Protein AF-A0AAV6ZQM7-F1 (afdb_monomer_lite)

Organism: Engystomops pustulosus (NCBI:txid76066)

Foldseek 3Di:
DVVVVVVVVVVVVVVVVVVVVVVVVVVVVVVVVVVVVVVVVVVVVVVVVVVVVVVVVVVVVVVVVVVVVVVVVVVVVVVVVVVVVVVVVVVVVVVVVVVVVVVVVVVVVVVVVVVVVVVVVVVVVVVVVVVVVVVVVVVVVVVVVVVVVVVVVVVVVVVVVVVVVVVVVVVVVVVVVVVVVVVVVVVVVVVPDPDDDDPDPPPPPDVPPVVVVVVVVVVVVVVVVVVVVVVVVVVVVVVVVVVVVVVVVVVVVVVVVVVVVVVVVVVVVVVVVVVVVVVVVVVVVVVVVVVVVVVVVVVVVVVVVVVVVVVVVVVVVVVVVVVVVVVVVVVVVVVVVVVVVVVVVVVVVVVVVVVVVVVVVVVVVVVVVVVVVVVVVVVVVVVVVVVVVVVVVVVVVVVVVVVVVVVVVVVVVVVVVVVVVVVVVVVVVVVVVVVVVVVVVVVVVVVVVVPDDDDDDDDDDDDDDDDDDDDDYDDDDDDDDDDDDDDDDDDDDDDDDPDDDDDPPVVVVVVVVVVVVVVVVVVVVVVVVVVVVVVVVVVVVVVVVVD

Structure (mmCIF, N/CA/C/O backbone):
data_AF-A0AAV6ZQM7-F1
#
_entry.id   AF-A0AAV6ZQM7-F1
#
loop_
_atom_site.group_PDB
_atom_site.id
_atom_site.type_symbol
_atom_site.label_atom_id
_atom_site.label_alt_id
_atom_site.label_comp_id
_atom_site.label_asym_id
_atom_site.label_entity_id
_atom_site.label_seq_id
_atom_site.pdbx_PDB_ins_code
_atom_site.Cartn_x
_atom_site.Cartn_y
_atom_site.Cartn_z
_atom_site.occupancy
_atom_site.B_iso_or_equiv
_atom_site.auth_seq_id
_atom_site.auth_comp_id
_atom_site.auth_asym_id
_atom_site.auth_atom_id
_atom_site.pdbx_PDB_model_num
ATOM 1 N N . GLN A 1 1 ? -99.395 -28.273 99.525 1.00 60.06 1 GLN A N 1
ATOM 2 C CA . GLN A 1 1 ? -99.614 -28.574 98.084 1.00 60.06 1 GLN A CA 1
ATOM 3 C C . GLN A 1 1 ? -99.191 -27.423 97.172 1.00 60.06 1 GLN A C 1
ATOM 5 O O . GLN A 1 1 ? -98.480 -27.698 96.217 1.00 60.06 1 GLN A O 1
ATOM 10 N N . LEU A 1 2 ? -99.594 -26.168 97.425 1.00 69.50 2 LEU A N 1
ATOM 11 C CA . LEU A 1 2 ? -99.206 -25.034 96.566 1.00 69.50 2 LEU A CA 1
ATOM 12 C C . LEU A 1 2 ? -97.693 -24.745 96.580 1.00 69.50 2 LEU A C 1
ATOM 14 O O . LEU A 1 2 ? -97.111 -24.583 95.514 1.00 69.50 2 LEU A O 1
ATOM 18 N N . GLU A 1 3 ? -97.044 -24.758 97.748 1.00 71.31 3 GLU A N 1
ATOM 19 C CA . GLU A 1 3 ? -95.605 -24.450 97.875 1.00 71.31 3 GLU A CA 1
ATOM 20 C C . GLU A 1 3 ? -94.715 -25.417 97.086 1.00 71.31 3 GLU A C 1
ATOM 22 O O . GLU A 1 3 ? -93.846 -24.971 96.348 1.00 71.31 3 GLU A O 1
ATOM 27 N N . GLY A 1 4 ? -94.988 -26.726 97.139 1.00 76.50 4 GLY A N 1
ATOM 28 C CA . GLY A 1 4 ? -94.238 -27.718 96.358 1.00 76.50 4 GLY A CA 1
ATOM 29 C C . GLY A 1 4 ? -94.320 -27.484 94.844 1.00 76.50 4 GLY A C 1
ATOM 30 O O . GLY A 1 4 ? -93.319 -27.640 94.154 1.00 76.50 4 GLY A O 1
ATOM 31 N N . LYS A 1 5 ? -95.471 -27.017 94.332 1.00 78.69 5 LYS A N 1
ATOM 32 C CA . LYS A 1 5 ? -95.604 -26.598 92.924 1.00 78.69 5 LYS A CA 1
ATOM 33 C C . LYS A 1 5 ? -94.859 -25.294 92.627 1.00 78.69 5 LYS A C 1
ATOM 35 O O . LYS A 1 5 ? -94.355 -25.121 91.526 1.00 78.69 5 LYS A O 1
ATOM 40 N N . LEU A 1 6 ? -94.770 -24.382 93.595 1.00 79.25 6 LEU A N 1
ATOM 41 C CA . LEU A 1 6 ? -93.974 -23.156 93.486 1.00 79.25 6 LEU A CA 1
ATOM 42 C C . LEU A 1 6 ? -92.467 -23.454 93.448 1.00 79.25 6 LEU A C 1
ATOM 44 O O . LEU A 1 6 ? -91.758 -22.876 92.627 1.00 79.25 6 LEU A O 1
ATOM 48 N N . GLU A 1 7 ? -91.980 -24.388 94.268 1.00 81.31 7 GLU A N 1
ATOM 49 C CA . GLU A 1 7 ? -90.600 -24.884 94.184 1.00 81.31 7 GLU A CA 1
ATOM 50 C C . GLU A 1 7 ? -90.329 -25.614 92.866 1.00 81.31 7 GLU A C 1
ATOM 52 O O . GLU A 1 7 ? -89.273 -25.425 92.266 1.00 81.31 7 GLU A O 1
ATOM 57 N N . GLU A 1 8 ? -91.273 -26.433 92.402 1.00 81.75 8 GLU A N 1
ATOM 58 C CA . GLU A 1 8 ? -91.186 -27.164 91.138 1.00 81.75 8 GLU A CA 1
ATOM 59 C C . GLU A 1 8 ? -91.108 -26.203 89.943 1.00 81.75 8 GLU A C 1
ATOM 61 O O . GLU A 1 8 ? -90.122 -26.242 89.209 1.00 81.75 8 GLU A O 1
ATOM 66 N N . PHE A 1 9 ? -92.027 -25.237 89.830 1.00 84.19 9 PHE A N 1
ATOM 67 C CA . PHE A 1 9 ? -91.956 -24.184 88.811 1.00 84.19 9 PHE A CA 1
ATOM 68 C C . PHE A 1 9 ? -90.706 -23.299 88.945 1.00 84.19 9 PHE A C 1
ATOM 70 O O . PHE A 1 9 ? -90.148 -22.877 87.935 1.00 84.19 9 PHE A O 1
ATOM 77 N N . SER A 1 10 ? -90.215 -23.030 90.160 1.00 84.38 10 SER A N 1
ATOM 78 C CA . SER A 1 10 ? -88.951 -22.304 90.370 1.00 84.38 10 SER A CA 1
ATOM 79 C C . SER A 1 10 ? -87.747 -23.095 89.832 1.00 84.38 10 SER A C 1
ATOM 81 O O . SER A 1 10 ? -86.871 -22.542 89.160 1.00 84.38 10 SER A O 1
ATOM 83 N N . ARG A 1 11 ? -87.736 -24.417 90.047 1.00 87.06 11 ARG A N 1
ATOM 84 C CA . ARG A 1 11 ? -86.722 -25.360 89.548 1.00 87.06 11 ARG A CA 1
ATOM 85 C C . ARG A 1 11 ? -86.783 -25.503 88.021 1.00 87.06 11 ARG A C 1
ATOM 87 O O . ARG A 1 11 ? -85.743 -25.490 87.360 1.00 87.06 11 ARG A O 1
ATOM 94 N N . GLU A 1 12 ? -87.980 -25.559 87.443 1.00 87.44 12 GLU A N 1
ATOM 95 C CA . GLU A 1 12 ? -88.187 -25.527 85.990 1.00 87.44 12 GLU A CA 1
ATOM 96 C C . GLU A 1 12 ? -87.734 -24.197 85.375 1.00 87.44 12 GLU A C 1
ATOM 98 O O . GLU A 1 12 ? -86.970 -24.202 84.411 1.00 87.44 12 GLU A O 1
ATOM 103 N N . LEU A 1 13 ? -88.113 -23.055 85.959 1.00 87.25 13 LEU A N 1
ATOM 104 C CA . LEU A 1 13 ? -87.703 -21.727 85.490 1.00 87.25 13 LEU A CA 1
ATOM 105 C C . LEU A 1 13 ? -86.178 -21.552 85.554 1.00 87.25 13 LEU A C 1
ATOM 107 O O . LEU A 1 13 ? -85.581 -20.985 84.635 1.00 87.25 13 LEU A O 1
ATOM 111 N N . LYS A 1 14 ? -85.535 -22.059 86.613 1.00 90.62 14 LYS A N 1
ATOM 112 C CA . LYS A 1 14 ? -84.075 -22.051 86.758 1.00 90.62 14 LYS A CA 1
ATOM 113 C C . LYS A 1 14 ? -83.404 -22.904 85.677 1.00 90.62 14 LYS A C 1
ATOM 115 O O . LYS A 1 14 ? -82.598 -22.371 84.918 1.00 90.62 14 LYS A O 1
ATOM 120 N N . THR A 1 15 ? -83.804 -24.167 85.515 1.00 90.44 15 THR A N 1
ATOM 121 C CA . THR A 1 15 ? -83.229 -25.049 84.476 1.00 90.44 15 THR A CA 1
ATOM 122 C C . THR A 1 15 ? -83.568 -24.605 83.048 1.00 90.44 15 THR A C 1
ATOM 124 O O . THR A 1 15 ? -82.841 -24.935 82.111 1.00 90.44 15 THR A O 1
ATOM 127 N N . ALA A 1 16 ? -84.659 -23.861 82.839 1.00 87.62 16 ALA A N 1
ATOM 128 C CA . ALA A 1 16 ? -84.977 -23.220 81.564 1.00 87.62 16 ALA A CA 1
ATOM 129 C C . ALA A 1 16 ? -84.050 -22.025 81.282 1.00 87.62 16 ALA A C 1
ATOM 131 O O . ALA A 1 16 ? -83.510 -21.932 80.181 1.00 87.62 16 ALA A O 1
ATOM 132 N N . LYS A 1 17 ? -83.792 -21.159 82.275 1.00 91.38 17 LYS A N 1
ATOM 133 C CA . LYS A 1 17 ? -82.797 -20.075 82.167 1.00 91.38 17 LYS A CA 1
ATOM 134 C C . LYS A 1 17 ? -81.389 -20.616 81.922 1.00 91.38 17 LYS A C 1
ATOM 136 O O . LYS A 1 17 ? -80.705 -20.120 81.034 1.00 91.38 17 LYS A O 1
ATOM 141 N N . GLU A 1 18 ? -80.977 -21.649 82.652 1.00 90.75 18 GLU A N 1
ATOM 142 C CA . GLU A 1 18 ? -79.666 -22.295 82.491 1.00 90.75 18 GLU A CA 1
ATOM 143 C C . GLU A 1 18 ? -79.505 -22.903 81.088 1.00 90.75 18 GLU A C 1
ATOM 145 O O . GLU A 1 18 ? -78.486 -22.670 80.438 1.00 90.75 18 GLU A O 1
ATOM 150 N N . ARG A 1 19 ? -80.541 -23.573 80.554 1.00 92.38 19 ARG A N 1
ATOM 151 C CA . ARG A 1 19 ? -80.575 -24.014 79.146 1.00 92.38 19 ARG A CA 1
ATOM 152 C C . ARG A 1 19 ? -80.480 -22.849 78.161 1.00 92.38 19 ARG A C 1
ATOM 154 O O . ARG A 1 19 ? -79.721 -22.949 77.202 1.00 92.38 19 ARG A O 1
ATOM 161 N N . HIS A 1 20 ? -81.199 -21.751 78.392 1.00 90.44 20 HIS A N 1
ATOM 162 C CA . HIS A 1 20 ? -81.154 -20.583 77.506 1.00 90.44 20 HIS A CA 1
ATOM 163 C C . HIS A 1 20 ? -79.772 -19.915 77.487 1.00 90.44 20 HIS A C 1
ATOM 165 O O . HIS A 1 20 ? -79.294 -19.547 76.417 1.00 90.44 20 HIS A O 1
ATOM 171 N N . ILE A 1 21 ? -79.114 -19.807 78.646 1.00 92.00 21 ILE A N 1
ATOM 172 C CA . ILE A 1 21 ? -77.746 -19.282 78.778 1.00 92.00 21 ILE A CA 1
ATOM 173 C C . ILE A 1 21 ? -76.746 -20.217 78.083 1.00 92.00 21 ILE A C 1
ATOM 175 O O . ILE A 1 21 ? -75.891 -19.747 77.336 1.00 92.00 21 ILE A O 1
ATOM 179 N N . ALA A 1 22 ? -76.877 -21.536 78.258 1.00 90.94 22 ALA A N 1
ATOM 180 C CA . ALA A 1 22 ? -76.035 -22.512 77.566 1.00 90.94 22 ALA A CA 1
ATOM 181 C C . ALA A 1 22 ? -76.228 -22.472 76.037 1.00 90.94 22 ALA A C 1
ATOM 183 O O . ALA A 1 22 ? -75.251 -22.537 75.292 1.00 90.94 22 ALA A O 1
ATOM 184 N N . GLN A 1 23 ? -77.467 -22.310 75.559 1.00 92.38 23 GLN A N 1
ATOM 185 C CA . GLN A 1 23 ? -77.784 -22.184 74.134 1.00 92.38 23 GLN A CA 1
ATOM 186 C C . GLN A 1 23 ? -77.260 -20.869 73.536 1.00 92.38 23 GLN A C 1
ATOM 188 O O . GLN A 1 23 ? -76.722 -20.879 72.430 1.00 92.38 23 GLN A O 1
ATOM 193 N N . ASP A 1 24 ? -77.378 -19.750 74.251 1.00 93.12 24 ASP A N 1
ATOM 194 C CA . ASP A 1 24 ? -76.817 -18.454 73.850 1.00 93.12 24 ASP A CA 1
ATOM 195 C C . ASP A 1 24 ? -75.279 -18.499 73.804 1.00 93.12 24 ASP A C 1
ATOM 197 O O . ASP A 1 24 ? -74.681 -18.107 72.803 1.00 93.12 24 ASP A O 1
ATOM 201 N N . ALA A 1 25 ? -74.630 -19.085 74.816 1.00 93.31 25 ALA A N 1
ATOM 202 C CA . ALA A 1 25 ? -73.183 -19.306 74.822 1.00 93.31 25 ALA A CA 1
ATOM 203 C C . ALA A 1 25 ? -72.724 -20.213 73.663 1.00 93.31 25 ALA A C 1
ATOM 205 O O . ALA A 1 25 ? -71.770 -19.880 72.959 1.00 93.31 25 ALA A O 1
ATOM 206 N N . ALA A 1 26 ? -73.428 -21.319 73.398 1.00 93.50 26 ALA A N 1
ATOM 207 C CA . ALA A 1 26 ? -73.147 -22.193 72.257 1.00 93.50 26 ALA A CA 1
ATOM 208 C C . ALA A 1 26 ? -73.346 -21.476 70.908 1.00 93.50 26 ALA A C 1
ATOM 210 O O . ALA A 1 26 ? -72.525 -21.621 69.998 1.00 93.50 26 ALA A O 1
ATOM 211 N N . SER A 1 27 ? -74.389 -20.650 70.787 1.00 92.69 27 SER A N 1
ATOM 212 C CA . SER A 1 27 ? -74.664 -19.849 69.586 1.00 92.69 27 SER A CA 1
ATOM 213 C C . SER A 1 27 ? -73.571 -18.803 69.355 1.00 92.69 27 SER A C 1
ATOM 215 O O . SER A 1 27 ? -73.050 -18.697 68.247 1.00 92.69 27 SER A O 1
ATOM 217 N N . LYS A 1 28 ? -73.144 -18.093 70.406 1.00 94.62 28 LYS A N 1
ATOM 218 C CA . LYS A 1 28 ? -72.028 -17.133 70.370 1.00 94.62 28 LYS A CA 1
ATOM 219 C C . LYS A 1 28 ? -70.705 -17.799 69.998 1.00 94.62 28 LYS A C 1
ATOM 221 O O . LYS A 1 28 ? -69.996 -17.278 69.141 1.00 94.62 28 LYS A O 1
ATOM 226 N N . ASN A 1 29 ? -70.408 -18.973 70.556 1.00 94.31 29 ASN A N 1
ATOM 227 C CA . ASN A 1 29 ? -69.226 -19.758 70.188 1.00 94.31 29 ASN A CA 1
ATOM 228 C C . ASN A 1 29 ? -69.271 -20.199 68.715 1.00 94.31 29 ASN A C 1
ATOM 230 O O . ASN A 1 29 ? -68.261 -20.111 68.019 1.00 94.31 29 ASN A O 1
ATOM 234 N N . THR A 1 30 ? -70.444 -20.603 68.215 1.00 94.69 30 THR A N 1
ATOM 235 C CA . THR A 1 30 ? -70.639 -20.985 66.805 1.00 94.69 30 THR A CA 1
ATOM 236 C C . THR A 1 30 ? -70.457 -19.785 65.870 1.00 94.69 30 THR A C 1
ATOM 238 O O . THR A 1 30 ? -69.725 -19.880 64.889 1.00 94.69 30 THR A O 1
ATOM 241 N N . ILE A 1 31 ? -71.042 -18.627 66.199 1.00 94.50 31 ILE A N 1
ATOM 242 C CA . ILE A 1 31 ? -70.870 -17.374 65.443 1.00 94.50 31 ILE A CA 1
ATOM 243 C C . ILE A 1 31 ? -69.401 -16.930 65.448 1.00 94.50 31 ILE A C 1
ATOM 245 O O . ILE A 1 31 ? -68.868 -16.574 64.402 1.00 94.50 31 ILE A O 1
ATOM 249 N N . HIS A 1 32 ? -68.715 -16.997 66.593 1.00 95.19 32 HIS A N 1
ATOM 250 C CA . HIS A 1 32 ? -67.294 -16.658 66.685 1.00 95.19 32 HIS A CA 1
ATOM 251 C C . HIS A 1 32 ? -66.418 -17.612 65.853 1.00 95.19 32 HIS A C 1
ATOM 253 O O . HIS A 1 32 ? -65.499 -17.161 65.169 1.00 95.19 32 HIS A O 1
ATOM 259 N N . HIS A 1 33 ? -66.726 -18.914 65.850 1.00 95.25 33 HIS A N 1
ATOM 260 C CA . HIS A 1 33 ? -66.044 -19.894 65.004 1.00 95.25 33 HIS A CA 1
ATOM 261 C C . HIS A 1 33 ? -66.254 -19.601 63.509 1.00 95.25 33 HIS A C 1
ATOM 263 O O . HIS A 1 33 ? -65.277 -19.522 62.766 1.00 95.25 33 HIS A O 1
ATOM 269 N N . LEU A 1 34 ? -67.496 -19.343 63.086 1.00 95.31 34 LEU A N 1
ATOM 270 C CA . LEU A 1 34 ? -67.830 -18.986 61.702 1.00 95.31 34 LEU A CA 1
ATOM 271 C C . LEU A 1 34 ? -67.175 -17.668 61.265 1.00 95.31 34 LEU A C 1
ATOM 273 O O . LEU A 1 34 ? -66.636 -17.596 60.165 1.00 95.31 34 LEU A O 1
ATOM 277 N N . HIS A 1 35 ? -67.150 -16.640 62.120 1.00 95.06 35 HIS A N 1
ATOM 278 C CA . HIS A 1 35 ? -66.415 -15.400 61.846 1.00 95.06 35 HIS A CA 1
ATOM 279 C C . HIS A 1 35 ? -64.909 -15.650 61.685 1.00 95.06 35 HIS A C 1
ATOM 281 O O . HIS A 1 35 ? -64.297 -15.093 60.775 1.00 95.06 35 HIS A O 1
ATOM 287 N N . LYS A 1 36 ? -64.310 -16.516 62.514 1.00 96.50 36 LYS A N 1
ATOM 288 C CA . LYS A 1 36 ? -62.891 -16.881 62.404 1.00 96.50 36 LYS A CA 1
ATOM 289 C C . LYS A 1 36 ? -62.594 -17.670 61.122 1.00 96.50 36 LYS A C 1
ATOM 291 O O . LYS A 1 36 ? -61.597 -17.391 60.463 1.00 96.50 36 LYS A O 1
ATOM 296 N N . GLU A 1 37 ? -63.464 -18.602 60.733 1.00 96.00 37 GLU A N 1
ATOM 297 C CA . GLU A 1 37 ? -63.346 -19.355 59.476 1.00 96.00 37 GLU A CA 1
ATOM 298 C C . GLU A 1 37 ? -63.523 -18.446 58.244 1.00 96.00 37 GLU A C 1
ATOM 300 O O . GLU A 1 37 ? -62.763 -18.549 57.281 1.00 96.00 37 GLU A O 1
ATOM 305 N N . LEU A 1 38 ? -64.484 -17.514 58.280 1.00 95.38 38 LEU A N 1
ATOM 306 C CA . LEU A 1 38 ? -64.716 -16.531 57.217 1.00 95.38 38 LEU A CA 1
ATOM 307 C C . LEU A 1 38 ? -63.555 -15.543 57.073 1.00 95.38 38 LEU A C 1
ATOM 309 O O . LEU A 1 38 ? -63.132 -15.278 55.946 1.00 95.38 38 LEU A O 1
ATOM 313 N N . ALA A 1 39 ? -63.004 -15.038 58.180 1.00 95.56 39 ALA A N 1
ATOM 314 C CA . ALA A 1 39 ? -61.827 -14.172 58.147 1.00 95.56 39 ALA A CA 1
ATOM 315 C C . ALA A 1 39 ? -60.628 -14.909 57.528 1.00 95.56 39 ALA A C 1
ATOM 317 O O . ALA A 1 39 ? -60.012 -14.402 56.594 1.00 95.56 39 ALA A O 1
ATOM 318 N N . LEU A 1 40 ? -60.376 -16.149 57.959 1.00 96.50 40 LEU A N 1
ATOM 319 C CA . LEU A 1 40 ? -59.265 -16.970 57.475 1.00 96.50 40 LEU A CA 1
ATOM 320 C C . LEU A 1 40 ? -59.437 -17.388 55.999 1.00 96.50 40 LEU A C 1
ATOM 322 O O . LEU A 1 40 ? -58.462 -17.382 55.247 1.00 96.50 40 LEU A O 1
ATOM 326 N N . ARG A 1 41 ? -60.667 -17.657 55.524 1.00 96.56 41 ARG A N 1
ATOM 327 C CA . ARG A 1 41 ? -60.949 -17.800 54.077 1.00 96.56 41 ARG A CA 1
ATOM 328 C C . ARG A 1 41 ? -60.691 -16.507 53.305 1.00 96.56 41 ARG A C 1
ATOM 330 O O . ARG A 1 41 ? -60.147 -16.568 52.205 1.00 96.56 41 ARG A O 1
ATOM 337 N N . THR A 1 42 ? -61.088 -15.361 53.854 1.00 95.75 42 THR A N 1
ATOM 338 C CA . THR A 1 42 ? -60.931 -14.049 53.202 1.00 95.75 42 THR A CA 1
ATOM 339 C C . THR A 1 42 ? -59.454 -13.680 53.077 1.00 95.75 42 THR A C 1
ATOM 341 O O . THR A 1 42 ? -59.010 -13.268 52.011 1.00 95.75 42 THR A O 1
ATOM 344 N N . GLU A 1 43 ? -58.665 -13.921 54.122 1.00 95.88 43 GLU A N 1
ATOM 345 C CA . GLU A 1 43 ? -57.212 -13.742 54.122 1.00 95.88 43 GLU A CA 1
ATOM 346 C C . GLU A 1 43 ? -56.520 -14.666 53.104 1.00 95.88 43 GLU A C 1
ATOM 348 O O . GLU A 1 43 ? -55.711 -14.203 52.299 1.00 95.88 43 GLU A O 1
ATOM 353 N N . GLN A 1 44 ? -56.902 -15.949 53.046 1.00 96.31 44 GLN A N 1
ATOM 354 C CA . GLN A 1 44 ? -56.403 -16.883 52.026 1.00 96.31 44 GLN A CA 1
ATOM 355 C C . GLN A 1 44 ? -56.787 -16.481 50.593 1.00 96.31 44 GLN A C 1
ATOM 357 O O . GLN A 1 44 ? -55.999 -16.694 49.670 1.00 96.31 44 GLN A O 1
ATOM 362 N N . ALA A 1 45 ? -57.982 -15.922 50.385 1.00 95.69 45 ALA A N 1
ATOM 363 C CA . ALA A 1 45 ? -58.416 -15.424 49.081 1.00 95.69 45 ALA A CA 1
ATOM 364 C C . ALA A 1 45 ? -57.624 -14.173 48.672 1.00 95.69 45 ALA A C 1
ATOM 366 O O . ALA A 1 45 ? -57.079 -14.131 47.571 1.00 95.69 45 ALA A O 1
ATOM 367 N N . ASN A 1 46 ? -57.479 -13.204 49.581 1.00 95.19 46 ASN A N 1
ATOM 368 C CA . ASN A 1 46 ? -56.690 -11.992 49.362 1.00 95.19 46 ASN A CA 1
ATOM 369 C C . ASN A 1 46 ? -55.226 -12.323 49.043 1.00 95.19 46 ASN A C 1
ATOM 371 O O . ASN A 1 46 ? -54.678 -11.781 48.085 1.00 95.19 46 ASN A O 1
ATOM 375 N N . LYS A 1 47 ? -54.618 -13.266 49.778 1.00 97.56 47 LYS A N 1
ATOM 376 C CA . LYS A 1 47 ? -53.253 -13.734 49.508 1.00 97.56 47 LYS A CA 1
ATOM 377 C C . LYS A 1 47 ? -53.107 -14.288 48.086 1.00 97.56 47 LYS A C 1
ATOM 379 O O . LYS A 1 47 ? -52.205 -13.861 47.376 1.00 97.56 47 LYS A O 1
ATOM 384 N N . LYS A 1 48 ? -54.024 -15.152 47.637 1.00 96.50 48 LYS A N 1
ATOM 385 C CA . LYS A 1 48 ? -54.010 -15.702 46.266 1.00 96.50 48 LYS A CA 1
ATOM 386 C C . LYS A 1 48 ? -54.217 -14.636 45.188 1.00 96.50 48 LYS A C 1
ATOM 388 O O . LYS A 1 48 ? -53.612 -14.723 44.123 1.00 96.50 48 LYS A O 1
ATOM 393 N N . CYS A 1 49 ? -55.054 -13.631 45.450 1.00 95.44 49 CYS A N 1
ATOM 394 C CA . CYS A 1 49 ? -55.232 -12.495 44.545 1.00 95.44 49 CYS A CA 1
ATOM 395 C C . CYS A 1 49 ? -53.947 -11.663 44.415 1.00 95.44 49 CYS A C 1
ATOM 397 O O . CYS A 1 49 ? -53.591 -11.274 43.303 1.00 95.44 49 CYS A O 1
ATOM 399 N N . GLU A 1 50 ? -53.237 -11.423 45.519 1.00 95.75 50 GLU A N 1
ATOM 400 C CA . GLU A 1 50 ? -51.981 -10.666 45.512 1.00 95.75 50 GLU A CA 1
ATOM 401 C C . GLU A 1 50 ? -50.823 -11.481 44.901 1.00 95.75 50 GLU A C 1
ATOM 403 O O . GLU A 1 50 ? -50.049 -10.940 44.117 1.00 95.75 50 GLU A O 1
ATOM 408 N N . GLU A 1 51 ? -50.757 -12.795 45.143 1.00 95.75 51 GLU A N 1
ATOM 409 C CA . GLU A 1 51 ? -49.830 -13.717 44.464 1.00 95.75 51 GLU A CA 1
ATOM 410 C C . GLU A 1 51 ? -50.041 -13.690 42.938 1.00 95.75 51 GLU A C 1
ATOM 412 O O . GLU A 1 51 ? -49.109 -13.399 42.186 1.00 95.75 51 GLU A O 1
ATOM 417 N N . ALA A 1 52 ? -51.279 -13.878 42.465 1.00 96.00 52 ALA A N 1
ATOM 418 C CA . ALA A 1 52 ? -51.606 -13.832 41.035 1.00 96.00 52 ALA A CA 1
ATOM 419 C C . ALA A 1 52 ? -51.359 -12.444 40.406 1.00 96.00 52 ALA A C 1
ATOM 421 O O . ALA A 1 52 ? -51.007 -12.330 39.225 1.00 96.00 52 ALA A O 1
ATOM 422 N N . ARG A 1 53 ? -51.512 -11.367 41.189 1.00 96.50 53 ARG A N 1
ATOM 423 C CA . ARG A 1 53 ? -51.155 -10.007 40.774 1.00 96.50 53 ARG A CA 1
ATOM 424 C C . ARG A 1 53 ? -49.641 -9.859 40.598 1.00 96.50 53 ARG A C 1
ATOM 426 O O . ARG A 1 53 ? -49.210 -9.360 39.558 1.00 96.50 53 ARG A O 1
ATOM 433 N N . GLN A 1 54 ? -48.845 -10.311 41.564 1.00 96.94 54 GLN A N 1
ATOM 434 C CA . GLN A 1 54 ? -47.382 -10.262 41.495 1.00 96.94 54 GLN A CA 1
ATOM 435 C C . GLN A 1 54 ? -46.843 -11.120 40.341 1.00 96.94 54 GLN A C 1
ATOM 437 O O . GLN A 1 54 ? -45.948 -10.678 39.620 1.00 96.94 54 GLN A O 1
ATOM 442 N N . GLU A 1 55 ? -47.430 -12.293 40.080 1.00 96.00 55 GLU A N 1
ATOM 443 C CA . GLU A 1 55 ? -47.103 -13.108 38.902 1.00 96.00 55 GLU A CA 1
ATOM 444 C C . GLU A 1 55 ? -47.391 -12.373 37.585 1.00 96.00 55 GLU A C 1
ATOM 446 O O . GLU A 1 55 ? -46.548 -12.373 36.682 1.00 96.00 55 GLU A O 1
ATOM 451 N N . LYS A 1 56 ? -48.541 -11.693 37.478 1.00 97.69 56 LYS A N 1
ATOM 452 C CA . LYS A 1 56 ? -48.895 -10.870 36.311 1.00 97.69 56 LYS A CA 1
ATOM 453 C C . LYS A 1 56 ? -47.908 -9.716 36.109 1.00 97.69 56 LYS A C 1
ATOM 455 O O . LYS A 1 56 ? -47.428 -9.518 34.993 1.00 97.69 56 LYS A O 1
ATOM 460 N N . GLU A 1 57 ? -47.583 -8.967 37.161 1.00 95.81 57 GLU A N 1
ATOM 461 C CA . GLU A 1 57 ? -46.616 -7.861 37.098 1.00 95.81 57 GLU A CA 1
ATOM 462 C C . GLU A 1 57 ? -45.210 -8.374 36.719 1.00 95.81 57 GLU A C 1
ATOM 464 O O . GLU A 1 57 ? -44.554 -7.818 35.832 1.00 95.81 57 GLU A O 1
ATOM 469 N N . ALA A 1 58 ? -44.781 -9.510 37.278 1.00 96.88 58 ALA A N 1
ATOM 470 C CA . ALA A 1 58 ? -43.529 -10.172 36.914 1.00 96.88 58 ALA A CA 1
ATOM 471 C C . ALA A 1 58 ? -43.518 -10.699 35.465 1.00 96.88 58 ALA A C 1
ATOM 473 O O . ALA A 1 58 ? -42.472 -10.651 34.807 1.00 96.88 58 ALA A O 1
ATOM 474 N N . MET A 1 59 ? -44.652 -11.181 34.941 1.00 97.19 59 MET A N 1
ATOM 475 C CA . MET A 1 59 ? -44.796 -11.594 33.540 1.00 97.19 59 MET A CA 1
ATOM 476 C C . MET A 1 59 ? -44.705 -10.395 32.589 1.00 97.19 59 MET A C 1
ATOM 478 O O . MET A 1 59 ? -43.959 -10.467 31.613 1.00 97.19 59 MET A O 1
ATOM 482 N N . VAL A 1 60 ? -45.370 -9.274 32.895 1.00 98.19 60 VAL A N 1
ATOM 483 C CA . VAL A 1 60 ? -45.248 -8.027 32.115 1.00 98.19 60 VAL A CA 1
ATOM 484 C C . VAL A 1 60 ? -43.794 -7.545 32.099 1.00 98.19 60 VAL A C 1
ATOM 486 O O . VAL A 1 60 ? -43.247 -7.278 31.032 1.00 98.19 60 VAL A O 1
ATOM 489 N N . MET A 1 61 ? -43.112 -7.536 33.249 1.00 97.00 61 MET A N 1
ATOM 490 C CA . MET A 1 61 ? -41.696 -7.151 33.325 1.00 97.00 61 MET A CA 1
ATOM 491 C C . MET A 1 61 ? -40.754 -8.116 32.583 1.00 97.00 61 MET A C 1
ATOM 493 O O . MET A 1 61 ? -39.707 -7.693 32.095 1.00 97.00 61 MET A O 1
ATOM 497 N N . LYS A 1 62 ? -41.096 -9.408 32.467 1.00 97.62 62 LYS A N 1
ATOM 498 C CA . LYS A 1 62 ? -40.380 -10.360 31.594 1.00 97.62 62 LYS A CA 1
ATOM 499 C C . LYS A 1 62 ? -40.624 -10.052 30.113 1.00 97.62 62 LYS A C 1
ATOM 501 O O . LYS A 1 62 ? -39.656 -10.008 29.360 1.00 97.62 62 LYS A O 1
ATOM 506 N N . TYR A 1 63 ? -41.872 -9.794 29.718 1.00 98.00 63 TYR A N 1
ATOM 507 C CA . TYR A 1 63 ? -42.232 -9.461 28.337 1.00 98.00 63 TYR A CA 1
ATOM 508 C C . TYR A 1 63 ? -41.536 -8.175 27.862 1.00 98.00 63 TYR A C 1
ATOM 510 O O . TYR A 1 63 ? -40.858 -8.196 26.841 1.00 98.00 63 TYR A O 1
ATOM 518 N N . VAL A 1 64 ? -41.603 -7.091 28.645 1.00 97.75 64 VAL A N 1
ATOM 519 C CA . VAL A 1 64 ? -40.975 -5.797 28.310 1.00 97.75 64 VAL A CA 1
ATOM 520 C C . VAL A 1 64 ? -39.452 -5.913 28.152 1.00 97.75 64 VAL A C 1
ATOM 522 O O . VAL A 1 64 ? -38.881 -5.295 27.254 1.00 97.75 64 VAL A O 1
ATOM 525 N N . ARG A 1 65 ? -38.777 -6.735 28.973 1.00 97.00 65 ARG A N 1
ATOM 526 C CA . ARG A 1 65 ? -37.341 -7.022 28.790 1.00 97.00 65 ARG A CA 1
ATOM 527 C C . ARG A 1 65 ? -37.072 -7.781 27.490 1.00 97.00 65 ARG A C 1
ATOM 529 O O . ARG A 1 65 ? -36.253 -7.323 26.700 1.00 97.00 65 ARG A O 1
ATOM 536 N N . GLY A 1 66 ? -37.808 -8.863 27.226 1.00 96.88 66 GLY A N 1
ATOM 537 C CA . GLY A 1 66 ? -37.656 -9.647 25.995 1.00 96.88 66 GLY A CA 1
ATOM 538 C C . GLY A 1 66 ? -37.977 -8.859 24.717 1.00 96.88 66 GLY A C 1
ATOM 539 O O . GLY A 1 66 ? -37.309 -9.030 23.700 1.00 96.88 66 GLY A O 1
ATOM 540 N N . GLU A 1 67 ? -38.951 -7.946 24.760 1.00 97.19 67 GLU A N 1
ATOM 541 C CA . GLU A 1 67 ? -39.263 -7.051 23.641 1.00 97.19 67 GLU A CA 1
ATOM 542 C C . GLU A 1 67 ? -38.160 -6.007 23.417 1.00 97.19 67 GLU A C 1
ATOM 544 O O . GLU A 1 67 ? -37.757 -5.789 22.271 1.00 97.19 67 GLU A O 1
ATOM 549 N N . LYS A 1 68 ? -37.602 -5.426 24.490 1.00 97.56 68 LYS A N 1
ATOM 550 C CA . LYS A 1 68 ? -36.429 -4.543 24.397 1.00 97.56 68 LYS A CA 1
ATOM 551 C C . LYS A 1 68 ? -35.228 -5.282 23.798 1.00 97.56 68 LYS A C 1
ATOM 553 O O . LYS A 1 68 ? -34.641 -4.798 22.835 1.00 97.56 68 LYS A O 1
ATOM 558 N N . GLU A 1 69 ? -34.898 -6.462 24.317 1.00 97.38 69 GLU A N 1
ATOM 559 C CA . GLU A 1 69 ? -33.807 -7.310 23.816 1.00 97.38 69 GLU A CA 1
ATOM 560 C C . GLU A 1 69 ? -34.025 -7.677 22.335 1.00 97.38 69 GLU A C 1
ATOM 562 O O . GLU A 1 69 ? -33.111 -7.559 21.522 1.00 97.38 69 GLU A O 1
ATOM 567 N N . SER A 1 70 ? -35.260 -8.007 21.941 1.00 97.19 70 SER A N 1
ATOM 568 C CA . SER A 1 70 ? -35.642 -8.250 20.542 1.00 97.19 70 SER A CA 1
ATOM 569 C C . SER A 1 70 ? -35.503 -7.017 19.635 1.00 97.19 70 SER A C 1
ATOM 571 O O . SER A 1 70 ? -35.221 -7.158 18.441 1.00 97.19 70 SER A O 1
ATOM 573 N N . LEU A 1 71 ? -35.727 -5.810 20.162 1.00 97.06 71 LEU A N 1
ATOM 574 C CA . LEU A 1 71 ? -35.538 -4.545 19.446 1.00 97.06 71 LEU A CA 1
ATOM 575 C C . LEU A 1 71 ? -34.059 -4.184 19.302 1.00 97.06 71 LEU A C 1
ATOM 577 O O . LEU A 1 71 ? -33.642 -3.764 18.224 1.00 97.06 71 LEU A O 1
ATOM 581 N N . ASP A 1 72 ? -33.264 -4.360 20.354 1.00 96.56 72 ASP A N 1
ATOM 582 C CA . ASP A 1 72 ? -31.836 -4.047 20.334 1.00 96.56 72 ASP A CA 1
ATOM 583 C C . ASP A 1 72 ? -31.071 -5.037 19.432 1.00 96.56 72 ASP A C 1
ATOM 585 O O . ASP A 1 72 ? -30.339 -4.598 18.543 1.00 96.56 72 ASP A O 1
ATOM 589 N N . LEU A 1 73 ? -31.375 -6.342 19.498 1.00 96.75 73 LEU A N 1
ATOM 590 C CA . LEU A 1 73 ? -30.860 -7.348 18.553 1.00 96.75 73 LEU A CA 1
ATOM 591 C C . LEU A 1 73 ? -31.253 -7.064 17.090 1.00 96.75 73 LEU A C 1
ATOM 593 O O . LEU A 1 73 ? -30.482 -7.354 16.173 1.00 96.75 73 LEU A O 1
ATOM 597 N N . ARG A 1 74 ? -32.432 -6.474 16.838 1.00 97.56 74 ARG A N 1
ATOM 598 C CA . ARG A 1 74 ? -32.833 -6.036 15.486 1.00 97.56 74 ARG A CA 1
ATOM 599 C C . ARG A 1 74 ? -31.966 -4.881 14.978 1.00 97.56 74 ARG A C 1
ATOM 601 O O . ARG A 1 74 ? -31.496 -4.949 13.844 1.00 97.56 74 ARG A O 1
ATOM 608 N N . LYS A 1 75 ? -31.684 -3.874 15.813 1.00 97.62 75 LYS A N 1
ATOM 609 C CA . LYS A 1 75 ? -30.779 -2.760 15.463 1.00 97.62 75 LYS A CA 1
ATOM 610 C C . LYS A 1 75 ? -29.361 -3.261 15.180 1.00 97.62 75 LYS A C 1
ATOM 612 O O . LYS A 1 75 ? -28.756 -2.861 14.187 1.00 97.62 75 LYS A O 1
ATOM 617 N N . GLU A 1 76 ? -28.841 -4.158 16.018 1.00 96.69 76 GLU A N 1
ATOM 618 C CA . GLU A 1 76 ? -27.523 -4.772 15.816 1.00 96.69 76 GLU A CA 1
ATOM 619 C C . GLU A 1 76 ? -27.466 -5.558 14.503 1.00 96.69 76 GLU A C 1
ATOM 621 O O . GLU A 1 76 ? -26.540 -5.365 13.711 1.00 96.69 76 GLU A O 1
ATOM 626 N N . LYS A 1 77 ? -28.497 -6.364 14.213 1.00 97.00 77 LYS A N 1
ATOM 627 C CA . LYS A 1 77 ? -28.636 -7.063 12.932 1.00 97.00 77 LYS A CA 1
ATOM 628 C C . LYS A 1 77 ? -28.605 -6.089 11.747 1.00 97.00 77 LYS A C 1
ATOM 630 O O . LYS A 1 77 ? -27.839 -6.314 10.815 1.00 97.00 77 LYS A O 1
ATOM 635 N N . GLU A 1 78 ? -29.377 -5.003 11.771 1.00 97.50 78 GLU A N 1
ATOM 636 C CA . GLU A 1 78 ? -29.387 -4.008 10.684 1.00 97.50 78 GLU A CA 1
ATOM 637 C C . GLU A 1 78 ? -28.023 -3.321 10.488 1.00 97.50 78 GLU A C 1
ATOM 639 O O . GLU A 1 78 ? -27.625 -3.029 9.356 1.00 97.50 78 GLU A O 1
ATOM 644 N N . VAL A 1 79 ? -27.279 -3.071 11.572 1.00 96.94 79 VAL A N 1
ATOM 645 C CA . VAL A 1 79 ? -25.902 -2.551 11.509 1.00 96.94 79 VAL A CA 1
ATOM 646 C C . VAL A 1 79 ? -24.951 -3.576 10.889 1.00 96.94 79 VAL A C 1
ATOM 648 O O . VAL A 1 79 ? -24.144 -3.206 10.034 1.00 96.94 79 VAL A O 1
ATOM 651 N N . LEU A 1 80 ? -25.062 -4.854 11.255 1.00 95.75 80 LEU A N 1
ATOM 652 C CA . LEU A 1 80 ? -24.263 -5.934 10.671 1.00 95.75 80 LEU A CA 1
ATOM 653 C C . LEU A 1 80 ? -24.597 -6.158 9.187 1.00 95.75 80 LEU A C 1
ATOM 655 O O . LEU A 1 80 ? -23.686 -6.262 8.371 1.00 95.75 80 LEU A O 1
ATOM 659 N N . GLU A 1 81 ? -25.873 -6.132 8.796 1.00 97.25 81 GLU A N 1
ATOM 660 C CA . GLU A 1 81 ? -26.305 -6.224 7.393 1.00 97.25 81 GLU A CA 1
ATOM 661 C C . GLU A 1 81 ? -25.877 -5.010 6.553 1.00 97.25 81 GLU A C 1
ATOM 663 O O . GLU A 1 81 ? -25.709 -5.122 5.337 1.00 97.25 81 GLU A O 1
ATOM 668 N N . ARG A 1 82 ? -25.709 -3.829 7.163 1.00 97.44 82 ARG A N 1
ATOM 669 C CA . ARG A 1 82 ? -25.133 -2.651 6.494 1.00 97.44 82 ARG A CA 1
ATOM 670 C C . ARG A 1 82 ? -23.631 -2.847 6.251 1.00 97.44 82 ARG A C 1
ATOM 672 O O . ARG A 1 82 ? -23.210 -2.809 5.097 1.00 97.44 82 ARG A O 1
ATOM 679 N N . LYS A 1 83 ? -22.877 -3.210 7.297 1.00 97.31 83 LYS A N 1
ATOM 680 C CA . LYS A 1 83 ? -21.437 -3.526 7.216 1.00 97.31 83 LYS A CA 1
ATOM 681 C C . LYS A 1 83 ? -21.132 -4.662 6.233 1.00 97.31 83 LYS A C 1
ATOM 683 O O . LYS A 1 83 ? -20.159 -4.586 5.492 1.00 97.31 83 LYS A O 1
ATOM 688 N N . LEU A 1 84 ? -21.982 -5.690 6.170 1.00 94.31 84 LEU A N 1
ATOM 689 C CA . LEU A 1 84 ? -21.849 -6.800 5.219 1.00 94.31 84 LEU A CA 1
ATOM 690 C C . LEU A 1 84 ? -22.015 -6.338 3.761 1.00 94.31 84 LEU A C 1
ATOM 692 O O . LEU A 1 84 ? -21.259 -6.757 2.888 1.00 94.31 84 LEU A O 1
ATOM 696 N N . ARG A 1 85 ? -22.970 -5.438 3.490 1.00 97.56 85 ARG A N 1
ATOM 697 C CA . ARG A 1 85 ? -23.162 -4.845 2.153 1.00 97.56 85 ARG A CA 1
ATOM 698 C C . ARG A 1 85 ? -22.013 -3.918 1.753 1.00 97.56 85 ARG A C 1
ATOM 700 O O . ARG A 1 85 ? -21.683 -3.852 0.574 1.00 97.56 85 ARG A O 1
ATOM 707 N N . GLU A 1 86 ? -21.404 -3.223 2.708 1.00 96.44 86 GLU A N 1
ATOM 708 C CA . GLU A 1 86 ? -20.201 -2.410 2.487 1.00 96.44 86 GLU A CA 1
ATOM 709 C C . GLU A 1 86 ? -18.982 -3.298 2.190 1.00 96.44 86 GLU A C 1
ATOM 711 O O . GLU A 1 86 ? -18.332 -3.113 1.164 1.00 96.44 86 GLU A O 1
ATOM 716 N N . ALA A 1 87 ? -18.746 -4.341 2.993 1.00 95.44 87 ALA A N 1
ATOM 717 C CA . ALA A 1 87 ? -17.679 -5.315 2.760 1.00 95.44 87 ALA A CA 1
ATOM 718 C C . ALA A 1 87 ? -17.802 -6.016 1.393 1.00 95.44 87 ALA A C 1
ATOM 720 O O . ALA A 1 87 ? -16.810 -6.142 0.677 1.00 95.44 87 ALA A O 1
ATOM 721 N N . ASN A 1 88 ? -19.015 -6.406 0.983 1.00 94.00 88 ASN A N 1
ATOM 722 C CA . ASN A 1 88 ? -19.244 -7.016 -0.331 1.00 94.00 88 ASN A CA 1
ATOM 723 C C . ASN A 1 88 ? -18.902 -6.064 -1.493 1.00 94.00 88 ASN A C 1
ATOM 725 O O . ASN A 1 88 ? -18.285 -6.501 -2.462 1.00 94.00 88 ASN A O 1
ATOM 729 N N . LYS A 1 89 ? -19.205 -4.761 -1.384 1.00 98.06 89 LYS A N 1
ATOM 730 C CA . LYS A 1 89 ? -18.800 -3.761 -2.393 1.00 98.06 89 LYS A CA 1
ATOM 731 C C . LYS A 1 89 ? -17.279 -3.623 -2.496 1.00 98.06 89 LYS A C 1
ATOM 733 O O . LYS A 1 89 ? -16.752 -3.484 -3.598 1.00 98.06 89 LYS A O 1
ATOM 738 N N . GLU A 1 90 ? -16.558 -3.687 -1.376 1.00 96.19 90 GLU A N 1
ATOM 739 C CA . GLU A 1 90 ? -15.090 -3.689 -1.406 1.00 96.19 90 GLU A CA 1
ATOM 740 C C . GLU A 1 90 ? -14.523 -4.997 -1.980 1.00 96.19 90 GLU A C 1
ATOM 742 O O . GLU A 1 90 ? -13.529 -4.963 -2.705 1.00 96.19 90 GLU A O 1
ATOM 747 N N . ILE A 1 91 ? -15.169 -6.146 -1.754 1.00 95.88 91 ILE A N 1
ATOM 748 C CA . ILE A 1 91 ? -14.809 -7.414 -2.414 1.00 95.88 91 ILE A CA 1
ATOM 749 C C . ILE A 1 91 ? -15.007 -7.310 -3.937 1.00 95.88 91 ILE A C 1
ATOM 751 O O . ILE A 1 91 ? -14.123 -7.712 -4.695 1.00 95.88 91 ILE A O 1
ATOM 755 N N . GLU A 1 92 ? -16.109 -6.718 -4.406 1.00 97.44 92 GLU A N 1
ATOM 756 C CA . GLU A 1 92 ? -16.373 -6.489 -5.835 1.00 97.44 92 GLU A CA 1
ATOM 757 C C . GLU A 1 92 ? -15.340 -5.546 -6.478 1.00 97.44 92 GLU A C 1
ATOM 759 O O . GLU A 1 92 ? -14.760 -5.886 -7.515 1.00 97.44 92 GLU A O 1
ATOM 764 N N . LYS A 1 93 ? -15.032 -4.409 -5.836 1.00 97.69 93 LYS A N 1
ATOM 765 C CA . LYS A 1 93 ? -13.968 -3.481 -6.268 1.00 97.69 93 LYS A CA 1
ATOM 766 C C . LYS A 1 93 ? -12.607 -4.172 -6.365 1.00 97.69 93 LYS A C 1
ATOM 768 O O . LYS A 1 93 ? -11.915 -4.041 -7.376 1.00 97.69 93 LYS A O 1
ATOM 773 N N . ASN A 1 94 ? -12.224 -4.935 -5.341 1.00 94.69 94 ASN A N 1
ATOM 774 C CA . ASN A 1 94 ? -10.953 -5.657 -5.335 1.00 94.69 94 ASN A CA 1
ATOM 775 C C . ASN A 1 94 ? -10.930 -6.775 -6.390 1.00 94.69 94 ASN A C 1
ATOM 777 O O . ASN A 1 94 ? -9.919 -6.943 -7.068 1.00 94.69 94 ASN A O 1
ATOM 781 N N . SER A 1 95 ? -12.049 -7.470 -6.628 1.00 97.31 95 SER A N 1
ATOM 782 C CA . SER A 1 95 ? -12.183 -8.434 -7.730 1.00 97.31 95 SER A CA 1
ATOM 783 C C . SER A 1 95 ? -11.988 -7.773 -9.102 1.00 97.31 95 SER A C 1
ATOM 785 O O . SER A 1 95 ? -11.283 -8.316 -9.955 1.00 97.31 95 SER A O 1
ATOM 787 N N . ALA A 1 96 ? -12.544 -6.575 -9.315 1.00 97.75 96 ALA A N 1
ATOM 788 C CA . ALA A 1 96 ? -12.318 -5.799 -10.534 1.00 97.75 96 ALA A CA 1
ATOM 789 C C . ALA A 1 96 ? -10.842 -5.382 -10.688 1.00 97.75 96 ALA A C 1
ATOM 791 O O . ALA A 1 96 ? -10.258 -5.589 -11.754 1.00 97.75 96 ALA A O 1
ATOM 792 N N . ARG A 1 97 ? -10.201 -4.893 -9.616 1.00 97.88 97 ARG A N 1
ATOM 793 C CA . ARG A 1 97 ? -8.768 -4.541 -9.614 1.00 97.88 97 ARG A CA 1
ATOM 794 C C . ARG A 1 97 ? -7.875 -5.751 -9.921 1.00 97.88 97 ARG A C 1
ATOM 796 O O . AR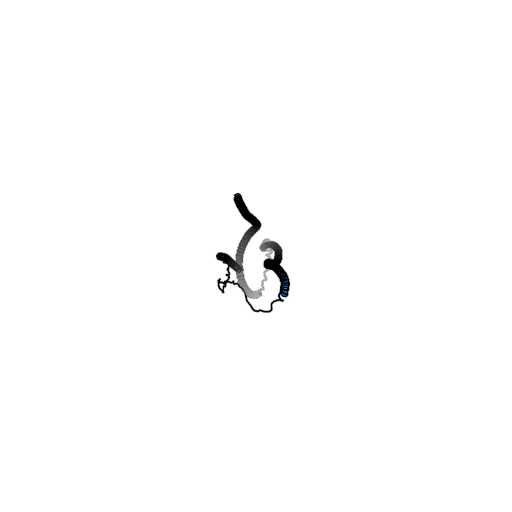G A 1 97 ? -6.953 -5.634 -10.722 1.00 97.88 97 ARG A O 1
ATOM 803 N N . ILE A 1 98 ? -8.182 -6.922 -9.358 1.00 96.81 98 ILE A N 1
ATOM 804 C CA . ILE A 1 98 ? -7.472 -8.183 -9.634 1.00 96.81 98 ILE A CA 1
ATOM 805 C C . ILE A 1 98 ? -7.602 -8.587 -11.110 1.00 96.81 98 ILE A C 1
ATOM 807 O O . ILE A 1 98 ? -6.609 -9.003 -11.709 1.00 96.81 98 ILE A O 1
ATOM 811 N N . LYS A 1 99 ? -8.780 -8.429 -11.731 1.00 98.25 99 LYS A N 1
ATOM 812 C CA . LYS A 1 99 ? -8.971 -8.711 -13.168 1.00 98.25 99 LYS A CA 1
ATOM 813 C C . LYS A 1 99 ? -8.093 -7.813 -14.046 1.00 98.25 99 LYS A C 1
ATOM 815 O O . LYS A 1 99 ? -7.406 -8.335 -14.920 1.00 98.25 99 LYS A O 1
ATOM 820 N N . ILE A 1 100 ? -8.050 -6.507 -13.766 1.00 97.38 100 ILE A N 1
ATOM 821 C CA . ILE A 1 100 ? -7.201 -5.542 -14.490 1.00 97.38 100 ILE A CA 1
ATOM 822 C C . ILE A 1 100 ? -5.715 -5.904 -14.335 1.00 97.38 100 ILE A C 1
ATOM 824 O O . ILE A 1 100 ? -5.008 -6.044 -15.329 1.00 97.38 100 ILE A O 1
ATOM 828 N N . LEU A 1 101 ? -5.249 -6.151 -13.105 1.00 96.38 101 LEU A N 1
ATOM 829 C CA . LEU A 1 101 ? -3.859 -6.554 -12.842 1.00 96.38 101 LEU A CA 1
ATOM 830 C C . LEU A 1 101 ? -3.492 -7.895 -13.504 1.00 96.38 101 LEU A C 1
ATOM 832 O O . LEU A 1 101 ? -2.355 -8.083 -13.930 1.00 96.38 101 LEU A O 1
ATOM 836 N N . THR A 1 102 ? -4.448 -8.820 -13.633 1.00 97.56 102 THR A N 1
ATOM 837 C CA . THR A 1 102 ? -4.246 -10.103 -14.327 1.00 97.56 102 THR A CA 1
ATOM 838 C C . THR A 1 102 ? -4.118 -9.913 -15.842 1.00 97.56 102 THR A C 1
ATOM 840 O O . THR A 1 102 ? -3.256 -10.536 -16.461 1.00 97.56 102 THR A O 1
ATOM 843 N N . GLN A 1 103 ? -4.928 -9.031 -16.437 1.00 97.69 103 GLN A N 1
ATOM 844 C CA . GLN A 1 103 ? -4.824 -8.666 -17.854 1.00 97.69 103 GLN A CA 1
ATOM 845 C C . GLN A 1 103 ? -3.493 -7.963 -18.154 1.00 97.69 103 GLN A C 1
ATOM 847 O O . GLN A 1 103 ? -2.797 -8.349 -19.092 1.00 97.69 103 GLN A O 1
ATOM 852 N N . GLU A 1 104 ? -3.097 -7.001 -17.319 1.00 96.88 104 GLU A N 1
ATOM 853 C CA . GLU A 1 104 ? -1.835 -6.272 -17.480 1.00 96.88 104 GLU A CA 1
ATOM 854 C C . GLU A 1 104 ? -0.613 -7.185 -17.296 1.00 96.88 104 GLU A C 1
ATOM 856 O O . GLU A 1 104 ? 0.317 -7.137 -18.100 1.00 96.88 104 GLU A O 1
ATOM 861 N N . LYS A 1 105 ? -0.644 -8.115 -16.330 1.00 96.81 105 LYS A N 1
ATOM 862 C CA . LYS A 1 105 ? 0.373 -9.174 -16.210 1.00 96.81 105 LYS A CA 1
ATOM 863 C C . LYS A 1 105 ? 0.490 -10.001 -17.498 1.00 96.81 105 LYS A C 1
ATOM 865 O O . LYS A 1 105 ? 1.603 -10.311 -17.917 1.00 96.81 105 LYS A O 1
ATOM 870 N N . GLY A 1 106 ? -0.635 -10.346 -18.130 1.00 97.25 106 GLY A N 1
ATOM 871 C CA . GLY A 1 106 ? -0.652 -11.048 -19.418 1.00 97.25 106 GLY A CA 1
ATOM 872 C C . GLY A 1 106 ? -0.018 -10.228 -20.547 1.00 97.25 106 GLY A C 1
ATOM 873 O O . GLY A 1 106 ? 0.823 -10.743 -21.281 1.00 97.25 106 GLY A O 1
ATOM 874 N N . ARG A 1 107 ? -0.354 -8.935 -20.638 1.00 98.25 107 ARG A N 1
ATOM 875 C CA . ARG A 1 107 ? 0.213 -7.999 -21.623 1.00 98.25 107 ARG A CA 1
ATOM 876 C C . ARG A 1 107 ? 1.729 -7.835 -21.461 1.00 98.25 107 ARG A C 1
ATOM 878 O O . ARG A 1 107 ? 2.464 -7.879 -22.445 1.00 98.25 107 ARG A O 1
ATOM 885 N N . LEU A 1 108 ? 2.203 -7.676 -20.224 1.00 96.00 108 LEU A N 1
ATOM 886 C CA . LEU A 1 108 ? 3.630 -7.559 -19.908 1.00 96.00 108 LEU A CA 1
ATOM 887 C C . LEU A 1 108 ? 4.398 -8.855 -20.206 1.00 96.00 108 LEU A C 1
ATOM 889 O O . LEU A 1 108 ? 5.519 -8.793 -20.705 1.00 96.00 108 LEU A O 1
ATOM 893 N N . HIS A 1 109 ? 3.792 -10.022 -19.968 1.00 97.19 109 HIS A N 1
ATOM 894 C CA . HIS A 1 109 ? 4.391 -11.314 -20.309 1.00 97.19 109 HIS A CA 1
ATOM 895 C C . HIS A 1 109 ? 4.582 -11.476 -21.825 1.00 97.19 109 HIS A C 1
ATOM 897 O O . HIS A 1 109 ? 5.685 -11.804 -22.256 1.00 97.19 109 HIS A O 1
ATOM 903 N N . GLN A 1 110 ? 3.565 -11.151 -22.631 1.00 97.38 110 GLN A N 1
ATOM 904 C CA . GLN A 1 110 ? 3.659 -11.170 -24.099 1.00 97.38 110 GLN A CA 1
ATOM 905 C C . GLN A 1 110 ? 4.714 -10.182 -24.628 1.00 97.38 110 GLN A C 1
ATOM 907 O O . GLN A 1 110 ? 5.442 -10.484 -25.574 1.00 97.38 110 GLN A O 1
ATOM 912 N N . LEU A 1 111 ? 4.838 -9.005 -24.003 1.00 97.44 111 LEU A N 1
ATOM 913 C CA . LEU A 1 111 ? 5.869 -8.023 -24.349 1.00 97.44 111 LEU A CA 1
ATOM 914 C C . LEU A 1 111 ? 7.286 -8.524 -24.012 1.00 97.44 111 LEU A C 1
ATOM 916 O O . LEU A 1 111 ? 8.213 -8.288 -24.789 1.00 97.44 111 LEU A O 1
ATOM 920 N N . HIS A 1 112 ? 7.452 -9.245 -22.897 1.00 95.31 112 HIS A N 1
ATOM 921 C CA . HIS A 1 112 ? 8.711 -9.910 -22.550 1.00 95.31 112 HIS A CA 1
ATOM 922 C C . HIS A 1 112 ? 9.075 -10.979 -23.585 1.00 95.31 112 HIS A C 1
ATOM 924 O O . HIS A 1 112 ? 10.169 -10.934 -24.140 1.00 95.31 112 HIS A O 1
ATOM 930 N N . GLU A 1 113 ? 8.152 -11.890 -23.910 1.00 98.19 113 GLU A N 1
ATOM 931 C CA . GLU A 1 113 ? 8.364 -12.929 -24.929 1.00 98.19 113 GLU A CA 1
ATOM 932 C C . GLU A 1 113 ? 8.739 -12.322 -26.291 1.00 98.19 113 GLU A C 1
ATOM 934 O O . GLU A 1 113 ? 9.655 -12.804 -26.961 1.00 98.19 113 GLU A O 1
ATOM 939 N N . ALA A 1 114 ? 8.093 -11.224 -26.697 1.00 97.44 114 ALA A N 1
ATOM 940 C CA . ALA A 1 114 ? 8.438 -10.513 -27.926 1.00 97.44 114 ALA A CA 1
ATOM 941 C C . ALA A 1 114 ? 9.879 -9.959 -27.901 1.00 97.44 114 ALA A C 1
ATOM 943 O O . ALA A 1 114 ? 10.608 -10.097 -28.887 1.00 97.44 114 ALA A O 1
ATOM 944 N N . LYS A 1 115 ? 10.322 -9.383 -26.774 1.00 97.19 115 LYS A N 1
ATOM 945 C CA . LYS A 1 115 ? 11.685 -8.841 -26.609 1.00 97.19 115 LYS A CA 1
ATOM 946 C C . LYS A 1 115 ? 12.759 -9.918 -26.446 1.00 97.19 115 LYS A C 1
ATOM 948 O O . LYS A 1 115 ? 13.881 -9.732 -26.918 1.00 97.19 115 LYS A O 1
ATOM 953 N N . GLU A 1 116 ? 12.419 -11.062 -25.868 1.00 96.88 116 GLU A N 1
ATOM 954 C CA . GLU A 1 116 ? 13.288 -12.239 -25.785 1.00 96.88 116 GLU A CA 1
ATOM 955 C C . GLU A 1 116 ? 13.507 -12.868 -27.174 1.00 96.88 116 GLU A C 1
ATOM 957 O O . GLU A 1 116 ? 14.639 -13.190 -27.554 1.00 96.88 116 GLU A O 1
ATOM 962 N N . ASN A 1 117 ? 12.451 -12.935 -27.994 1.00 97.06 117 ASN A N 1
ATOM 963 C CA . ASN A 1 117 ? 12.540 -13.333 -29.400 1.00 97.06 117 ASN A CA 1
ATOM 964 C C . ASN A 1 117 ? 13.338 -12.328 -30.251 1.00 97.06 117 ASN A C 1
ATOM 966 O O . ASN A 1 117 ? 14.143 -12.739 -31.090 1.00 97.06 117 ASN A O 1
ATOM 970 N N . GLU A 1 118 ? 13.171 -11.020 -30.029 1.00 97.12 118 GLU A N 1
ATOM 971 C CA . GLU A 1 118 ? 13.958 -9.986 -30.714 1.00 97.12 118 GLU A CA 1
ATOM 972 C C . GLU A 1 118 ? 15.450 -10.084 -30.361 1.00 97.12 118 GLU A C 1
ATOM 974 O O . GLU A 1 118 ? 16.288 -10.161 -31.261 1.00 97.12 118 GLU A O 1
ATOM 979 N N . THR A 1 119 ? 15.779 -10.189 -29.071 1.00 94.31 119 THR A N 1
ATOM 980 C CA . THR A 1 119 ? 17.149 -10.421 -28.575 1.00 94.31 119 THR A CA 1
ATOM 981 C C . THR A 1 119 ? 17.747 -11.692 -29.185 1.00 94.31 119 THR A C 1
ATOM 983 O O . THR A 1 119 ? 18.879 -11.696 -29.670 1.00 94.31 119 THR A O 1
ATOM 986 N N . SER A 1 120 ? 16.960 -12.770 -29.257 1.00 96.94 120 SER A N 1
ATOM 987 C CA . SER A 1 120 ? 17.361 -14.028 -29.899 1.00 96.94 120 SER A CA 1
ATOM 988 C C . SER A 1 120 ? 17.614 -13.885 -31.405 1.00 96.94 120 SER A C 1
ATOM 990 O O . SER A 1 120 ? 18.467 -14.588 -31.951 1.00 96.94 120 SER A O 1
ATOM 992 N N . ARG A 1 121 ? 16.911 -12.975 -32.096 1.00 97.75 121 ARG A N 1
ATOM 993 C CA . ARG A 1 121 ? 17.173 -12.648 -33.506 1.00 97.75 121 ARG A CA 1
ATOM 994 C C . ARG A 1 121 ? 18.466 -11.847 -33.655 1.00 97.75 121 ARG A C 1
ATOM 996 O O . ARG A 1 121 ? 19.298 -12.218 -34.479 1.00 97.75 121 ARG A O 1
ATOM 1003 N N . GLN A 1 122 ? 18.650 -10.810 -32.838 1.00 96.38 122 GLN A N 1
ATOM 1004 C CA . GLN A 1 122 ? 19.840 -9.953 -32.845 1.00 96.38 122 GLN A CA 1
ATOM 1005 C C . GLN A 1 122 ? 21.116 -10.756 -32.537 1.00 96.38 122 GLN A C 1
ATOM 1007 O O . GLN A 1 122 ? 22.104 -10.623 -33.251 1.00 96.38 122 GLN A O 1
ATOM 1012 N N . ASN A 1 123 ? 21.083 -11.682 -31.573 1.00 94.94 123 ASN A N 1
ATOM 1013 C CA . ASN A 1 123 ? 22.218 -12.571 -31.288 1.00 94.94 123 ASN A CA 1
ATOM 1014 C C . ASN A 1 123 ? 22.603 -13.450 -32.496 1.00 94.94 123 ASN A C 1
ATOM 1016 O O . ASN A 1 123 ? 23.783 -13.591 -32.807 1.00 94.94 123 ASN A O 1
ATOM 1020 N N . ARG A 1 124 ? 21.626 -13.992 -33.240 1.00 97.81 124 ARG A N 1
ATOM 1021 C CA . ARG A 1 124 ? 21.889 -14.765 -34.476 1.00 97.81 124 ARG A CA 1
ATOM 1022 C C . ARG A 1 124 ? 22.461 -13.904 -35.607 1.00 97.81 124 ARG A C 1
ATOM 1024 O O . ARG A 1 124 ? 23.139 -14.427 -36.485 1.00 97.81 124 ARG A O 1
ATOM 1031 N N . GLU A 1 125 ? 22.164 -12.610 -35.614 1.00 97.06 125 GLU A N 1
ATOM 1032 C CA . GLU A 1 125 ? 22.709 -11.634 -36.563 1.00 97.06 125 GLU A CA 1
ATOM 1033 C C . GLU A 1 125 ? 24.149 -11.241 -36.184 1.00 97.06 125 GLU A C 1
ATOM 1035 O O . GLU A 1 125 ? 25.027 -11.217 -37.044 1.00 97.06 125 GLU A O 1
ATOM 1040 N N . ILE A 1 126 ? 24.427 -11.078 -34.886 1.00 95.81 126 ILE A N 1
ATOM 1041 C CA . ILE A 1 126 ? 25.772 -10.856 -34.333 1.00 95.81 126 ILE A CA 1
ATOM 1042 C C . ILE A 1 126 ? 26.721 -12.022 -34.656 1.00 95.81 126 ILE A C 1
ATOM 1044 O O . ILE A 1 126 ? 27.847 -11.769 -35.085 1.00 95.81 126 ILE A O 1
ATOM 1048 N N . GLU A 1 127 ? 26.300 -13.286 -34.504 1.00 97.69 127 GLU A N 1
ATOM 1049 C CA . GLU A 1 127 ? 27.173 -14.422 -34.854 1.00 97.69 127 GLU A CA 1
ATOM 1050 C C . GLU A 1 127 ? 27.494 -14.478 -36.357 1.00 97.69 127 GLU A C 1
ATOM 1052 O O . GLU A 1 127 ? 28.657 -14.648 -36.718 1.00 97.69 127 GLU A O 1
ATOM 1057 N N . LYS A 1 128 ? 26.521 -14.213 -37.243 1.00 97.94 128 LYS A N 1
ATOM 1058 C CA . LYS A 1 128 ? 26.782 -14.101 -38.693 1.00 97.94 128 LYS A CA 1
ATOM 1059 C C . LYS A 1 128 ? 27.791 -12.999 -39.015 1.00 97.94 128 LYS A C 1
ATOM 1061 O O . LYS A 1 128 ? 28.725 -13.218 -39.781 1.00 97.94 128 LYS A O 1
ATOM 1066 N N . LEU A 1 129 ? 27.646 -11.825 -38.399 1.00 95.81 129 LEU A N 1
ATOM 1067 C CA . LEU A 1 129 ? 28.579 -10.714 -38.602 1.00 95.81 129 LEU A CA 1
ATOM 1068 C C . LEU A 1 129 ? 29.991 -11.046 -38.086 1.00 95.81 129 LEU A C 1
ATOM 1070 O O . LEU A 1 129 ? 30.972 -10.649 -38.714 1.00 95.81 129 LEU A O 1
ATOM 1074 N N . LYS A 1 130 ? 30.129 -11.828 -37.005 1.00 97.31 130 LYS A N 1
ATOM 1075 C CA . LYS A 1 130 ? 31.433 -12.359 -36.561 1.00 97.31 130 LYS A CA 1
ATOM 1076 C C . LYS A 1 130 ? 32.034 -13.333 -37.580 1.00 97.31 130 LYS A C 1
ATOM 1078 O O . LYS A 1 130 ? 33.231 -13.246 -37.856 1.00 97.31 130 LYS A O 1
ATOM 1083 N N . GLU A 1 131 ? 31.235 -14.235 -38.153 1.00 97.19 131 GLU A N 1
ATOM 1084 C CA . GLU A 1 131 ? 31.674 -15.164 -39.207 1.00 97.19 131 GLU A CA 1
ATOM 1085 C C . GLU A 1 131 ? 32.135 -14.415 -40.469 1.00 97.19 131 GLU A C 1
ATOM 1087 O O . GLU A 1 131 ? 33.208 -14.705 -41.008 1.00 97.19 131 GLU A O 1
ATOM 1092 N N . GLU A 1 132 ? 31.387 -13.395 -40.900 1.00 97.06 132 GLU A N 1
ATOM 1093 C CA . GLU A 1 132 ? 31.763 -12.522 -42.015 1.00 97.06 132 GLU A CA 1
ATOM 1094 C C . GLU A 1 132 ? 33.061 -11.754 -41.732 1.00 97.06 132 GLU A C 1
ATOM 1096 O O . GLU A 1 132 ? 33.991 -11.802 -42.541 1.00 97.06 132 GLU A O 1
ATOM 1101 N N . VAL A 1 133 ? 33.182 -11.104 -40.568 1.00 95.50 133 VAL A N 1
ATOM 1102 C CA . VAL A 1 133 ? 34.405 -10.390 -40.155 1.00 95.50 133 VAL A CA 1
ATOM 1103 C C . VAL A 1 133 ? 35.611 -11.333 -40.102 1.00 95.50 133 VAL A C 1
ATOM 1105 O O . VAL A 1 133 ? 36.691 -10.967 -40.570 1.00 95.50 133 VAL A O 1
ATOM 1108 N N . ASN A 1 134 ? 35.442 -12.567 -39.620 1.00 97.25 134 ASN A N 1
ATOM 1109 C CA . ASN A 1 134 ? 36.496 -13.582 -39.638 1.00 97.25 134 ASN A CA 1
ATOM 1110 C C . ASN A 1 134 ? 36.871 -13.986 -41.081 1.00 97.25 134 ASN A C 1
ATOM 1112 O O . ASN A 1 134 ? 38.053 -14.043 -41.425 1.00 97.25 134 ASN A O 1
ATOM 1116 N N . SER A 1 135 ? 35.883 -14.167 -41.967 1.00 97.19 135 SER A N 1
ATOM 1117 C CA . SER A 1 135 ? 36.104 -14.417 -43.401 1.00 97.19 135 SER A CA 1
ATOM 1118 C C . SER A 1 135 ? 36.903 -13.287 -44.065 1.00 97.19 135 SER A C 1
ATOM 1120 O O . SER A 1 135 ? 37.864 -13.550 -44.795 1.00 97.19 135 SER A O 1
ATOM 1122 N N . TYR A 1 136 ? 36.565 -12.024 -43.786 1.00 96.62 136 TYR A N 1
ATOM 1123 C CA . TYR A 1 136 ? 37.325 -10.868 -44.269 1.00 96.62 136 TYR A CA 1
ATOM 1124 C C . TYR A 1 136 ? 38.735 -10.812 -43.668 1.00 96.62 136 TYR A C 1
ATOM 1126 O O . TYR A 1 136 ? 39.692 -10.599 -44.410 1.00 96.62 136 TYR A O 1
ATOM 1134 N N . ALA A 1 137 ? 38.907 -11.089 -42.373 1.00 96.19 137 ALA A N 1
ATOM 1135 C CA . ALA A 1 137 ? 40.223 -11.132 -41.733 1.00 96.19 137 ALA A CA 1
ATOM 1136 C C . ALA A 1 137 ? 41.140 -12.212 -42.343 1.00 96.19 137 ALA A C 1
ATOM 1138 O O . ALA A 1 137 ? 42.334 -11.971 -42.533 1.00 96.19 137 ALA A O 1
ATOM 1139 N N . ILE A 1 138 ? 40.596 -13.378 -42.709 1.00 97.38 138 ILE A N 1
ATOM 1140 C CA . ILE A 1 138 ? 41.324 -14.437 -43.428 1.00 97.38 138 ILE A CA 1
ATOM 1141 C C . ILE A 1 138 ? 41.717 -13.965 -44.838 1.00 97.38 138 ILE A C 1
ATOM 1143 O O . ILE A 1 138 ? 42.884 -14.087 -45.217 1.00 97.38 138 ILE A O 1
ATOM 1147 N N . LYS A 1 139 ? 40.786 -13.363 -45.595 1.00 97.25 139 LYS A N 1
ATOM 1148 C CA . LYS A 1 139 ? 41.054 -12.808 -46.939 1.00 97.25 139 LYS A CA 1
ATOM 1149 C C . LYS A 1 139 ? 42.135 -11.719 -46.911 1.00 97.25 139 LYS A C 1
ATOM 1151 O O . LYS A 1 139 ? 43.039 -11.740 -47.742 1.00 97.25 139 LYS A O 1
ATOM 1156 N N . VAL A 1 140 ? 42.090 -10.812 -45.931 1.00 96.19 140 VAL A N 1
ATOM 1157 C CA . VAL A 1 140 ? 43.092 -9.748 -45.740 1.00 96.19 140 VAL A CA 1
ATOM 1158 C C . VAL A 1 140 ? 44.458 -10.330 -45.373 1.00 96.19 140 VAL A C 1
ATOM 1160 O O . VAL A 1 140 ? 45.456 -9.932 -45.969 1.00 96.19 140 VAL A O 1
ATOM 1163 N N . LYS A 1 141 ? 44.528 -11.318 -44.467 1.00 97.38 141 LYS A N 1
ATOM 1164 C CA . LYS A 1 141 ? 45.785 -12.027 -44.149 1.00 97.38 141 LYS A CA 1
ATOM 1165 C C . LYS A 1 141 ? 46.382 -12.716 -45.379 1.00 97.38 141 LYS A C 1
ATOM 1167 O O . LYS A 1 141 ? 47.586 -12.621 -45.599 1.00 97.38 141 LYS A O 1
ATOM 1172 N N . TRP A 1 142 ? 45.556 -13.362 -46.204 1.00 97.50 142 TRP A N 1
ATOM 1173 C CA . TRP A 1 142 ? 46.005 -13.988 -47.451 1.00 97.50 142 TRP A CA 1
ATOM 1174 C C . TRP A 1 142 ? 46.539 -12.956 -48.455 1.00 97.50 142 TRP A C 1
ATOM 1176 O O . TRP A 1 142 ? 47.644 -13.121 -48.971 1.00 97.50 142 TRP A O 1
ATOM 1186 N N . ALA A 1 143 ? 45.808 -11.858 -48.677 1.00 95.25 143 ALA A N 1
ATOM 1187 C CA . ALA A 1 143 ? 46.228 -10.785 -49.578 1.00 95.25 143 ALA A CA 1
ATOM 1188 C C . ALA A 1 143 ? 47.519 -10.090 -49.103 1.00 95.25 143 ALA A C 1
ATOM 1190 O O . ALA A 1 143 ? 48.406 -9.829 -49.914 1.00 95.25 143 ALA A O 1
ATOM 1191 N N . HIS A 1 144 ? 47.662 -9.853 -47.794 1.00 95.19 144 HIS A N 1
ATOM 1192 C CA . HIS A 1 144 ? 48.880 -9.309 -47.191 1.00 95.19 144 HIS A CA 1
ATOM 1193 C C . HIS A 1 144 ? 50.077 -10.251 -47.372 1.00 95.19 144 HIS A C 1
ATOM 1195 O O . HIS A 1 144 ? 51.135 -9.816 -47.825 1.00 95.19 144 HIS A O 1
ATOM 1201 N N . ASN A 1 145 ? 49.907 -11.547 -47.085 1.00 97.00 145 ASN A N 1
ATOM 1202 C CA . ASN A 1 145 ? 50.960 -12.543 -47.280 1.00 97.00 145 ASN A CA 1
ATOM 1203 C C . ASN A 1 145 ? 51.372 -12.649 -48.755 1.00 97.00 145 ASN A C 1
ATOM 1205 O O . ASN A 1 145 ? 52.567 -12.698 -49.040 1.00 97.00 145 ASN A O 1
ATOM 1209 N N . LYS A 1 146 ? 50.409 -12.613 -49.690 1.00 97.56 146 LYS A N 1
ATOM 1210 C CA . LYS A 1 146 ? 50.716 -12.596 -51.124 1.00 97.56 146 LYS A CA 1
ATOM 1211 C C . LYS A 1 146 ? 51.494 -11.335 -51.511 1.00 97.56 146 LYS A C 1
ATOM 1213 O O . LYS A 1 146 ? 52.556 -11.451 -52.112 1.00 97.56 146 LYS A O 1
ATOM 1218 N N . LEU A 1 147 ? 51.023 -10.146 -51.125 1.00 93.88 147 LEU A N 1
ATOM 1219 C CA . LEU A 1 147 ? 51.726 -8.890 -51.409 1.00 93.88 147 LEU A CA 1
ATOM 1220 C C . LEU A 1 147 ? 53.153 -8.898 -50.842 1.00 93.88 147 LEU A C 1
ATOM 1222 O O . LEU A 1 147 ? 54.072 -8.434 -51.510 1.00 93.88 147 LEU A O 1
ATOM 1226 N N . LYS A 1 148 ? 53.361 -9.479 -49.655 1.00 96.75 148 LYS A N 1
ATOM 1227 C CA . LYS A 1 148 ? 54.698 -9.667 -49.085 1.00 96.75 148 LYS A CA 1
ATOM 1228 C C . LYS A 1 148 ? 55.586 -10.545 -49.978 1.00 96.75 148 LYS A C 1
ATOM 1230 O O . LYS A 1 148 ? 56.695 -10.130 -50.291 1.00 96.75 148 LYS A O 1
ATOM 1235 N N . THR A 1 149 ? 55.100 -11.695 -50.454 1.00 96.06 149 THR A N 1
ATOM 1236 C CA . THR A 1 149 ? 55.883 -12.549 -51.372 1.00 96.06 149 THR A CA 1
ATOM 1237 C C . THR A 1 149 ? 56.191 -11.876 -52.718 1.00 96.06 149 THR A C 1
ATOM 1239 O O . THR A 1 149 ? 57.290 -12.046 -53.245 1.00 96.06 149 THR A O 1
ATOM 1242 N N . GLU A 1 150 ? 55.279 -11.060 -53.254 1.00 93.94 150 GLU A N 1
ATOM 1243 C CA . GLU A 1 150 ? 55.524 -10.270 -54.476 1.00 93.94 150 GLU A CA 1
ATOM 1244 C C . GLU A 1 150 ? 56.567 -9.154 -54.221 1.00 93.94 150 GLU A C 1
ATOM 1246 O O . GLU A 1 150 ? 57.409 -8.874 -55.069 1.00 93.94 150 GLU A O 1
ATOM 1251 N N . LEU A 1 151 ? 56.576 -8.542 -53.028 1.00 94.75 151 LEU A N 1
ATOM 1252 C CA . LEU A 1 151 ? 57.591 -7.555 -52.627 1.00 94.75 151 LEU A CA 1
ATOM 1253 C C . LEU A 1 151 ? 58.979 -8.184 -52.435 1.00 94.75 151 LEU A C 1
ATOM 1255 O O . LEU A 1 151 ? 59.972 -7.603 -52.878 1.00 94.75 151 LEU A O 1
ATOM 1259 N N . ASP A 1 152 ? 59.055 -9.360 -51.808 1.00 94.75 152 ASP A N 1
ATOM 1260 C CA . ASP A 1 152 ? 60.311 -10.090 -51.606 1.00 94.75 152 ASP A CA 1
ATOM 1261 C C . ASP A 1 152 ? 60.899 -10.568 -52.954 1.00 94.75 152 ASP A C 1
ATOM 1263 O O . ASP A 1 152 ? 62.088 -10.370 -53.218 1.00 94.75 152 ASP A O 1
ATOM 1267 N N . THR A 1 153 ? 60.069 -11.077 -53.875 1.00 94.94 153 THR A N 1
ATOM 1268 C CA . THR A 1 153 ? 60.517 -11.432 -55.241 1.00 94.94 153 THR A CA 1
ATOM 1269 C C . THR A 1 153 ? 60.882 -10.208 -56.086 1.00 94.94 153 THR A C 1
ATOM 1271 O O . THR A 1 153 ? 61.899 -10.233 -56.787 1.00 94.94 153 THR A O 1
ATOM 1274 N N . HIS A 1 154 ? 60.145 -9.097 -55.977 1.00 92.69 154 HIS A N 1
ATOM 1275 C CA . HIS A 1 154 ? 60.516 -7.843 -56.637 1.00 92.69 154 HIS A CA 1
ATOM 1276 C C . HIS A 1 154 ? 61.864 -7.308 -56.122 1.00 92.69 154 HIS A C 1
ATOM 1278 O O . HIS A 1 154 ? 62.698 -6.863 -56.917 1.00 92.69 154 HIS A O 1
ATOM 1284 N N . LYS A 1 155 ? 62.128 -7.408 -54.811 1.00 95.75 155 LYS A N 1
ATOM 1285 C CA . LYS A 1 155 ? 63.425 -7.069 -54.209 1.00 95.75 155 LYS A CA 1
ATOM 1286 C C . LYS A 1 155 ? 64.552 -7.916 -54.808 1.00 95.75 155 LYS A C 1
ATOM 1288 O O . LYS A 1 155 ? 65.513 -7.341 -55.313 1.00 95.75 155 LYS A O 1
ATOM 1293 N N . GLU A 1 156 ? 64.396 -9.241 -54.863 1.00 94.62 156 GLU A N 1
ATOM 1294 C CA . GLU A 1 156 ? 65.371 -10.121 -55.522 1.00 94.62 156 GLU A CA 1
ATOM 1295 C C . GLU A 1 156 ? 65.632 -9.736 -56.985 1.00 94.62 156 GLU A C 1
ATOM 1297 O O . GLU A 1 156 ? 66.784 -9.708 -57.419 1.00 94.62 156 GLU A O 1
ATOM 1302 N N . THR A 1 157 ? 64.587 -9.448 -57.769 1.00 93.06 157 THR A N 1
ATOM 1303 C CA . THR A 1 157 ? 64.766 -9.051 -59.177 1.00 93.06 157 THR A CA 1
ATOM 1304 C C . THR A 1 157 ? 65.443 -7.690 -59.322 1.00 93.06 157 THR A C 1
ATOM 1306 O O . THR A 1 157 ? 66.248 -7.514 -60.234 1.00 93.06 157 THR A O 1
ATOM 1309 N N . LYS A 1 158 ? 65.198 -6.752 -58.398 1.00 94.25 158 LYS A N 1
ATOM 1310 C CA . LYS A 1 158 ? 65.871 -5.448 -58.358 1.00 94.25 158 LYS A CA 1
ATOM 1311 C C . LYS A 1 158 ? 67.358 -5.585 -58.020 1.00 94.25 158 LYS A C 1
ATOM 1313 O O . LYS A 1 158 ? 68.179 -4.927 -58.657 1.00 94.25 158 LYS A O 1
ATOM 1318 N N . ASP A 1 159 ? 67.708 -6.439 -57.058 1.00 93.81 159 ASP A N 1
ATOM 1319 C CA . ASP A 1 159 ? 69.105 -6.735 -56.724 1.00 93.81 159 ASP A CA 1
ATOM 1320 C C . ASP A 1 159 ? 69.819 -7.405 -57.916 1.00 93.81 159 ASP A C 1
ATOM 1322 O O . ASP A 1 159 ? 70.857 -6.914 -58.360 1.00 93.81 159 ASP A O 1
ATOM 1326 N N . LYS A 1 160 ? 69.204 -8.422 -58.542 1.00 94.00 160 LYS A N 1
ATOM 1327 C CA . LYS A 1 160 ? 69.724 -9.065 -59.769 1.00 94.00 160 LYS A CA 1
ATOM 1328 C C . LYS A 1 160 ? 69.910 -8.061 -60.922 1.00 94.00 160 LYS A C 1
ATOM 1330 O O . LYS A 1 160 ? 70.930 -8.110 -61.608 1.00 94.00 160 LYS A O 1
ATOM 1335 N N . LEU A 1 161 ? 68.976 -7.120 -61.106 1.00 91.50 161 LEU A N 1
ATOM 1336 C CA . LEU A 1 161 ? 69.061 -6.070 -62.131 1.00 91.50 161 LEU A CA 1
ATOM 1337 C C . LEU A 1 161 ? 70.216 -5.087 -61.876 1.00 91.50 161 LEU A C 1
ATOM 1339 O O . LEU A 1 161 ? 70.917 -4.709 -62.822 1.00 91.50 161 LEU A O 1
ATOM 1343 N N . ARG A 1 162 ? 70.450 -4.685 -60.618 1.00 92.56 162 ARG A N 1
ATOM 1344 C CA . ARG A 1 162 ? 71.611 -3.856 -60.245 1.00 92.56 162 ARG A CA 1
ATOM 1345 C C . ARG A 1 162 ? 72.908 -4.569 -60.622 1.00 92.56 162 ARG A C 1
ATOM 1347 O O . ARG A 1 162 ? 73.763 -3.972 -61.273 1.00 92.56 162 ARG A O 1
ATOM 1354 N N . ASP A 1 163 ? 73.022 -5.846 -60.277 1.00 93.31 163 ASP A N 1
ATOM 1355 C CA . ASP A 1 163 ? 74.237 -6.628 -60.495 1.00 93.31 163 ASP A CA 1
ATOM 1356 C C . ASP A 1 163 ? 74.505 -6.872 -61.998 1.00 93.31 163 ASP A C 1
ATOM 1358 O O . ASP A 1 163 ? 75.655 -6.818 -62.441 1.00 93.31 163 ASP A O 1
ATOM 1362 N N . THR A 1 164 ? 73.465 -7.053 -62.826 1.00 91.00 164 THR A N 1
ATOM 1363 C CA . THR A 1 164 ? 73.621 -7.073 -64.297 1.00 91.00 164 THR A CA 1
ATOM 1364 C C . THR A 1 164 ? 73.968 -5.703 -64.879 1.00 91.00 164 THR A C 1
ATOM 1366 O O . THR A 1 164 ? 74.733 -5.628 -65.837 1.00 91.00 164 THR A O 1
ATOM 1369 N N . THR A 1 165 ? 73.457 -4.613 -64.296 1.00 91.62 165 THR A N 1
ATOM 1370 C CA . THR A 1 165 ? 73.761 -3.242 -64.746 1.00 91.62 165 THR A CA 1
ATOM 1371 C C . THR A 1 165 ? 75.219 -2.877 -64.460 1.00 91.62 165 THR A C 1
ATOM 1373 O O . THR A 1 165 ? 75.876 -2.284 -65.312 1.00 91.62 165 THR A O 1
ATOM 1376 N N . ALA A 1 166 ? 75.760 -3.296 -63.311 1.00 90.62 166 ALA A N 1
ATOM 1377 C CA . ALA A 1 166 ? 77.177 -3.134 -62.987 1.00 90.62 166 ALA A CA 1
ATOM 1378 C C . ALA A 1 166 ? 78.080 -3.844 -64.016 1.00 90.62 166 ALA A C 1
ATOM 1380 O O . ALA A 1 166 ? 78.986 -3.225 -64.570 1.00 90.62 166 ALA A O 1
ATOM 1381 N N . LYS A 1 167 ? 77.770 -5.105 -64.355 1.00 93.12 167 LYS A N 1
ATOM 1382 C CA . LYS A 1 167 ? 78.490 -5.872 -65.391 1.00 93.12 167 LYS A CA 1
ATOM 1383 C C . LYS A 1 167 ? 78.385 -5.237 -66.783 1.00 93.12 167 LYS A C 1
ATOM 1385 O O . LYS A 1 167 ? 79.360 -5.234 -67.527 1.00 93.12 167 LYS A O 1
ATOM 1390 N N . LEU A 1 168 ? 77.225 -4.676 -67.134 1.00 89.69 168 LEU A N 1
ATOM 1391 C CA . LEU A 1 168 ? 77.032 -3.972 -68.406 1.00 89.69 168 LEU A CA 1
ATOM 1392 C C . LEU A 1 168 ? 77.872 -2.688 -68.495 1.00 89.69 168 LEU A C 1
ATOM 1394 O O . LEU A 1 168 ? 78.360 -2.364 -69.575 1.00 89.69 168 LEU A O 1
ATOM 1398 N N . ASN A 1 169 ? 78.043 -1.959 -67.391 1.00 89.81 169 ASN A N 1
ATOM 1399 C CA . ASN A 1 169 ? 78.894 -0.768 -67.369 1.00 89.81 169 ASN A CA 1
ATOM 1400 C C . ASN A 1 169 ? 80.377 -1.139 -67.504 1.00 89.81 169 ASN A C 1
ATOM 1402 O O . ASN A 1 169 ? 81.043 -0.581 -68.370 1.00 89.81 169 ASN A O 1
ATOM 1406 N N . GLN A 1 170 ? 80.848 -2.163 -66.783 1.00 89.69 170 GLN A N 1
ATOM 1407 C CA . GLN A 1 170 ? 82.206 -2.696 -66.955 1.00 89.69 170 GLN A CA 1
ATOM 1408 C C . GLN A 1 170 ? 82.483 -3.084 -68.425 1.00 89.69 170 GLN A C 1
ATOM 1410 O O . GLN A 1 170 ? 83.458 -2.633 -69.020 1.00 89.69 170 GLN A O 1
ATOM 1415 N N . ALA A 1 171 ? 81.574 -3.834 -69.059 1.00 87.19 171 ALA A N 1
ATOM 1416 C CA . ALA A 1 171 ? 81.716 -4.229 -70.464 1.00 87.19 171 ALA A CA 1
ATOM 1417 C C . ALA A 1 171 ? 81.689 -3.037 -71.451 1.00 87.19 171 ALA A C 1
ATOM 1419 O O . ALA A 1 171 ? 82.274 -3.112 -72.533 1.00 87.19 171 ALA A O 1
ATOM 1420 N N . LYS A 1 172 ? 81.031 -1.920 -71.102 1.00 89.06 172 LYS A N 1
ATOM 1421 C CA . LYS A 1 172 ? 81.092 -0.672 -71.887 1.00 89.06 172 LYS A CA 1
ATOM 1422 C C . LYS A 1 172 ? 82.443 0.019 -71.746 1.00 89.06 172 LYS A C 1
ATOM 1424 O O . LYS A 1 172 ? 82.986 0.447 -72.759 1.00 89.06 172 LYS A O 1
ATOM 1429 N N . GLU A 1 173 ? 82.983 0.105 -70.532 1.00 88.81 173 GLU A N 1
ATOM 1430 C CA . GLU A 1 173 ? 84.301 0.694 -70.257 1.00 88.81 173 GLU A CA 1
ATOM 1431 C C . GLU A 1 173 ? 85.405 -0.071 -71.011 1.00 88.81 173 GLU A C 1
ATOM 1433 O O . GLU A 1 173 ? 86.227 0.537 -71.703 1.00 88.81 173 GLU A O 1
ATOM 1438 N N . GLU A 1 174 ? 85.342 -1.407 -70.999 1.00 87.62 174 GLU A N 1
ATOM 1439 C CA . GLU A 1 174 ? 86.189 -2.297 -71.807 1.00 87.62 174 GLU A CA 1
ATOM 1440 C C . GLU A 1 174 ? 86.034 -2.019 -73.321 1.00 87.62 174 GLU A C 1
ATOM 1442 O O . GLU A 1 174 ? 87.023 -1.818 -74.032 1.00 87.62 174 GLU A O 1
ATOM 1447 N N . ALA A 1 175 ? 84.800 -1.911 -73.830 1.00 82.69 175 ALA A N 1
ATOM 1448 C CA . ALA A 1 175 ? 84.528 -1.613 -75.242 1.00 82.69 175 ALA A CA 1
ATOM 1449 C C . ALA A 1 175 ? 84.888 -0.171 -75.670 1.00 82.69 175 ALA A C 1
ATOM 1451 O O . ALA A 1 175 ? 85.104 0.098 -76.855 1.00 82.69 175 ALA A O 1
ATOM 1452 N N . GLU A 1 176 ? 84.937 0.787 -74.746 1.00 86.25 176 GLU A N 1
ATOM 1453 C CA . GLU A 1 176 ? 85.435 2.148 -74.990 1.00 86.25 176 GLU A CA 1
ATOM 1454 C C . GLU A 1 176 ? 86.960 2.212 -74.974 1.00 86.25 176 GLU A C 1
ATOM 1456 O O . GLU A 1 176 ? 87.537 2.957 -75.767 1.00 86.25 176 GLU A O 1
ATOM 1461 N N . GLN A 1 177 ? 87.621 1.397 -74.148 1.00 85.38 177 GLN A N 1
ATOM 1462 C CA . GLN A 1 177 ? 89.071 1.234 -74.205 1.00 85.38 177 GLN A CA 1
ATOM 1463 C C . GLN A 1 177 ? 89.504 0.629 -75.547 1.00 85.38 177 GLN A C 1
ATOM 1465 O O . GLN A 1 177 ? 90.390 1.176 -76.199 1.00 85.38 177 GLN A O 1
ATOM 1470 N N . ILE A 1 178 ? 88.828 -0.428 -76.017 1.00 82.06 178 ILE A N 1
ATOM 1471 C CA . ILE A 1 178 ? 89.095 -1.028 -77.337 1.00 82.06 178 ILE A CA 1
ATOM 1472 C C . ILE A 1 178 ? 88.917 0.008 -78.459 1.00 82.06 178 ILE A C 1
ATOM 1474 O O . ILE A 1 178 ? 89.791 0.143 -79.313 1.00 82.06 178 ILE A O 1
ATOM 1478 N N . ARG A 1 179 ? 87.825 0.787 -78.445 1.00 85.69 179 ARG A N 1
ATOM 1479 C CA . ARG A 1 179 ? 87.570 1.805 -79.482 1.00 85.69 179 ARG A CA 1
ATOM 1480 C C . ARG A 1 179 ? 88.616 2.921 -79.504 1.00 85.69 179 ARG A C 1
ATOM 1482 O O . ARG A 1 179 ? 89.014 3.318 -80.597 1.00 85.69 179 ARG A O 1
ATOM 1489 N N . ARG A 1 180 ? 89.102 3.376 -78.342 1.00 82.31 180 ARG A N 1
ATOM 1490 C CA . ARG A 1 180 ? 90.207 4.350 -78.259 1.00 82.31 180 ARG A CA 1
ATOM 1491 C C . ARG A 1 180 ? 91.488 3.797 -78.893 1.00 82.31 180 ARG A C 1
ATOM 1493 O O . ARG A 1 180 ? 92.028 4.439 -79.790 1.00 82.31 180 ARG A O 1
ATOM 1500 N N . ASN A 1 181 ? 91.877 2.567 -78.548 1.00 77.56 181 ASN A N 1
ATOM 1501 C CA . ASN A 1 181 ? 93.040 1.895 -79.144 1.00 77.56 181 ASN A CA 1
ATOM 1502 C C . ASN A 1 181 ? 92.920 1.766 -80.685 1.00 77.56 181 ASN A C 1
ATOM 1504 O O . ASN A 1 181 ? 93.901 1.928 -81.409 1.00 77.56 181 ASN A O 1
ATOM 1508 N N . CYS A 1 182 ? 91.719 1.493 -81.214 1.00 76.69 182 CYS A N 1
ATOM 1509 C CA . CYS A 1 182 ? 91.485 1.427 -82.663 1.00 76.69 182 CYS A CA 1
ATOM 1510 C C . CYS A 1 182 ? 91.546 2.799 -83.360 1.00 76.69 182 CYS A C 1
ATOM 1512 O O . CYS A 1 182 ? 91.959 2.870 -84.515 1.00 76.69 182 CYS A O 1
ATOM 1514 N N . GLN A 1 183 ? 91.143 3.884 -82.693 1.00 80.06 183 GLN A N 1
ATOM 1515 C CA . GLN A 1 183 ? 91.165 5.230 -83.280 1.00 80.06 183 GLN A CA 1
ATOM 1516 C C . GLN A 1 183 ? 92.589 5.773 -83.457 1.00 80.06 183 GLN A C 1
ATOM 1518 O O . GLN A 1 183 ? 92.877 6.401 -84.476 1.00 80.06 183 GLN A O 1
ATOM 1523 N N . GLU A 1 184 ? 93.494 5.477 -82.523 1.00 71.62 184 GLU A N 1
ATOM 1524 C CA . GLU A 1 184 ? 94.918 5.826 -82.644 1.00 71.62 184 GLU A CA 1
ATOM 1525 C C . GLU A 1 184 ? 95.583 5.110 -83.836 1.00 71.62 184 GLU A C 1
ATOM 1527 O O . GLU A 1 184 ? 96.366 5.722 -84.561 1.00 71.62 184 GLU A O 1
ATOM 1532 N N . MET A 1 185 ? 95.195 3.856 -84.105 1.00 63.81 185 MET A N 1
ATOM 1533 C CA . MET A 1 185 ? 95.679 3.053 -85.241 1.00 63.81 185 MET A CA 1
ATOM 1534 C C . MET A 1 185 ? 95.237 3.592 -86.615 1.00 63.81 185 MET A C 1
ATOM 1536 O O . MET A 1 185 ? 95.951 3.437 -87.602 1.00 63.81 185 MET A O 1
ATOM 1540 N N . ILE A 1 186 ? 94.053 4.208 -86.705 1.00 69.06 186 ILE A N 1
ATOM 1541 C CA . ILE A 1 186 ? 93.550 4.791 -87.963 1.00 69.06 186 ILE A CA 1
ATOM 1542 C C . ILE A 1 186 ? 94.263 6.112 -88.263 1.00 69.06 186 ILE A C 1
ATOM 1544 O O . ILE A 1 186 ? 94.599 6.392 -89.416 1.00 69.06 186 ILE A O 1
ATOM 1548 N N . LYS A 1 187 ? 94.526 6.919 -87.229 1.00 66.75 187 LYS A N 1
ATOM 1549 C CA . LYS A 1 187 ? 95.103 8.255 -87.398 1.00 66.75 187 LYS A CA 1
ATOM 1550 C C . LYS A 1 187 ? 96.520 8.216 -87.984 1.00 66.75 187 LYS A C 1
ATOM 1552 O O . LYS A 1 187 ? 96.824 8.994 -88.881 1.00 66.75 187 LYS A O 1
ATOM 1557 N N . THR A 1 188 ? 97.346 7.261 -87.555 1.00 57.91 188 THR A N 1
ATOM 1558 C CA . THR A 1 188 ? 98.707 7.054 -88.087 1.00 57.91 188 THR A CA 1
ATOM 1559 C C . THR A 1 188 ? 98.745 6.544 -89.532 1.00 57.91 188 THR A C 1
ATOM 1561 O O . THR A 1 188 ? 99.779 6.669 -90.181 1.00 57.91 188 THR A O 1
ATOM 1564 N N . TYR A 1 189 ? 97.637 6.014 -90.064 1.00 55.09 189 TYR A N 1
ATOM 1565 C CA . TYR A 1 189 ? 97.507 5.680 -91.488 1.00 55.09 189 TYR A CA 1
ATOM 1566 C C . TYR A 1 189 ? 97.175 6.912 -92.342 1.00 55.09 189 TYR A C 1
ATOM 1568 O O . TYR A 1 189 ? 97.756 7.107 -93.410 1.00 55.09 189 TYR A O 1
ATOM 1576 N N . GLN A 1 190 ? 96.249 7.756 -91.878 1.00 56.22 190 GLN A N 1
ATOM 1577 C CA . GLN A 1 190 ? 95.702 8.867 -92.671 1.00 56.22 190 GLN A CA 1
ATOM 1578 C C . GLN A 1 190 ? 96.700 10.011 -92.913 1.00 56.22 190 GLN A C 1
ATOM 1580 O O . GLN A 1 190 ? 96.568 10.734 -93.894 1.00 56.22 190 GLN A O 1
ATOM 1585 N N . GLU A 1 191 ? 97.738 10.138 -92.086 1.00 46.59 191 GLU A N 1
ATOM 1586 C CA . GLU A 1 191 ? 98.791 11.158 -92.227 1.00 46.59 191 GLU A CA 1
ATOM 1587 C C . GLU A 1 191 ? 99.828 10.832 -93.340 1.00 46.59 191 GLU A C 1
ATOM 1589 O O . GLU A 1 191 ? 100.838 11.526 -93.454 1.00 46.59 191 GLU A O 1
ATOM 1594 N N . SER A 1 192 ? 99.606 9.795 -94.171 1.00 45.41 192 SER A N 1
ATOM 1595 C CA . SER A 1 192 ? 100.615 9.261 -95.112 1.00 45.41 192 SER A CA 1
ATOM 1596 C C . SER A 1 192 ? 100.317 9.355 -96.624 1.00 45.41 192 SER A C 1
ATOM 1598 O O . SER A 1 192 ? 101.238 9.129 -97.410 1.00 45.41 192 SER A O 1
ATOM 1600 N N . GLU A 1 193 ? 99.097 9.704 -97.066 1.00 40.50 193 GLU A N 1
ATOM 1601 C CA . GLU A 1 193 ? 98.667 9.474 -98.470 1.00 40.50 193 GLU A CA 1
ATOM 1602 C C . GLU A 1 193 ? 98.020 10.682 -99.205 1.00 40.50 193 GLU A C 1
ATOM 1604 O O . GLU A 1 193 ? 97.309 10.507 -100.191 1.00 40.50 193 GLU A O 1
ATOM 1609 N N . GLU A 1 194 ? 98.275 11.935 -98.796 1.00 39.31 194 GLU A N 1
ATOM 1610 C CA . GLU A 1 194 ? 97.596 13.126 -99.369 1.00 39.31 194 GLU A CA 1
ATOM 1611 C C . GLU A 1 194 ? 98.440 13.980 -100.355 1.00 39.31 194 GLU A C 1
ATOM 1613 O O . GLU A 1 194 ? 98.420 15.208 -100.312 1.00 39.31 194 GLU A O 1
ATOM 1618 N N . ILE A 1 195 ? 99.179 13.364 -101.296 1.00 35.72 195 ILE A N 1
ATOM 1619 C CA . ILE A 1 195 ? 99.781 14.094 -102.443 1.00 35.72 195 ILE A CA 1
ATOM 1620 C C . ILE A 1 195 ? 99.711 13.287 -103.759 1.00 35.72 195 ILE A C 1
ATOM 1622 O O . ILE A 1 195 ? 100.676 12.600 -104.103 1.00 35.72 195 ILE A O 1
ATOM 1626 N N . LYS A 1 196 ? 98.605 13.437 -104.519 1.00 33.22 196 LYS A N 1
ATOM 1627 C CA . LYS A 1 196 ? 98.483 13.451 -106.013 1.00 33.22 196 LYS A CA 1
ATOM 1628 C C . LYS A 1 196 ? 97.089 13.011 -106.498 1.00 33.22 196 LYS A C 1
ATOM 1630 O O . LYS A 1 196 ? 96.778 11.831 -106.436 1.00 33.22 196 LYS A O 1
ATOM 1635 N N . SER A 1 197 ? 96.339 13.917 -107.133 1.00 30.78 197 SER A N 1
ATOM 1636 C CA . SER A 1 197 ? 95.542 13.651 -108.355 1.00 30.78 197 SER A CA 1
ATOM 1637 C C . SER A 1 197 ? 94.788 14.921 -108.762 1.00 30.78 197 SER A C 1
ATOM 1639 O O . SER A 1 197 ? 93.798 15.274 -108.127 1.00 30.78 197 SER A O 1
ATOM 1641 N N . ASN A 1 198 ? 95.265 15.649 -109.780 1.00 27.11 198 ASN A N 1
ATOM 1642 C CA . ASN A 1 198 ? 94.560 16.840 -110.276 1.00 27.11 198 ASN A CA 1
ATOM 1643 C C . ASN A 1 198 ? 94.946 17.197 -111.730 1.00 27.11 198 ASN A C 1
ATOM 1645 O O . ASN A 1 198 ? 95.413 18.298 -112.006 1.00 27.11 198 ASN A O 1
ATOM 1649 N N . GLU A 1 199 ? 94.804 16.250 -112.670 1.00 33.69 199 GLU A N 1
ATOM 1650 C CA . GLU A 1 199 ? 95.182 16.473 -114.081 1.00 33.69 199 GLU A CA 1
ATOM 1651 C C . GLU A 1 199 ? 94.367 15.631 -115.094 1.00 33.69 199 GLU A C 1
ATOM 1653 O O . GLU A 1 199 ? 94.911 14.772 -115.784 1.00 33.69 199 GLU A O 1
ATOM 1658 N N . LEU A 1 200 ? 93.046 15.857 -115.219 1.00 37.59 200 LEU A N 1
ATOM 1659 C CA . LEU A 1 200 ? 92.294 15.322 -116.379 1.00 37.59 200 LEU A CA 1
ATOM 1660 C C . LEU A 1 200 ? 91.064 16.121 -116.867 1.00 37.59 200 LEU A C 1
ATOM 1662 O O . LEU A 1 200 ? 90.438 15.720 -117.847 1.00 37.59 200 LEU A O 1
ATOM 1666 N N . ASP A 1 201 ? 90.724 17.276 -116.285 1.00 35.25 201 ASP A N 1
ATOM 1667 C CA . ASP A 1 201 ? 89.456 17.976 -116.596 1.00 35.25 201 ASP A CA 1
ATOM 1668 C C . ASP A 1 201 ? 89.518 18.950 -117.802 1.00 35.25 201 ASP A C 1
ATOM 1670 O O . ASP A 1 201 ? 88.826 19.967 -117.893 1.00 35.25 201 ASP A O 1
ATOM 1674 N N . ALA A 1 202 ? 90.377 18.633 -118.777 1.00 40.97 202 ALA A N 1
ATOM 1675 C CA . ALA A 1 202 ? 90.618 19.436 -119.982 1.00 40.97 202 ALA A CA 1
ATOM 1676 C C . ALA A 1 202 ? 89.841 18.954 -121.230 1.00 40.97 202 ALA A C 1
ATOM 1678 O O . ALA A 1 202 ? 90.044 19.484 -122.322 1.00 40.97 202 ALA A O 1
ATOM 1679 N N . LYS A 1 203 ? 88.961 17.947 -121.100 1.00 41.59 203 LYS A N 1
ATOM 1680 C CA . LYS A 1 203 ? 88.214 17.343 -122.230 1.00 41.59 203 LYS A CA 1
ATOM 1681 C C . LYS A 1 203 ? 86.682 17.415 -122.117 1.00 41.59 203 LYS A C 1
ATOM 1683 O O . LYS A 1 203 ? 85.989 16.887 -122.980 1.00 41.59 203 LYS A O 1
ATOM 1688 N N . LEU A 1 204 ? 86.138 18.129 -121.125 1.00 46.50 204 LEU A N 1
ATOM 1689 C CA . LEU A 1 204 ? 84.687 18.253 -120.891 1.00 46.50 204 LEU A CA 1
ATOM 1690 C C . LEU A 1 204 ? 84.007 19.444 -121.615 1.00 46.50 204 LEU A C 1
ATOM 1692 O O . LEU A 1 204 ? 82.910 19.866 -121.250 1.00 46.50 204 LEU A O 1
ATOM 1696 N N . ARG A 1 205 ? 84.645 20.030 -122.639 1.00 44.00 205 ARG A N 1
ATOM 1697 C CA . ARG A 1 205 ? 84.117 21.180 -123.403 1.00 44.00 205 ARG A CA 1
ATOM 1698 C C . ARG A 1 205 ? 84.182 20.949 -124.915 1.00 44.00 205 ARG A C 1
ATOM 1700 O O . ARG A 1 205 ? 85.116 21.393 -125.565 1.00 44.00 205 ARG A O 1
ATOM 1707 N N . VAL A 1 206 ? 83.158 20.269 -125.443 1.00 47.78 206 VAL A N 1
ATOM 1708 C CA . VAL A 1 206 ? 82.574 20.458 -126.798 1.00 47.78 206 VAL A CA 1
ATOM 1709 C C . VAL A 1 206 ? 81.300 19.611 -126.953 1.00 47.78 206 VAL A C 1
ATOM 1711 O O . VAL A 1 206 ? 80.317 20.077 -127.515 1.00 47.78 206 VAL A O 1
ATOM 1714 N N . THR A 1 207 ? 81.243 18.423 -126.342 1.00 51.62 207 THR A N 1
ATOM 1715 C CA . THR A 1 207 ? 80.068 17.519 -126.328 1.00 51.62 207 THR A CA 1
ATOM 1716 C C . THR A 1 207 ? 78.883 18.001 -125.473 1.00 51.62 207 THR A C 1
ATOM 1718 O O . THR A 1 207 ? 77.886 17.295 -125.347 1.00 51.62 207 THR A O 1
ATOM 1721 N N . LYS A 1 208 ? 78.967 19.199 -124.881 1.00 52.50 208 LYS A N 1
ATOM 1722 C CA . LYS A 1 208 ? 77.980 19.727 -123.927 1.00 52.50 208 LYS A CA 1
ATOM 1723 C C . LYS A 1 208 ? 76.650 20.130 -124.586 1.00 52.50 208 LYS A C 1
ATOM 1725 O O . LYS A 1 208 ? 75.595 19.883 -124.016 1.00 52.50 208 LYS A O 1
ATOM 1730 N N . VAL A 1 209 ? 76.702 20.713 -125.785 1.00 58.69 209 VAL A N 1
ATOM 1731 C CA . VAL A 1 209 ? 75.570 21.470 -126.362 1.00 58.69 209 VAL A CA 1
ATOM 1732 C C . VAL A 1 209 ? 74.457 20.576 -126.925 1.00 58.69 209 VAL A C 1
ATOM 1734 O O . VAL A 1 209 ? 73.282 20.880 -126.747 1.00 58.69 209 VAL A O 1
ATOM 1737 N N . GLU A 1 210 ? 74.783 19.432 -127.535 1.00 53.28 210 GLU A N 1
ATOM 1738 C CA . GLU A 1 210 ? 73.740 18.496 -128.001 1.00 53.28 210 GLU A CA 1
ATOM 1739 C C . GLU A 1 210 ? 73.133 17.690 -126.833 1.00 53.28 210 GLU A C 1
ATOM 1741 O O . GLU A 1 210 ? 71.971 17.283 -126.877 1.00 53.28 210 GLU A O 1
ATOM 1746 N N . LEU A 1 211 ? 73.891 17.518 -125.740 1.00 55.53 211 LEU A N 1
ATOM 1747 C CA . LEU A 1 211 ? 73.390 16.909 -124.507 1.00 55.53 211 LEU A CA 1
ATOM 1748 C C . LEU A 1 211 ? 72.375 17.825 -123.804 1.00 55.53 211 LEU A C 1
ATOM 1750 O O . LEU A 1 211 ? 71.357 17.332 -123.325 1.00 55.53 211 LEU A O 1
ATOM 1754 N N . GLU A 1 212 ? 72.603 19.145 -123.800 1.00 57.16 212 GLU A N 1
ATOM 1755 C CA . GLU A 1 212 ? 71.701 20.148 -123.206 1.00 57.16 212 GLU A CA 1
ATOM 1756 C C . GLU A 1 212 ? 70.261 20.052 -123.759 1.00 57.16 212 GLU A C 1
ATOM 1758 O O . GLU A 1 212 ? 69.298 20.241 -123.014 1.00 57.16 212 GLU A O 1
ATOM 1763 N N . LYS A 1 213 ? 70.082 19.639 -125.023 1.00 57.81 213 LYS A N 1
ATOM 1764 C CA . LYS A 1 213 ? 68.754 19.471 -125.637 1.00 57.81 213 LYS A CA 1
ATOM 1765 C C . LYS A 1 213 ? 67.992 18.236 -125.135 1.00 57.81 213 LYS A C 1
ATOM 1767 O O . LYS A 1 213 ? 66.816 18.352 -124.800 1.00 57.81 213 LYS A O 1
ATOM 1772 N N . GLN A 1 214 ? 68.647 17.076 -125.012 1.00 56.72 214 GLN A N 1
ATOM 1773 C CA . GLN A 1 214 ? 68.033 15.897 -124.369 1.00 56.72 214 GLN A CA 1
ATOM 1774 C C . GLN A 1 214 ? 67.927 16.048 -122.843 1.00 56.72 214 GLN A C 1
ATOM 1776 O O . GLN A 1 214 ? 67.066 15.426 -122.215 1.00 56.72 214 GLN A O 1
ATOM 1781 N N . MET A 1 215 ? 68.781 16.876 -122.234 1.00 60.84 215 MET A N 1
ATOM 1782 C CA . MET A 1 215 ? 68.665 17.227 -120.822 1.00 60.84 215 MET A CA 1
ATOM 1783 C C . MET A 1 215 ? 67.388 18.011 -120.537 1.00 60.84 215 MET A C 1
ATOM 1785 O O . MET A 1 215 ? 66.786 17.730 -119.512 1.00 60.84 215 MET A O 1
ATOM 1789 N N . GLN A 1 216 ? 66.920 18.912 -121.410 1.00 62.66 216 GLN A N 1
ATOM 1790 C CA . GLN A 1 216 ? 65.691 19.669 -121.134 1.00 62.66 216 GLN A CA 1
ATOM 1791 C C . GLN A 1 216 ? 64.445 18.770 -121.048 1.00 62.66 216 GLN A C 1
ATOM 1793 O O . GLN A 1 216 ? 63.651 18.908 -120.121 1.00 62.66 216 GLN A O 1
ATOM 1798 N N . GLU A 1 217 ? 64.282 17.804 -121.956 1.00 60.31 217 GLU A N 1
ATOM 1799 C CA . GLU A 1 217 ? 63.141 16.873 -121.908 1.00 60.31 217 GLU A CA 1
ATOM 1800 C C . GLU A 1 217 ? 63.224 15.927 -120.700 1.00 60.31 217 GLU A C 1
ATOM 1802 O O . GLU A 1 217 ? 62.219 15.685 -120.024 1.00 60.31 217 GLU A O 1
ATOM 1807 N N . LYS A 1 218 ? 64.435 15.463 -120.352 1.00 62.97 218 LYS A N 1
ATOM 1808 C CA . LYS A 1 218 ? 64.666 14.718 -119.105 1.00 62.97 218 LYS A CA 1
ATOM 1809 C C . LYS A 1 218 ? 64.469 15.577 -117.855 1.00 62.97 218 LYS A C 1
ATOM 1811 O O . LYS A 1 218 ? 63.988 15.032 -116.870 1.00 62.97 218 LYS A O 1
ATOM 1816 N N . SER A 1 219 ? 64.783 16.873 -117.887 1.00 68.94 219 SER A N 1
ATOM 1817 C CA . SER A 1 219 ? 64.547 17.810 -116.781 1.00 68.94 219 SER A CA 1
ATOM 1818 C C . SER A 1 219 ? 63.052 17.957 -116.550 1.00 68.94 219 SER A C 1
ATOM 1820 O O . SER A 1 219 ? 62.581 17.634 -115.470 1.00 68.94 219 SER A O 1
ATOM 1822 N N . ASN A 1 220 ? 62.275 18.248 -117.597 1.00 65.94 220 ASN A N 1
ATOM 1823 C CA . ASN A 1 220 ? 60.820 18.373 -117.500 1.00 65.94 220 ASN A CA 1
ATOM 1824 C C . ASN A 1 220 ? 60.154 17.092 -116.940 1.00 65.94 220 ASN A C 1
ATOM 1826 O O . ASN A 1 220 ? 59.222 17.169 -116.140 1.00 65.94 220 ASN A O 1
ATOM 1830 N N . HIS A 1 221 ? 60.620 15.895 -117.327 1.00 69.06 221 HIS A N 1
ATOM 1831 C CA . HIS A 1 221 ? 60.136 14.632 -116.742 1.00 69.06 221 HIS A CA 1
ATOM 1832 C C . HIS A 1 221 ? 60.639 14.386 -115.309 1.00 69.06 221 HIS A C 1
ATOM 1834 O O . HIS A 1 221 ? 59.878 13.885 -114.478 1.00 69.06 221 HIS A O 1
ATOM 1840 N N . LEU A 1 222 ? 61.886 14.745 -114.997 1.00 78.50 222 LEU A N 1
ATOM 1841 C CA . LEU A 1 222 ? 62.458 14.629 -113.656 1.00 78.50 222 LEU A CA 1
ATOM 1842 C C . LEU A 1 222 ? 61.783 15.594 -112.675 1.00 78.50 222 LEU A C 1
ATOM 1844 O O . LEU A 1 222 ? 61.471 15.184 -111.567 1.00 78.50 222 LEU A O 1
ATOM 1848 N N . GLU A 1 223 ? 61.488 16.824 -113.087 1.00 77.44 223 GLU A N 1
ATOM 1849 C CA . GLU A 1 223 ? 60.766 17.846 -112.323 1.00 77.44 223 GLU A CA 1
ATOM 1850 C C . GLU A 1 223 ? 59.339 17.392 -112.003 1.00 77.44 223 GLU A C 1
ATOM 1852 O O . GLU A 1 223 ? 58.925 17.453 -110.849 1.00 77.44 223 GLU A O 1
ATOM 1857 N N . VAL A 1 224 ? 58.604 16.832 -112.975 1.00 79.06 224 VAL A N 1
ATOM 1858 C CA . VAL A 1 224 ? 57.276 16.239 -112.722 1.00 79.06 224 VAL A CA 1
ATOM 1859 C C . VAL A 1 224 ? 57.367 15.024 -111.789 1.00 79.06 224 VAL A C 1
ATOM 1861 O O . VAL A 1 224 ? 56.492 14.831 -110.943 1.00 79.06 224 VAL A O 1
ATOM 1864 N N . HIS A 1 225 ? 58.421 14.209 -111.888 1.00 79.19 225 HIS A N 1
ATOM 1865 C CA . HIS A 1 225 ? 58.626 13.082 -110.974 1.00 79.19 225 HIS A CA 1
ATOM 1866 C C . HIS A 1 225 ? 59.060 13.541 -109.567 1.00 79.19 225 HIS A C 1
ATOM 1868 O O . HIS A 1 225 ? 58.645 12.941 -108.578 1.00 79.19 225 HIS A O 1
ATOM 1874 N N . GLN A 1 226 ? 59.851 14.608 -109.448 1.00 83.50 226 GLN A N 1
ATOM 1875 C CA . GLN A 1 226 ? 60.248 15.222 -108.178 1.00 83.50 226 GLN A CA 1
ATOM 1876 C C . GLN A 1 226 ? 59.062 15.919 -107.506 1.00 83.50 226 GLN A C 1
ATOM 1878 O O . GLN A 1 226 ? 58.876 15.751 -106.304 1.00 83.50 226 GLN A O 1
ATOM 1883 N N . ALA A 1 227 ? 58.218 16.617 -108.271 1.00 82.69 227 ALA A N 1
ATOM 1884 C CA . ALA A 1 227 ? 56.965 17.188 -107.788 1.00 82.69 227 ALA A CA 1
ATOM 1885 C C . ALA A 1 227 ? 56.048 16.092 -107.229 1.00 82.69 227 ALA A C 1
ATOM 1887 O O . ALA A 1 227 ? 55.650 16.177 -106.073 1.00 82.69 227 ALA A O 1
ATOM 1888 N N . LYS A 1 228 ? 55.820 15.005 -107.979 1.00 82.88 228 LYS A N 1
ATOM 1889 C CA . LYS A 1 228 ? 55.013 13.863 -107.510 1.00 82.88 228 LYS A CA 1
ATOM 1890 C C . LYS A 1 228 ? 55.618 13.126 -106.316 1.00 82.88 228 LYS A C 1
ATOM 1892 O O . LYS A 1 228 ? 54.876 12.681 -105.448 1.00 82.88 228 LYS A O 1
ATOM 1897 N N . MET A 1 229 ? 56.946 12.998 -106.242 1.00 85.88 229 MET A N 1
ATOM 1898 C CA . MET A 1 229 ? 57.618 12.456 -105.053 1.00 85.88 229 MET A CA 1
ATOM 1899 C C . MET A 1 229 ? 57.408 13.366 -103.843 1.00 85.88 229 MET A C 1
ATOM 1901 O O . MET A 1 229 ? 57.049 12.873 -102.780 1.00 85.88 229 MET A O 1
ATOM 1905 N N . LYS A 1 230 ? 57.543 14.686 -104.013 1.00 88.81 230 LYS A N 1
ATOM 1906 C CA . LYS A 1 230 ? 57.294 15.663 -102.951 1.00 88.81 230 LYS A CA 1
ATOM 1907 C C . LYS A 1 230 ? 55.832 15.655 -102.499 1.00 88.81 230 LYS A C 1
ATOM 1909 O O . LYS A 1 230 ? 55.592 15.587 -101.304 1.00 88.81 230 LYS A O 1
ATOM 1914 N N . GLU A 1 231 ? 54.870 15.664 -103.421 1.00 87.12 231 GLU A N 1
ATOM 1915 C CA . GLU A 1 231 ? 53.436 15.523 -103.116 1.00 87.12 231 GLU A CA 1
ATOM 1916 C C . GLU A 1 231 ? 53.156 14.238 -102.327 1.00 87.12 231 GLU A C 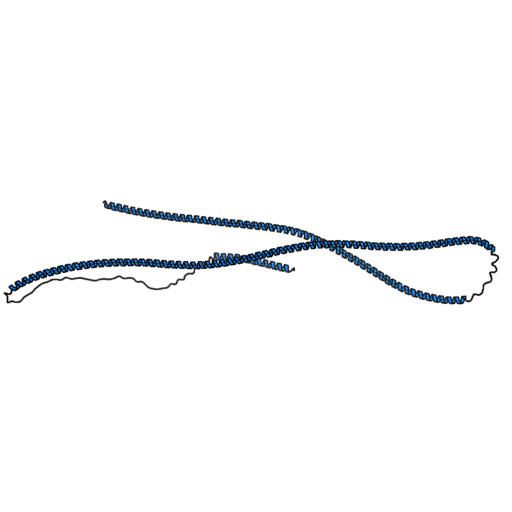1
ATOM 1918 O O . GLU A 1 231 ? 52.414 14.257 -101.349 1.00 87.12 231 GLU A O 1
ATOM 1923 N N . LEU A 1 232 ? 53.781 13.125 -102.717 1.00 86.50 232 LEU A N 1
ATOM 1924 C CA . LEU A 1 232 ? 53.639 11.829 -102.060 1.00 86.50 232 LEU A CA 1
ATOM 1925 C C . LEU A 1 232 ? 54.329 11.780 -100.684 1.00 86.50 232 LEU A C 1
ATOM 1927 O O . LEU A 1 232 ? 53.822 11.115 -99.782 1.00 86.50 232 LEU A O 1
ATOM 1931 N N . ASP A 1 233 ? 55.437 12.494 -100.484 1.00 89.94 233 ASP A N 1
ATOM 1932 C CA . ASP A 1 233 ? 56.121 12.599 -99.190 1.00 89.94 233 ASP A CA 1
ATOM 1933 C C . ASP A 1 233 ? 55.443 13.609 -98.242 1.00 89.94 233 ASP A C 1
ATOM 1935 O O . ASP A 1 233 ? 55.315 13.321 -97.053 1.00 89.94 233 ASP A O 1
ATOM 1939 N N . ASP A 1 234 ? 54.897 14.720 -98.746 1.00 90.38 234 ASP A N 1
ATOM 1940 C CA . ASP A 1 234 ? 54.014 15.619 -97.986 1.00 90.38 234 ASP A CA 1
ATOM 1941 C C . ASP A 1 234 ? 52.677 14.927 -97.632 1.00 90.38 234 ASP A C 1
ATOM 1943 O O . ASP A 1 234 ? 52.153 15.116 -96.530 1.00 90.38 234 ASP A O 1
ATOM 1947 N N . LEU A 1 235 ? 52.151 14.048 -98.498 1.00 91.81 235 LEU A N 1
ATOM 1948 C CA . LEU A 1 235 ? 50.980 13.213 -98.200 1.00 91.81 235 LEU A CA 1
ATOM 1949 C C . LEU A 1 235 ? 51.285 12.134 -97.146 1.00 91.81 235 LEU A C 1
ATOM 1951 O O . LEU A 1 235 ? 50.479 11.922 -96.242 1.00 91.81 235 LEU A O 1
ATOM 1955 N N . LYS A 1 236 ? 52.457 11.480 -97.198 1.00 91.12 236 LYS A N 1
ATOM 1956 C CA . LYS A 1 236 ? 52.918 10.597 -96.105 1.00 91.12 236 LYS A CA 1
ATOM 1957 C C . LYS A 1 236 ? 53.040 11.370 -94.797 1.00 91.12 236 LYS A C 1
ATOM 1959 O O . LYS A 1 236 ? 52.567 10.885 -93.774 1.00 91.12 236 LYS A O 1
ATOM 1964 N N . ARG A 1 237 ? 53.660 12.554 -94.834 1.00 93.88 237 ARG A N 1
ATOM 1965 C CA . ARG A 1 237 ? 53.907 13.396 -93.660 1.00 93.88 237 ARG A CA 1
ATOM 1966 C C . ARG A 1 237 ? 52.597 13.808 -92.990 1.00 93.88 237 ARG A C 1
ATOM 1968 O O . ARG A 1 237 ? 52.412 13.511 -91.813 1.00 93.88 237 ARG A O 1
ATOM 1975 N N . THR A 1 238 ? 51.657 14.364 -93.751 1.00 92.00 238 THR A N 1
ATOM 1976 C CA . THR A 1 238 ? 50.320 14.730 -93.246 1.00 92.00 238 THR A CA 1
ATOM 1977 C C . THR A 1 238 ? 49.508 13.518 -92.773 1.00 92.00 238 THR A C 1
ATOM 1979 O O . THR A 1 238 ? 48.792 13.612 -91.777 1.00 92.00 238 THR A O 1
ATOM 1982 N N . PHE A 1 239 ? 49.666 12.345 -93.398 1.00 90.94 239 PHE A N 1
ATOM 1983 C CA . PHE A 1 239 ? 49.078 11.095 -92.900 1.00 90.94 239 PHE A CA 1
ATOM 1984 C C . PHE A 1 239 ? 49.699 10.634 -91.568 1.00 90.94 239 PHE A C 1
ATOM 1986 O O . PHE A 1 239 ? 48.969 10.180 -90.687 1.00 90.94 239 PHE A O 1
ATOM 1993 N N . THR A 1 240 ? 51.019 10.761 -91.379 1.00 92.75 240 THR A N 1
ATOM 1994 C CA . THR A 1 240 ? 51.671 10.453 -90.092 1.00 92.75 240 THR A CA 1
ATOM 1995 C C . THR A 1 240 ? 51.300 11.452 -88.998 1.00 92.75 240 THR A C 1
ATOM 1997 O O . THR A 1 240 ? 50.944 11.025 -87.903 1.00 92.75 240 THR A O 1
ATOM 2000 N N . GLU A 1 241 ? 51.281 12.751 -89.311 1.00 93.50 241 GLU A N 1
ATOM 2001 C CA . GLU A 1 241 ? 50.831 13.822 -88.411 1.00 93.50 241 GLU A CA 1
ATOM 2002 C C . GLU A 1 241 ? 49.390 13.540 -87.940 1.00 93.50 241 GLU A C 1
ATOM 2004 O O . GLU A 1 241 ? 49.143 13.418 -86.739 1.00 93.50 241 GLU A O 1
ATOM 2009 N N . GLY A 1 242 ? 48.464 13.277 -88.870 1.00 93.00 242 GLY A N 1
ATOM 2010 C CA . GLY A 1 242 ? 47.079 12.913 -88.552 1.00 93.00 242 GLY A CA 1
ATOM 2011 C C . GLY A 1 242 ? 46.921 11.585 -87.793 1.00 93.00 242 GLY A C 1
ATOM 2012 O O . GLY A 1 242 ? 45.995 11.438 -86.994 1.00 93.00 242 GLY A O 1
ATOM 2013 N N . MET A 1 243 ? 47.820 10.612 -87.983 1.00 92.31 243 MET A N 1
ATOM 2014 C CA . MET A 1 243 ? 47.811 9.359 -87.213 1.00 92.31 243 MET A CA 1
ATOM 2015 C C . MET A 1 243 ? 48.273 9.552 -85.766 1.00 92.31 243 MET A C 1
ATOM 2017 O O . MET A 1 243 ? 47.692 8.935 -84.866 1.00 92.31 243 MET A O 1
ATOM 2021 N N . ASP A 1 244 ? 49.256 10.417 -85.512 1.00 93.88 244 ASP A N 1
ATOM 2022 C CA . ASP A 1 244 ? 49.703 10.736 -84.153 1.00 93.88 244 ASP A CA 1
ATOM 2023 C C . ASP A 1 244 ? 48.751 11.711 -83.432 1.00 93.88 244 ASP A C 1
ATOM 2025 O O . ASP A 1 244 ? 48.490 11.540 -82.236 1.00 93.88 244 ASP A O 1
ATOM 2029 N N . GLU A 1 245 ? 48.096 12.635 -84.143 1.00 95.12 245 GLU A N 1
ATOM 2030 C CA . GLU A 1 245 ? 46.930 13.369 -83.622 1.00 95.12 245 GLU A CA 1
ATOM 2031 C C . GLU A 1 245 ? 45.808 12.404 -83.209 1.00 95.12 245 GLU A C 1
ATOM 2033 O O . GLU A 1 245 ? 45.319 12.437 -82.079 1.00 95.12 245 GLU A O 1
ATOM 2038 N N . LEU A 1 246 ? 45.443 11.455 -84.073 1.00 93.19 246 LEU A N 1
ATOM 2039 C CA . LEU A 1 246 ? 44.416 10.458 -83.770 1.00 93.19 246 LEU A CA 1
ATOM 2040 C C . LEU A 1 246 ? 44.832 9.540 -82.599 1.00 93.19 246 LEU A C 1
ATOM 2042 O O . LEU A 1 246 ? 43.990 9.130 -81.792 1.00 93.19 246 LEU A O 1
ATOM 2046 N N . ARG A 1 247 ? 46.131 9.255 -82.440 1.00 95.88 247 ARG A N 1
ATOM 2047 C CA . ARG A 1 247 ? 46.698 8.499 -81.308 1.00 95.88 247 ARG A CA 1
ATOM 2048 C C . ARG A 1 247 ? 46.656 9.281 -79.993 1.00 95.88 247 ARG A C 1
ATOM 2050 O O . ARG A 1 247 ? 46.287 8.711 -78.960 1.00 95.88 247 ARG A O 1
ATOM 2057 N N . THR A 1 248 ? 46.998 10.566 -80.011 1.00 96.00 248 THR A N 1
ATOM 2058 C CA . THR A 1 248 ? 46.930 11.439 -78.828 1.00 96.00 248 THR A CA 1
ATOM 2059 C C . THR A 1 248 ? 45.482 11.707 -78.420 1.00 96.00 248 THR A C 1
ATOM 2061 O O . THR A 1 248 ? 45.163 11.562 -77.240 1.00 96.00 248 THR A O 1
ATOM 2064 N N . LEU A 1 249 ? 44.569 11.941 -79.369 1.00 94.81 249 LEU A N 1
ATOM 2065 C CA . LEU A 1 249 ? 43.127 12.047 -79.112 1.00 94.81 249 LEU A CA 1
ATOM 2066 C C . LEU A 1 249 ? 42.551 10.761 -78.499 1.00 94.81 249 LEU A C 1
ATOM 2068 O O . LEU A 1 249 ? 41.898 10.831 -77.458 1.00 94.81 249 LEU A O 1
ATOM 2072 N N . ARG A 1 250 ? 42.857 9.575 -79.053 1.00 95.44 250 ARG A N 1
ATOM 2073 C CA . ARG A 1 250 ? 42.479 8.278 -78.443 1.00 95.44 250 ARG A CA 1
ATOM 2074 C C . ARG A 1 250 ? 43.001 8.123 -77.012 1.00 95.44 250 ARG A C 1
ATOM 2076 O O . ARG A 1 250 ? 42.327 7.525 -76.177 1.00 95.44 250 ARG A O 1
ATOM 2083 N N . THR A 1 251 ? 44.197 8.633 -76.727 1.00 95.88 251 THR A N 1
ATOM 2084 C CA . THR A 1 251 ? 44.795 8.570 -75.384 1.00 95.88 251 THR A CA 1
ATOM 2085 C C . THR A 1 251 ? 44.092 9.535 -74.427 1.00 95.88 251 THR A C 1
ATOM 2087 O O . THR A 1 251 ? 43.722 9.137 -73.327 1.00 95.88 251 THR A O 1
ATOM 2090 N N . LYS A 1 252 ? 43.805 10.764 -74.875 1.00 97.19 252 LYS A N 1
ATOM 2091 C CA . LYS A 1 252 ? 43.050 11.770 -74.115 1.00 97.19 252 LYS A CA 1
ATOM 2092 C C . LYS A 1 252 ? 41.637 11.292 -73.767 1.00 97.19 252 LYS A C 1
ATOM 2094 O O . LYS A 1 252 ? 41.217 11.469 -72.629 1.00 97.19 252 LYS A O 1
ATOM 2099 N N . VAL A 1 253 ? 40.935 10.646 -74.705 1.00 95.38 253 VAL A N 1
ATOM 2100 C CA . VAL A 1 253 ? 39.619 10.030 -74.449 1.00 95.38 253 VAL A CA 1
ATOM 2101 C C . VAL A 1 253 ? 39.715 8.998 -73.323 1.00 95.38 253 VAL A C 1
ATOM 2103 O O . VAL A 1 253 ? 38.980 9.119 -72.351 1.00 95.38 253 VAL A O 1
ATOM 2106 N N . LYS A 1 254 ? 40.683 8.072 -73.370 1.00 95.31 254 LYS A N 1
ATOM 2107 C CA . LYS A 1 254 ? 40.875 7.068 -72.305 1.00 95.31 254 LYS A CA 1
ATOM 2108 C C . LYS A 1 254 ? 41.177 7.674 -70.931 1.00 95.31 254 LYS A C 1
ATOM 2110 O O . LYS A 1 254 ? 40.719 7.144 -69.921 1.00 95.31 254 LYS A O 1
ATOM 2115 N N . CYS A 1 255 ? 41.941 8.767 -70.871 1.00 96.38 255 CYS A N 1
ATOM 2116 C CA . CYS A 1 255 ? 42.182 9.487 -69.617 1.00 96.38 255 CYS A CA 1
ATOM 2117 C C . CYS A 1 255 ? 40.884 10.093 -69.064 1.00 96.38 255 CYS A C 1
ATOM 2119 O O . CYS A 1 255 ? 40.555 9.859 -67.903 1.00 96.38 255 CYS A O 1
ATOM 2121 N N . LEU A 1 256 ? 40.110 10.783 -69.909 1.00 94.75 256 LEU A N 1
ATOM 2122 C CA . LEU A 1 256 ? 38.828 11.385 -69.528 1.00 94.75 256 LEU A CA 1
ATOM 2123 C C . LEU A 1 256 ? 37.778 10.330 -69.133 1.00 94.75 256 LEU A C 1
ATOM 2125 O O . LEU A 1 256 ? 37.012 10.549 -68.201 1.00 94.75 256 LEU A O 1
ATOM 2129 N N . GLU A 1 257 ? 37.758 9.165 -69.785 1.00 95.06 257 GLU A N 1
ATOM 2130 C CA . GLU A 1 257 ? 36.908 8.028 -69.403 1.00 95.06 257 GLU A CA 1
ATOM 2131 C C . GLU A 1 257 ? 37.276 7.478 -68.015 1.00 95.06 257 GLU A C 1
ATOM 2133 O O . GLU A 1 257 ? 36.387 7.198 -67.209 1.00 95.06 257 GLU A O 1
ATOM 2138 N N . ALA A 1 258 ? 38.572 7.371 -67.701 1.00 95.56 258 ALA A N 1
ATOM 2139 C CA . ALA A 1 258 ? 39.043 6.938 -66.385 1.00 95.56 258 ALA A CA 1
ATOM 2140 C C . ALA A 1 258 ? 38.759 7.975 -65.279 1.00 95.56 258 ALA A C 1
ATOM 2142 O O . ALA A 1 258 ? 38.418 7.601 -64.156 1.00 95.56 258 ALA A O 1
ATOM 2143 N N . GLU A 1 259 ? 38.857 9.271 -65.582 1.00 95.19 259 GLU A N 1
ATOM 2144 C CA . GLU A 1 259 ? 38.476 10.361 -64.672 1.00 95.19 259 GLU A CA 1
ATOM 2145 C C . GLU A 1 259 ? 36.957 10.407 -64.442 1.00 95.19 259 GLU A C 1
ATOM 2147 O O . GLU A 1 259 ? 36.508 10.549 -63.299 1.00 95.19 259 GLU A O 1
ATOM 2152 N N . ARG A 1 260 ? 36.153 10.187 -65.493 1.00 95.75 260 ARG A N 1
ATOM 2153 C CA . ARG A 1 260 ? 34.695 10.043 -65.374 1.00 95.75 260 ARG A CA 1
ATOM 2154 C C . ARG A 1 260 ? 34.327 8.859 -64.483 1.00 95.75 260 ARG A C 1
ATOM 2156 O O . ARG A 1 260 ? 33.481 9.008 -63.611 1.00 95.75 260 ARG A O 1
ATOM 2163 N N . LEU A 1 261 ? 34.980 7.708 -64.652 1.00 95.75 261 LEU A N 1
ATOM 2164 C CA . LEU A 1 261 ? 34.703 6.524 -63.835 1.00 95.75 261 LEU A CA 1
ATOM 2165 C C . LEU A 1 261 ? 35.059 6.749 -62.355 1.00 95.75 261 LEU A C 1
ATOM 2167 O O . LEU A 1 261 ? 34.267 6.409 -61.481 1.00 95.75 261 LEU A O 1
ATOM 2171 N N . ARG A 1 262 ? 36.204 7.381 -62.058 1.00 96.31 262 ARG A N 1
ATOM 2172 C CA . ARG A 1 262 ? 36.599 7.728 -60.677 1.00 96.31 262 ARG A CA 1
ATOM 2173 C C . ARG A 1 262 ? 35.609 8.681 -60.008 1.00 96.31 262 ARG A C 1
ATOM 2175 O O . ARG A 1 262 ? 35.188 8.428 -58.883 1.00 96.31 262 ARG A O 1
ATOM 2182 N N . THR A 1 263 ? 35.207 9.742 -60.705 1.00 95.25 263 THR A N 1
ATOM 2183 C CA . THR A 1 263 ? 34.227 10.706 -60.174 1.00 95.25 263 THR A CA 1
ATOM 2184 C C . THR A 1 263 ? 32.833 10.085 -60.022 1.00 95.25 263 THR A C 1
ATOM 2186 O O . THR A 1 263 ? 32.126 10.384 -59.062 1.00 95.25 263 THR A O 1
ATOM 2189 N N . GLU A 1 264 ? 32.454 9.150 -60.895 1.00 95.44 264 GLU A N 1
ATOM 2190 C CA . GLU A 1 264 ? 31.223 8.356 -60.790 1.00 95.44 264 GLU A CA 1
ATOM 2191 C C . GLU A 1 264 ? 31.244 7.405 -59.571 1.00 95.44 264 GLU A C 1
ATOM 2193 O O . GLU A 1 264 ? 30.268 7.354 -58.815 1.00 95.44 264 GLU A O 1
ATOM 2198 N N . GLU A 1 265 ? 32.374 6.741 -59.292 1.00 96.06 265 GLU A N 1
ATOM 2199 C CA . GLU A 1 265 ? 32.574 5.970 -58.056 1.00 96.06 265 GLU A CA 1
ATOM 2200 C C . GLU A 1 265 ? 32.532 6.844 -56.789 1.00 96.06 265 GLU A C 1
ATOM 2202 O O . GLU A 1 265 ? 31.939 6.450 -55.784 1.00 96.06 265 GLU A O 1
ATOM 2207 N N . GLU A 1 266 ? 33.184 8.009 -56.799 1.00 96.50 266 GLU A N 1
ATOM 2208 C CA . GLU A 1 266 ? 33.186 8.954 -55.674 1.00 96.50 266 GLU A CA 1
ATOM 2209 C C . GLU A 1 266 ? 31.773 9.460 -55.378 1.00 96.50 266 GLU A C 1
ATOM 2211 O O . GLU A 1 266 ? 31.322 9.404 -54.233 1.00 96.50 266 GLU A O 1
ATOM 2216 N N . LEU A 1 267 ? 31.013 9.836 -56.411 1.00 94.81 267 LEU A N 1
ATOM 2217 C CA . LEU A 1 267 ? 29.600 10.192 -56.277 1.00 94.81 267 LEU A CA 1
ATOM 2218 C C . LEU A 1 267 ? 28.750 9.033 -55.732 1.00 94.81 267 LEU A C 1
ATOM 2220 O O . LEU A 1 267 ? 27.795 9.289 -54.998 1.00 94.81 267 LEU A O 1
ATOM 2224 N N . SER A 1 268 ? 29.081 7.771 -56.031 1.00 95.75 268 SER A N 1
ATOM 2225 C CA . SER A 1 268 ? 28.429 6.614 -55.397 1.00 95.75 268 SER A CA 1
ATOM 2226 C C . SER A 1 268 ? 28.750 6.529 -53.900 1.00 95.75 268 SER A C 1
ATOM 2228 O O . SER A 1 268 ? 27.836 6.424 -53.080 1.00 95.75 268 SER A O 1
ATOM 2230 N N . LYS A 1 269 ? 30.028 6.673 -53.523 1.00 97.00 269 LYS A N 1
ATOM 2231 C CA . LYS A 1 269 ? 30.491 6.660 -52.120 1.00 97.00 269 LYS A CA 1
ATOM 2232 C C . LYS A 1 269 ? 29.836 7.788 -51.302 1.00 97.00 269 LYS A C 1
ATOM 2234 O O . LYS A 1 269 ? 29.377 7.548 -50.185 1.00 97.00 269 LYS A O 1
ATOM 2239 N N . TYR A 1 270 ? 29.694 8.989 -51.872 1.00 96.06 270 TYR A N 1
ATOM 2240 C CA . TYR A 1 270 ? 28.972 10.099 -51.234 1.00 96.06 270 TYR A CA 1
ATOM 2241 C C . TYR A 1 270 ? 27.461 9.837 -51.101 1.00 96.06 270 TYR A C 1
ATOM 2243 O O . TYR A 1 270 ? 26.890 10.125 -50.049 1.00 96.06 270 TYR A O 1
ATOM 2251 N N . LYS A 1 271 ? 26.803 9.242 -52.110 1.00 96.50 271 LYS A N 1
ATOM 2252 C CA . LYS A 1 271 ? 25.381 8.844 -52.020 1.00 96.50 271 LYS A CA 1
ATOM 2253 C C . LYS A 1 271 ? 25.146 7.807 -50.919 1.00 96.50 271 LYS A C 1
ATOM 2255 O O . LYS A 1 271 ? 24.188 7.939 -50.159 1.00 96.50 271 LYS A O 1
ATOM 2260 N N . GLU A 1 272 ? 26.020 6.807 -50.795 1.00 96.19 272 GLU A N 1
ATOM 2261 C CA . GLU A 1 272 ? 25.958 5.841 -49.694 1.00 96.19 272 GLU A CA 1
ATOM 2262 C C . GLU A 1 272 ? 26.115 6.509 -48.325 1.00 96.19 272 GLU A C 1
ATOM 2264 O O . GLU A 1 272 ? 25.344 6.213 -47.413 1.00 96.19 272 GLU A O 1
ATOM 2269 N N . LEU A 1 273 ? 27.091 7.413 -48.171 1.00 95.88 273 LEU A N 1
ATOM 2270 C CA . LEU A 1 273 ? 27.326 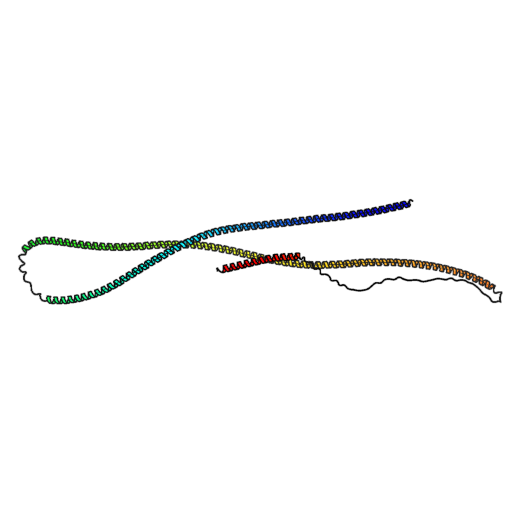8.124 -46.913 1.00 95.88 273 LEU A CA 1
ATOM 2271 C C . LEU A 1 273 ? 26.107 8.964 -46.506 1.00 95.88 273 LEU A C 1
ATOM 2273 O O . LEU A 1 273 ? 25.650 8.856 -45.371 1.00 95.88 273 LEU A O 1
ATOM 2277 N N . ILE A 1 274 ? 25.527 9.716 -47.447 1.00 96.38 274 ILE A N 1
ATOM 2278 C CA . ILE A 1 274 ? 24.301 10.500 -47.230 1.00 96.38 274 ILE A CA 1
ATOM 2279 C C . ILE A 1 274 ? 23.129 9.593 -46.828 1.00 96.38 274 ILE A C 1
ATOM 2281 O O . ILE A 1 274 ? 22.345 9.954 -45.952 1.00 96.38 274 ILE A O 1
ATOM 2285 N N . ASN A 1 275 ? 22.996 8.408 -47.430 1.00 95.81 275 ASN A N 1
ATOM 2286 C CA . ASN A 1 275 ? 21.933 7.468 -47.071 1.00 95.81 275 ASN A CA 1
ATOM 2287 C C . ASN A 1 275 ? 22.139 6.863 -45.671 1.00 95.81 275 ASN A C 1
ATOM 2289 O O . ASN A 1 275 ? 21.179 6.811 -44.904 1.00 95.81 275 ASN A O 1
ATOM 2293 N N . ARG A 1 276 ? 23.377 6.496 -45.298 1.00 96.69 276 ARG A N 1
ATOM 2294 C CA . ARG A 1 276 ? 23.720 6.054 -43.929 1.00 96.69 276 ARG A CA 1
ATOM 2295 C C . ARG A 1 276 ? 23.410 7.149 -42.901 1.00 96.69 276 ARG A C 1
ATOM 2297 O O . ARG A 1 276 ? 22.707 6.887 -41.926 1.00 96.69 276 ARG A O 1
ATOM 2304 N N . GLN A 1 277 ? 23.831 8.387 -43.168 1.00 96.00 277 GLN A N 1
ATOM 2305 C CA . GLN A 1 277 ? 23.549 9.547 -42.314 1.00 96.00 277 GLN A CA 1
ATOM 2306 C C . GLN A 1 277 ? 22.044 9.819 -42.176 1.00 96.00 277 GLN A C 1
ATOM 2308 O O . GLN A 1 277 ? 21.575 10.074 -41.073 1.00 96.00 277 GLN A O 1
ATOM 2313 N N . LYS A 1 278 ? 21.253 9.700 -43.252 1.00 96.81 278 LYS A N 1
ATOM 2314 C CA . LYS A 1 278 ? 19.784 9.813 -43.176 1.00 96.81 278 LYS A CA 1
ATOM 2315 C C . LYS A 1 278 ? 19.162 8.748 -42.272 1.00 96.81 278 LYS A C 1
ATOM 2317 O O . LYS A 1 278 ? 18.305 9.086 -41.460 1.00 96.81 278 LYS A O 1
ATOM 2322 N N . THR A 1 279 ? 19.592 7.487 -42.378 1.00 95.62 279 THR A N 1
ATOM 2323 C CA . THR A 1 279 ? 19.100 6.427 -41.480 1.00 95.62 279 THR A CA 1
ATOM 2324 C C . THR A 1 279 ? 19.529 6.646 -40.030 1.00 95.62 279 THR A C 1
ATOM 2326 O O . THR A 1 279 ? 18.745 6.405 -39.120 1.00 95.62 279 THR A O 1
ATOM 2329 N N . GLU A 1 280 ? 20.734 7.167 -39.794 1.00 96.88 280 GLU A N 1
ATOM 2330 C CA . GLU A 1 280 ? 21.217 7.491 -38.450 1.00 96.88 280 GLU A CA 1
ATOM 2331 C C . GLU A 1 280 ? 20.446 8.663 -37.824 1.00 96.88 280 GLU A C 1
ATOM 2333 O O . GLU A 1 280 ? 19.996 8.553 -36.686 1.00 96.88 280 GLU A O 1
ATOM 2338 N N . ILE A 1 281 ? 20.188 9.733 -38.586 1.00 96.06 281 ILE A N 1
ATOM 2339 C CA . ILE A 1 281 ? 19.340 10.859 -38.164 1.00 96.06 281 ILE A CA 1
ATOM 2340 C C . ILE A 1 281 ? 17.924 10.375 -37.823 1.00 96.06 281 ILE A C 1
ATOM 2342 O O . ILE A 1 281 ? 17.397 10.748 -36.778 1.00 96.06 281 ILE A O 1
ATOM 2346 N N . GLN A 1 282 ? 17.323 9.507 -38.643 1.00 97.06 282 GLN A N 1
ATOM 2347 C CA . GLN A 1 282 ? 15.998 8.945 -38.357 1.00 97.06 282 GLN A CA 1
ATOM 2348 C C . GLN A 1 282 ? 15.990 8.126 -37.053 1.00 97.06 282 GLN A C 1
ATOM 2350 O O . GLN A 1 282 ? 15.113 8.320 -36.213 1.00 97.06 282 GLN A O 1
ATOM 2355 N N . ASN A 1 283 ? 17.002 7.277 -36.845 1.00 96.31 283 ASN A N 1
ATOM 2356 C CA . ASN A 1 283 ? 17.160 6.492 -35.618 1.00 96.31 283 ASN A CA 1
ATOM 2357 C C . ASN A 1 283 ? 17.403 7.374 -34.377 1.00 96.31 283 ASN A C 1
ATOM 2359 O O . ASN A 1 283 ? 17.026 6.998 -33.267 1.00 96.31 283 ASN A O 1
ATOM 2363 N N . LEU A 1 284 ? 18.055 8.532 -34.534 1.00 95.38 284 LEU A N 1
ATOM 2364 C CA . LEU A 1 284 ? 18.256 9.503 -33.455 1.00 95.38 284 LEU A CA 1
ATOM 2365 C C . LEU A 1 284 ? 16.963 10.261 -33.127 1.00 95.38 284 LEU A C 1
ATOM 2367 O O . LEU A 1 284 ? 16.645 10.400 -31.950 1.00 95.38 284 LEU A O 1
ATOM 2371 N N . LEU A 1 285 ? 16.186 10.678 -34.132 1.00 96.06 285 LEU A N 1
ATOM 2372 C CA . LEU A 1 285 ? 14.875 11.311 -33.932 1.00 96.06 285 LEU A CA 1
ATOM 2373 C C . LEU A 1 285 ? 13.891 10.375 -33.214 1.00 96.06 285 LEU A C 1
ATOM 2375 O O . LEU A 1 285 ? 13.192 10.801 -32.297 1.00 96.06 285 LEU A O 1
ATOM 2379 N N . GLU A 1 286 ? 13.871 9.089 -33.572 1.00 96.56 286 GLU A N 1
ATOM 2380 C CA . GLU A 1 286 ? 13.026 8.098 -32.895 1.00 96.56 286 GLU A CA 1
ATOM 2381 C C . GLU A 1 286 ? 13.461 7.863 -31.436 1.00 96.56 286 GLU A C 1
ATOM 2383 O O . GLU A 1 286 ? 12.614 7.800 -30.545 1.00 96.56 286 GLU A O 1
ATOM 2388 N N . LYS A 1 287 ? 14.773 7.845 -31.152 1.00 96.50 287 LYS A N 1
ATOM 2389 C CA . LYS A 1 287 ? 15.291 7.811 -29.771 1.00 96.50 287 LYS A CA 1
ATOM 2390 C C . LYS A 1 287 ? 14.914 9.055 -28.964 1.00 96.50 287 LYS A C 1
ATOM 2392 O O . LYS A 1 287 ? 14.543 8.908 -27.804 1.00 96.50 287 LYS A O 1
ATOM 2397 N N . VAL A 1 288 ? 14.988 10.251 -29.555 1.00 96.44 288 VAL A N 1
ATOM 2398 C CA . VAL A 1 288 ? 14.568 11.501 -28.894 1.00 96.44 288 VAL A CA 1
ATOM 2399 C C . VAL A 1 288 ? 13.084 11.437 -28.535 1.00 96.44 288 VAL A C 1
ATOM 2401 O O . VAL A 1 288 ? 12.744 11.659 -27.379 1.00 96.44 288 VAL A O 1
ATOM 2404 N N . LYS A 1 289 ? 12.218 11.004 -29.461 1.00 96.94 289 LYS A N 1
ATOM 2405 C CA . LYS A 1 289 ? 10.781 10.835 -29.194 1.00 96.94 289 LYS A CA 1
ATOM 2406 C C . LYS A 1 289 ? 10.494 9.854 -28.047 1.00 96.94 289 LYS A C 1
ATOM 2408 O O . LYS A 1 289 ? 9.632 10.121 -27.217 1.00 96.94 289 LYS A O 1
ATOM 2413 N N . VAL A 1 290 ? 11.230 8.742 -27.958 1.00 96.75 290 VAL A N 1
ATOM 2414 C CA . VAL A 1 290 ? 11.104 7.796 -26.830 1.00 96.75 290 VAL A CA 1
ATOM 2415 C C . VAL A 1 290 ? 11.548 8.426 -25.501 1.00 96.75 290 VAL A C 1
ATOM 2417 O O . VAL A 1 290 ? 10.940 8.146 -24.470 1.00 96.75 290 VAL A O 1
ATOM 2420 N N . ILE A 1 291 ? 12.565 9.293 -25.506 1.00 95.56 291 ILE A N 1
ATOM 2421 C CA . ILE A 1 291 ? 12.995 10.037 -24.310 1.00 95.56 291 ILE A CA 1
ATOM 2422 C C . ILE A 1 291 ? 11.932 11.069 -23.900 1.00 95.56 291 ILE A C 1
ATOM 2424 O O . ILE A 1 291 ? 11.590 11.136 -22.724 1.00 95.56 291 ILE A O 1
ATOM 2428 N N . GLU A 1 292 ? 11.347 11.808 -24.848 1.00 96.06 292 GLU A N 1
ATOM 2429 C CA . GLU A 1 292 ? 10.249 12.757 -24.590 1.00 96.06 292 GLU A CA 1
ATOM 2430 C C . GLU A 1 292 ? 9.009 12.058 -23.999 1.00 96.06 292 GLU A C 1
ATOM 2432 O O . GLU A 1 292 ? 8.411 12.547 -23.040 1.00 96.06 292 GLU A O 1
ATOM 2437 N N . GLU A 1 293 ? 8.639 10.883 -24.519 1.00 96.50 293 GLU A N 1
ATOM 2438 C CA . GLU A 1 293 ? 7.545 10.061 -23.981 1.00 96.50 293 GLU A CA 1
ATOM 2439 C C . GLU A 1 293 ? 7.839 9.555 -22.557 1.00 96.50 293 GLU A C 1
ATOM 2441 O O . GLU A 1 293 ? 6.947 9.557 -21.701 1.00 96.50 293 GLU A O 1
ATOM 2446 N N . GLN A 1 294 ? 9.088 9.164 -22.279 1.00 95.25 294 GLN A N 1
ATOM 2447 C CA . GLN A 1 294 ? 9.535 8.760 -20.941 1.00 95.25 294 GLN A CA 1
ATOM 2448 C C . GLN A 1 294 ? 9.562 9.936 -19.958 1.00 95.25 294 GLN A C 1
ATOM 2450 O O . GLN A 1 294 ? 9.134 9.773 -18.817 1.00 95.25 294 GLN A O 1
ATOM 2455 N N . GLU A 1 295 ? 9.995 11.125 -20.382 1.00 95.50 295 GLU A N 1
ATOM 2456 C CA . GLU A 1 295 ? 9.987 12.322 -19.539 1.00 95.50 295 GLU A CA 1
ATOM 2457 C C . GLU A 1 295 ? 8.551 12.745 -19.196 1.00 95.50 295 GLU A C 1
ATOM 2459 O O . GLU A 1 295 ? 8.232 12.974 -18.029 1.00 95.50 295 GLU A O 1
ATOM 2464 N N . GLN A 1 296 ? 7.643 12.744 -20.178 1.00 96.69 296 GLN A N 1
ATOM 2465 C CA . GLN A 1 296 ? 6.219 13.008 -19.946 1.00 96.69 296 GLN A CA 1
ATOM 2466 C C . GLN A 1 296 ? 5.558 11.967 -19.036 1.00 96.69 296 GLN A C 1
ATOM 2468 O O . GLN A 1 296 ? 4.583 12.293 -18.356 1.00 96.69 296 GLN A O 1
ATOM 2473 N N . GLN A 1 297 ? 6.021 10.712 -19.035 1.00 96.06 297 GLN A N 1
ATOM 2474 C CA . GLN A 1 297 ? 5.565 9.711 -18.067 1.00 96.06 297 GLN A CA 1
ATOM 2475 C C . GLN A 1 297 ? 6.131 10.012 -16.677 1.00 96.06 297 GLN A C 1
ATOM 2477 O O . GLN A 1 297 ? 5.361 10.113 -15.730 1.00 96.06 297 GLN A O 1
ATOM 2482 N N . HIS A 1 298 ? 7.433 10.281 -16.567 1.00 94.25 298 HIS A N 1
ATOM 2483 C CA . HIS A 1 298 ? 8.077 10.601 -15.295 1.00 94.25 298 HIS A CA 1
ATOM 2484 C C . HIS A 1 298 ? 7.470 11.840 -14.613 1.00 94.25 298 HIS A C 1
ATOM 2486 O O . HIS A 1 298 ? 7.267 11.834 -13.401 1.00 94.25 298 HIS A O 1
ATOM 2492 N N . GLN A 1 299 ? 7.110 12.880 -15.373 1.00 96.44 299 GLN A N 1
ATOM 2493 C CA . GLN A 1 299 ? 6.406 14.055 -14.844 1.00 96.44 299 GLN A CA 1
ATOM 2494 C C . GLN A 1 299 ? 5.007 13.709 -14.297 1.00 96.44 299 GLN A C 1
ATOM 2496 O O . GLN A 1 299 ? 4.600 14.263 -13.276 1.00 96.44 299 GLN A O 1
ATOM 2501 N N . ARG A 1 300 ? 4.282 12.770 -14.925 1.00 96.44 300 ARG A N 1
ATOM 2502 C CA . ARG A 1 300 ? 2.988 12.270 -14.421 1.00 96.44 300 ARG A CA 1
ATOM 2503 C C . ARG A 1 300 ? 3.167 11.412 -13.166 1.00 96.44 300 ARG A C 1
ATOM 2505 O O . ARG A 1 300 ? 2.466 11.641 -12.184 1.00 96.44 300 ARG A O 1
ATOM 2512 N N . ASP A 1 301 ? 4.158 10.523 -13.154 1.00 96.00 301 ASP A N 1
ATOM 2513 C CA . ASP A 1 301 ? 4.497 9.696 -11.989 1.00 96.00 301 ASP A CA 1
ATOM 2514 C C . ASP A 1 301 ? 4.896 10.571 -10.782 1.00 96.00 301 ASP A C 1
ATOM 2516 O O . ASP A 1 301 ? 4.476 10.314 -9.655 1.00 96.00 301 ASP A O 1
ATOM 2520 N N . GLN A 1 302 ? 5.660 11.652 -11.002 1.00 97.19 302 GLN A N 1
ATOM 2521 C CA . GLN A 1 302 ? 5.999 12.630 -9.958 1.00 97.19 302 GLN A CA 1
ATOM 2522 C C . GLN A 1 302 ? 4.758 13.329 -9.377 1.00 97.19 302 GLN A C 1
ATOM 2524 O O . GLN A 1 302 ? 4.687 13.525 -8.162 1.00 97.19 302 GLN A O 1
ATOM 2529 N N . GLN A 1 303 ? 3.784 13.696 -10.218 1.00 96.50 303 GLN A N 1
ATOM 2530 C CA . GLN A 1 303 ? 2.531 14.322 -9.777 1.00 96.50 303 GLN A CA 1
ATOM 2531 C C . GLN A 1 303 ? 1.665 13.348 -8.966 1.00 96.50 303 GLN A C 1
ATOM 2533 O O . GLN A 1 303 ? 1.168 13.723 -7.903 1.00 96.50 303 GLN A O 1
ATOM 2538 N N . GLU A 1 304 ? 1.547 12.087 -9.400 1.00 97.38 304 GLU A N 1
ATOM 2539 C CA . GLU A 1 304 ? 0.850 11.041 -8.638 1.00 97.38 304 GLU A CA 1
ATOM 2540 C C . GLU A 1 304 ? 1.528 10.817 -7.276 1.00 97.38 304 GLU A C 1
ATOM 2542 O O . GLU A 1 304 ? 0.872 10.911 -6.236 1.00 97.38 304 GLU A O 1
ATOM 2547 N N . ILE A 1 305 ? 2.857 10.650 -7.255 1.00 95.75 305 ILE A N 1
ATOM 2548 C CA . ILE A 1 305 ? 3.653 10.512 -6.025 1.00 95.75 305 ILE A CA 1
ATOM 2549 C C . ILE A 1 305 ? 3.465 11.708 -5.081 1.00 95.75 305 ILE A C 1
ATOM 2551 O O . ILE A 1 305 ? 3.453 11.514 -3.865 1.00 95.75 305 ILE A O 1
ATOM 2555 N N . GLN A 1 306 ? 3.324 12.934 -5.595 1.00 97.56 306 GLN A N 1
ATOM 2556 C CA . GLN A 1 306 ? 3.053 14.091 -4.742 1.00 97.56 306 GLN A CA 1
ATOM 2557 C C . GLN A 1 306 ? 1.636 14.044 -4.159 1.00 97.56 306 GLN A C 1
ATOM 2559 O O . GLN A 1 306 ? 1.492 14.163 -2.945 1.00 97.56 306 GLN A O 1
ATOM 2564 N N . SER A 1 307 ? 0.614 13.756 -4.972 1.00 97.06 307 SER A N 1
ATOM 2565 C CA . SER A 1 307 ? -0.767 13.639 -4.480 1.00 97.06 307 SER A CA 1
ATOM 2566 C C . SER A 1 307 ? -0.928 12.559 -3.397 1.00 97.06 307 SER A C 1
ATOM 2568 O O . SER A 1 307 ? -1.606 12.783 -2.396 1.00 97.06 307 SER A O 1
ATOM 2570 N N . LEU A 1 308 ? -0.217 11.432 -3.529 1.00 96.06 308 LEU A N 1
ATOM 2571 C CA . LEU A 1 308 ? -0.195 10.358 -2.532 1.00 96.06 308 LEU A CA 1
ATOM 2572 C C . LEU A 1 308 ? 0.531 10.765 -1.238 1.00 96.06 308 LEU A C 1
ATOM 2574 O O . LEU A 1 308 ? 0.126 10.347 -0.154 1.00 96.06 308 LEU A O 1
ATOM 2578 N N . LYS A 1 309 ? 1.581 11.599 -1.307 1.00 97.12 309 LYS A N 1
ATOM 2579 C CA . LYS A 1 309 ? 2.211 12.177 -0.101 1.00 97.12 309 LYS A CA 1
ATOM 2580 C C . LYS A 1 309 ? 1.262 13.129 0.620 1.00 97.12 309 LYS A C 1
ATOM 2582 O O . LYS A 1 309 ? 1.222 13.113 1.849 1.00 97.12 309 LYS A O 1
ATOM 2587 N N . ASP A 1 310 ? 0.513 13.934 -0.127 1.00 97.31 310 ASP A N 1
ATOM 2588 C CA . ASP A 1 310 ? -0.430 14.902 0.433 1.00 97.31 310 ASP A CA 1
ATOM 2589 C C . ASP A 1 310 ? -1.622 14.184 1.100 1.00 97.31 310 ASP A C 1
ATOM 2591 O O . ASP A 1 310 ? -1.998 14.530 2.223 1.00 97.31 310 ASP A O 1
ATOM 2595 N N . GLU A 1 311 ? -2.137 13.106 0.492 1.00 97.69 311 GLU A N 1
ATOM 2596 C CA . GLU A 1 311 ? -3.135 12.215 1.108 1.00 97.69 311 GLU A CA 1
ATOM 2597 C C . GLU A 1 311 ? -2.593 11.546 2.384 1.00 97.69 311 GLU A C 1
ATOM 2599 O O . GLU A 1 311 ? -3.236 11.605 3.433 1.00 97.69 311 GLU A O 1
ATOM 2604 N N . VAL A 1 312 ? -1.381 10.976 2.347 1.00 96.38 312 VAL A N 1
ATOM 2605 C CA . VAL A 1 312 ? -0.735 10.379 3.532 1.00 96.38 312 VAL A CA 1
ATOM 2606 C C . VAL A 1 312 ? -0.509 11.416 4.639 1.00 96.38 312 VAL A C 1
ATOM 2608 O O . VAL A 1 312 ? -0.695 11.106 5.815 1.00 96.38 312 VAL A O 1
ATOM 2611 N N . SER A 1 313 ? -0.156 12.657 4.297 1.00 97.25 313 SER A N 1
ATOM 2612 C CA . SER A 1 313 ? -0.030 13.760 5.258 1.00 97.25 313 SER A CA 1
ATOM 2613 C C . SER A 1 313 ? -1.378 14.101 5.910 1.00 97.25 313 SER A C 1
ATOM 2615 O O . SER A 1 313 ? -1.469 14.208 7.135 1.00 97.25 313 SER A O 1
ATOM 2617 N N . SER A 1 314 ? -2.450 14.173 5.112 1.00 98.00 314 SER A N 1
ATOM 2618 C CA . SER A 1 314 ? -3.815 14.401 5.599 1.00 98.00 314 SER A CA 1
ATOM 2619 C C . SER A 1 314 ? -4.289 13.283 6.537 1.00 98.00 314 SER A C 1
ATOM 2621 O O . SER A 1 314 ? -4.740 13.560 7.651 1.00 98.00 314 SER A O 1
ATOM 2623 N N . LEU A 1 315 ? -4.103 12.018 6.144 1.00 96.62 315 LEU A N 1
ATOM 2624 C CA . LEU A 1 315 ? -4.437 10.851 6.965 1.00 96.62 315 LEU A CA 1
ATOM 2625 C C . LEU A 1 315 ? -3.645 10.825 8.280 1.00 96.62 315 LEU A C 1
ATOM 2627 O O . LEU A 1 315 ? -4.221 10.540 9.329 1.00 96.62 315 LEU A O 1
ATOM 2631 N N . ASN A 1 316 ? -2.356 11.182 8.258 1.00 97.62 316 ASN A N 1
ATOM 2632 C CA . ASN A 1 316 ? -1.549 11.294 9.475 1.00 97.62 316 ASN A CA 1
ATOM 2633 C C . ASN A 1 316 ? -2.060 12.395 10.419 1.00 97.62 316 ASN A C 1
ATOM 2635 O O . ASN A 1 316 ? -2.074 12.174 11.629 1.00 97.62 316 ASN A O 1
ATOM 2639 N N . SER A 1 317 ? -2.545 13.533 9.904 1.00 97.50 317 SER A N 1
ATOM 2640 C CA . SER A 1 317 ? -3.186 14.556 10.748 1.00 97.50 317 SER A CA 1
ATOM 2641 C C . SER A 1 317 ? -4.432 14.002 11.444 1.00 97.50 317 SER A C 1
ATOM 2643 O O . SER A 1 317 ? -4.541 14.098 12.664 1.00 97.50 317 SER A O 1
ATOM 2645 N N . VAL A 1 318 ? -5.324 13.342 10.694 1.00 97.94 318 VAL A N 1
ATOM 2646 C CA . VAL A 1 318 ? -6.543 12.722 11.246 1.00 97.94 318 VAL A CA 1
ATOM 2647 C C . VAL A 1 318 ? -6.205 11.649 12.289 1.00 97.94 318 VAL A C 1
ATOM 2649 O O . VAL A 1 318 ? -6.874 11.560 13.317 1.00 97.94 318 VAL A O 1
ATOM 2652 N N . ILE A 1 319 ? -5.144 10.863 12.079 1.00 96.75 319 ILE A N 1
ATOM 2653 C CA . ILE A 1 319 ? -4.656 9.885 13.064 1.00 96.75 319 ILE A CA 1
ATOM 2654 C C . ILE A 1 319 ? -4.172 10.581 14.346 1.00 96.75 319 ILE A C 1
ATOM 2656 O O . ILE A 1 319 ? -4.534 10.136 15.436 1.00 96.75 319 ILE A O 1
ATOM 2660 N N . CYS A 1 320 ? -3.406 11.672 14.247 1.00 97.81 320 CYS A N 1
ATOM 2661 C CA . CYS A 1 320 ? -2.966 12.441 15.416 1.00 97.81 320 CYS A CA 1
ATOM 2662 C C . CYS A 1 320 ? -4.135 13.059 16.198 1.00 97.81 320 CYS A C 1
ATOM 2664 O O . CYS A 1 320 ? -4.102 13.082 17.428 1.00 97.81 320 CYS A O 1
ATOM 2666 N N . ASP A 1 321 ? -5.174 13.538 15.515 1.00 97.69 321 ASP A N 1
ATOM 2667 C CA . ASP A 1 321 ? -6.345 14.125 16.171 1.00 97.69 321 ASP A CA 1
ATOM 2668 C C . ASP A 1 321 ? -7.217 13.055 16.849 1.00 97.69 321 ASP A C 1
ATOM 2670 O O . ASP A 1 321 ? -7.572 13.200 18.018 1.00 97.69 321 ASP A O 1
ATOM 2674 N N . LEU A 1 322 ? -7.434 11.905 16.199 1.00 96.62 322 LEU A N 1
ATOM 2675 C CA . LEU A 1 322 ? -8.100 10.753 16.823 1.00 96.62 322 LEU A CA 1
ATOM 2676 C C . LEU A 1 322 ? -7.318 10.194 18.027 1.00 96.62 322 LEU A C 1
ATOM 2678 O O . LEU A 1 322 ? -7.925 9.744 18.999 1.00 96.62 322 LEU A O 1
ATOM 2682 N N . GLN A 1 323 ? -5.980 10.235 18.000 1.00 97.50 323 GLN A N 1
ATOM 2683 C CA . GLN A 1 323 ? -5.148 9.873 19.154 1.00 97.50 323 GLN A CA 1
ATOM 2684 C C . GLN A 1 323 ? -5.380 10.826 20.337 1.00 97.50 323 GLN A C 1
ATOM 2686 O O . GLN A 1 323 ? -5.604 10.351 21.452 1.00 97.50 323 GLN A O 1
ATOM 2691 N N . ARG A 1 324 ? -5.429 12.145 20.093 1.00 97.44 324 ARG A N 1
ATOM 2692 C CA . ARG A 1 324 ? -5.753 13.157 21.119 1.00 97.44 324 ARG A CA 1
ATOM 2693 C C . ARG A 1 324 ? -7.150 12.955 21.706 1.00 97.44 324 ARG A C 1
ATOM 2695 O O . ARG A 1 324 ? -7.310 13.049 22.921 1.00 97.44 324 ARG A O 1
ATOM 2702 N N . ASP A 1 325 ? -8.145 12.626 20.882 1.00 97.62 325 ASP A N 1
ATOM 2703 C CA . ASP A 1 325 ? -9.509 12.342 21.350 1.00 97.62 325 ASP A CA 1
ATOM 2704 C C . ASP A 1 325 ? -9.590 11.065 22.204 1.00 97.62 325 ASP A C 1
ATOM 2706 O O . ASP A 1 325 ? -10.326 11.028 23.197 1.00 97.62 325 ASP A O 1
ATOM 2710 N N . ILE A 1 326 ? -8.812 10.029 21.871 1.00 96.38 326 ILE A N 1
ATOM 2711 C CA . ILE A 1 326 ? -8.692 8.807 22.682 1.00 96.38 326 ILE A CA 1
ATOM 2712 C C . ILE A 1 326 ? -8.010 9.111 24.024 1.00 96.38 326 ILE A C 1
ATOM 2714 O O . ILE A 1 326 ? -8.507 8.691 25.071 1.00 96.38 326 ILE A O 1
ATOM 2718 N N . GLU A 1 327 ? -6.907 9.859 24.026 1.00 96.75 327 GLU A N 1
ATOM 2719 C CA . GLU A 1 327 ? -6.197 10.260 25.250 1.00 96.75 327 GLU A CA 1
ATOM 2720 C C . GLU A 1 327 ? -7.069 11.145 26.148 1.00 96.75 327 GLU A C 1
ATOM 2722 O O . GLU A 1 327 ? -7.252 10.836 27.326 1.00 96.75 327 GLU A O 1
ATOM 2727 N N . GLY A 1 328 ? -7.703 12.172 25.577 1.00 97.00 328 GLY A N 1
ATOM 2728 C CA . GLY A 1 328 ? -8.647 13.047 26.272 1.00 97.00 328 GLY A CA 1
ATOM 2729 C C . GLY A 1 328 ? -9.920 12.339 26.746 1.00 97.00 328 GLY A C 1
ATOM 2730 O O . GLY A 1 328 ? -10.618 12.854 27.615 1.00 97.00 328 GLY A O 1
ATOM 2731 N N . SER A 1 329 ? -10.238 11.159 26.209 1.00 95.06 329 SER A N 1
ATOM 2732 C CA . SER A 1 329 ? -11.326 10.315 26.71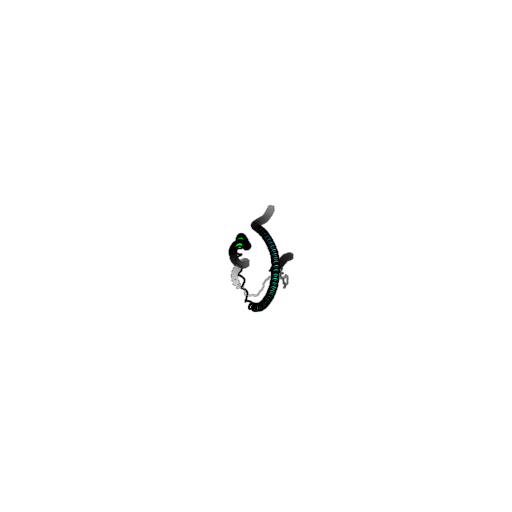7 1.00 95.06 329 SER A CA 1
ATOM 2733 C C . SER A 1 329 ? -10.867 9.403 27.857 1.00 95.06 329 SER A C 1
ATOM 2735 O O . SER A 1 329 ? -11.605 9.250 28.828 1.00 95.06 329 SER A O 1
ATOM 2737 N N . ARG A 1 330 ? -9.631 8.887 27.808 1.00 95.44 330 ARG A N 1
ATOM 2738 C CA . ARG A 1 330 ? -9.011 8.126 28.910 1.00 95.44 330 ARG A CA 1
ATOM 2739 C C . ARG A 1 330 ? -8.780 8.972 30.163 1.00 95.44 330 ARG A C 1
ATOM 2741 O O . ARG A 1 330 ? -8.935 8.458 31.267 1.00 95.44 330 ARG A O 1
ATOM 2748 N N . THR A 1 331 ? -8.437 10.255 30.028 1.00 96.44 331 THR A N 1
ATOM 2749 C CA . THR A 1 331 ? -8.325 11.155 31.192 1.00 96.44 331 THR A CA 1
ATOM 2750 C C . THR A 1 331 ? -9.681 11.351 31.869 1.00 96.44 331 THR A C 1
ATOM 2752 O O . THR A 1 331 ? -9.788 11.121 33.071 1.00 96.44 331 THR A O 1
ATOM 2755 N N . ARG A 1 332 ? -10.740 11.643 31.098 1.00 96.44 332 ARG A N 1
ATOM 2756 C CA . ARG A 1 332 ? -12.124 11.729 31.606 1.00 96.44 332 ARG A CA 1
ATOM 2757 C C . ARG A 1 332 ? -12.595 10.419 32.253 1.00 96.44 332 ARG A C 1
ATOM 2759 O O . ARG A 1 332 ? -13.251 10.452 33.289 1.00 96.44 332 ARG A O 1
ATOM 2766 N N . GLU A 1 333 ? -12.251 9.267 31.678 1.00 94.75 333 GLU A N 1
ATOM 2767 C CA . GLU A 1 333 ? -12.534 7.949 32.266 1.00 94.75 333 GLU A CA 1
ATOM 2768 C C . GLU A 1 333 ? -11.814 7.766 33.614 1.00 94.75 333 GLU A C 1
ATOM 2770 O O . GLU A 1 333 ? -12.443 7.386 34.601 1.00 94.75 333 GLU A O 1
ATOM 2775 N N . SER A 1 334 ? -10.528 8.120 33.693 1.00 95.62 334 SER A N 1
ATOM 2776 C CA . SER A 1 334 ? -9.746 8.085 34.936 1.00 95.62 334 SER A CA 1
ATOM 2777 C C . SER A 1 334 ? -10.301 9.028 36.013 1.00 95.62 334 SER A C 1
ATOM 2779 O O . SER A 1 334 ? -10.325 8.669 37.191 1.00 95.62 334 SER A O 1
ATOM 2781 N N . GLU A 1 335 ? -10.766 10.220 35.634 1.00 97.06 335 GLU A N 1
ATOM 2782 C CA . GLU A 1 335 ? -11.429 11.163 36.541 1.00 97.06 335 GLU A CA 1
ATOM 2783 C C . GLU A 1 335 ? -12.745 10.583 37.079 1.00 97.06 335 GLU A C 1
ATOM 2785 O O . GLU A 1 335 ? -12.964 10.580 38.292 1.00 97.06 335 GLU A O 1
ATOM 2790 N N . LEU A 1 336 ? -13.593 10.025 36.207 1.00 96.62 336 LEU A N 1
ATOM 2791 C CA . LEU A 1 336 ? -14.856 9.377 36.586 1.00 96.62 336 LEU A CA 1
ATOM 2792 C C . LEU A 1 336 ? -14.643 8.152 37.486 1.00 96.62 336 LEU A C 1
ATOM 2794 O O . LEU A 1 336 ? -15.395 7.966 38.448 1.00 96.62 336 LEU A O 1
ATOM 2798 N N . LEU A 1 337 ? -13.603 7.352 37.239 1.00 95.75 337 LEU A N 1
ATOM 2799 C CA . LEU A 1 337 ? -13.194 6.263 38.130 1.00 95.75 337 LEU A CA 1
ATOM 2800 C C . LEU A 1 337 ? -12.767 6.803 39.503 1.00 95.75 337 LEU A C 1
ATOM 2802 O O . LEU A 1 337 ? -13.261 6.320 40.519 1.00 95.75 337 LEU A O 1
ATOM 2806 N N . GLY A 1 338 ? -11.951 7.861 39.551 1.00 96.81 338 GLY A N 1
ATOM 2807 C CA . GLY A 1 338 ? -11.540 8.508 40.803 1.00 96.81 338 GLY A CA 1
ATOM 2808 C C . GLY A 1 338 ? -12.686 9.183 41.573 1.00 96.81 338 GLY A C 1
ATOM 2809 O O . GLY A 1 338 ? -12.659 9.237 42.804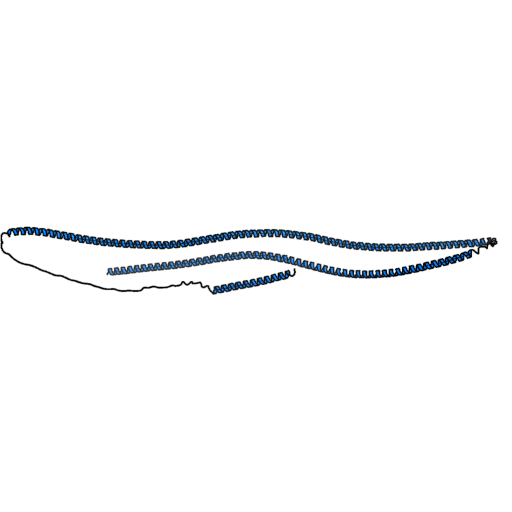 1.00 96.81 338 GLY A O 1
ATOM 2810 N N . PHE A 1 339 ? -13.726 9.676 40.892 1.00 96.06 339 PHE A N 1
ATOM 2811 C CA . PHE A 1 339 ? -14.973 10.104 41.540 1.00 96.06 339 PHE A CA 1
ATOM 2812 C C . PHE A 1 339 ? -15.764 8.907 42.086 1.00 96.06 339 PHE A C 1
ATOM 2814 O O . PHE A 1 339 ? -16.237 8.956 43.221 1.00 96.06 339 PHE A O 1
ATOM 2821 N N . THR A 1 340 ? -15.865 7.822 41.313 1.00 95.88 340 THR A N 1
ATOM 2822 C CA . THR A 1 340 ? -16.581 6.593 41.698 1.00 95.88 340 THR A CA 1
ATOM 2823 C C . THR A 1 340 ? -15.934 5.919 42.910 1.00 95.88 340 THR A C 1
ATOM 2825 O O . THR A 1 340 ? -16.642 5.507 43.827 1.00 95.88 340 THR A O 1
ATOM 2828 N N . GLU A 1 341 ? -14.602 5.871 42.971 1.00 95.69 341 GLU A N 1
ATOM 2829 C CA . GLU A 1 341 ? -13.834 5.377 44.118 1.00 95.69 341 GLU A CA 1
ATOM 2830 C C . GLU A 1 341 ? -14.138 6.190 45.386 1.00 95.69 341 GLU A C 1
ATOM 2832 O O . GLU A 1 341 ? -14.531 5.624 46.406 1.00 95.69 341 GLU A O 1
ATOM 2837 N N . LYS A 1 342 ? -14.043 7.526 45.314 1.00 97.12 342 LYS A N 1
ATOM 2838 C CA . LYS A 1 342 ? -14.340 8.427 46.446 1.00 97.12 342 LYS A CA 1
ATOM 2839 C C . LYS A 1 342 ? -15.781 8.284 46.937 1.00 97.12 342 LYS A C 1
ATOM 2841 O O . LYS A 1 342 ? -16.017 8.275 48.144 1.00 97.12 342 LYS A O 1
ATOM 2846 N N . LEU A 1 343 ? -16.739 8.157 46.018 1.00 95.69 343 LEU A N 1
ATOM 2847 C CA . LEU A 1 343 ? -18.160 8.005 46.338 1.00 95.69 343 LEU A CA 1
ATOM 2848 C C . LEU A 1 343 ? -18.442 6.626 46.960 1.00 95.69 343 LEU A C 1
ATOM 2850 O O . LEU A 1 343 ? -19.139 6.540 47.968 1.00 95.69 343 LEU A O 1
ATOM 2854 N N . THR A 1 344 ? -17.822 5.564 46.438 1.00 95.69 344 THR A N 1
ATOM 2855 C CA . THR A 1 344 ? -17.909 4.200 46.992 1.00 95.69 344 THR A CA 1
ATOM 2856 C C . THR A 1 344 ? -17.292 4.119 48.388 1.00 95.69 344 THR A C 1
ATOM 2858 O O . THR A 1 344 ? -17.925 3.606 49.307 1.00 95.69 344 THR A O 1
ATOM 2861 N N . SER A 1 345 ? -16.098 4.689 48.570 1.00 96.56 345 SER A N 1
ATOM 2862 C CA . SER A 1 345 ? -15.410 4.784 49.863 1.00 96.56 345 SER A CA 1
ATOM 2863 C C . SER A 1 345 ? -16.258 5.532 50.897 1.00 96.56 345 SER A C 1
ATOM 2865 O O . SER A 1 345 ? -16.466 5.042 52.008 1.00 96.56 345 SER A O 1
ATOM 2867 N N . LYS A 1 346 ? -16.859 6.667 50.512 1.00 96.69 346 LYS A N 1
ATOM 2868 C CA . LYS A 1 346 ? -17.727 7.435 51.412 1.00 96.69 346 LYS A CA 1
ATOM 2869 C C . LYS A 1 346 ? -19.055 6.735 51.723 1.00 96.69 346 LYS A C 1
ATOM 2871 O O . LYS A 1 346 ? -19.509 6.819 52.860 1.00 96.69 346 LYS A O 1
ATOM 2876 N N . ASN A 1 347 ? -19.640 5.993 50.780 1.00 96.56 347 ASN A N 1
ATOM 2877 C CA . ASN A 1 347 ? -20.783 5.117 51.069 1.00 96.56 347 ASN A CA 1
ATOM 2878 C C . ASN A 1 347 ? -20.407 4.006 52.060 1.00 96.56 347 ASN A C 1
ATOM 2880 O O . ASN A 1 347 ? -21.152 3.774 53.007 1.00 96.56 347 ASN A O 1
ATOM 2884 N N . ALA A 1 348 ? -19.251 3.356 51.891 1.00 96.00 348 ALA A N 1
ATOM 2885 C CA . ALA A 1 348 ? -18.779 2.325 52.816 1.00 96.00 348 ALA A CA 1
ATOM 2886 C C . ALA A 1 348 ? -18.531 2.886 54.230 1.00 96.00 348 ALA A C 1
ATOM 2888 O O . ALA A 1 348 ? -18.924 2.256 55.212 1.00 96.00 348 ALA A O 1
ATOM 2889 N N . GLN A 1 349 ? -17.961 4.094 54.338 1.00 96.25 349 GLN A N 1
ATOM 2890 C CA . GLN A 1 349 ? -17.831 4.812 55.609 1.00 96.25 349 GLN A CA 1
ATOM 2891 C C . GLN A 1 349 ? -19.206 5.071 56.247 1.00 96.25 349 GLN A C 1
ATOM 2893 O O . GLN A 1 349 ? -19.442 4.626 57.367 1.00 96.25 349 GLN A O 1
ATOM 2898 N N . ILE A 1 350 ? -20.125 5.728 55.529 1.00 96.12 350 ILE A N 1
ATOM 2899 C CA . ILE A 1 350 ? -21.467 6.066 56.038 1.00 96.12 350 ILE A CA 1
ATOM 2900 C C . ILE A 1 350 ? -22.237 4.802 56.443 1.00 96.12 350 ILE A C 1
ATOM 2902 O O . ILE A 1 350 ? -22.929 4.796 57.456 1.00 96.12 350 ILE A O 1
ATOM 2906 N N . GLN A 1 351 ? -22.102 3.705 55.695 1.00 96.19 351 GLN A N 1
ATOM 2907 C CA . GLN A 1 351 ? -22.753 2.440 56.026 1.00 96.19 351 GLN A CA 1
ATOM 2908 C C . GLN A 1 351 ? -22.128 1.772 57.264 1.00 96.19 351 GLN A C 1
ATOM 2910 O O . GLN A 1 351 ? -22.856 1.196 58.068 1.00 96.19 351 GLN A O 1
ATOM 2915 N N . SER A 1 352 ? -20.815 1.907 57.481 1.00 95.56 352 SER A N 1
ATOM 2916 C CA . SER A 1 352 ? -20.161 1.476 58.725 1.00 95.56 352 SER A CA 1
ATOM 2917 C C . SER A 1 352 ? -20.567 2.335 59.930 1.00 95.56 352 SER A C 1
ATOM 2919 O O . SER A 1 352 ? -20.763 1.801 61.021 1.00 95.56 352 SER A O 1
ATOM 2921 N N . GLU A 1 353 ? -20.712 3.649 59.748 1.00 96.31 353 GLU A N 1
ATOM 2922 C CA . GLU A 1 353 ? -21.208 4.574 60.775 1.00 96.31 353 GLU A CA 1
ATOM 2923 C C . GLU A 1 353 ? -22.665 4.251 61.137 1.00 96.31 353 GLU A C 1
ATOM 2925 O O . GLU A 1 353 ? -22.987 4.109 62.315 1.00 96.31 353 GLU A O 1
ATOM 2930 N N . ASN A 1 354 ? -23.522 4.025 60.138 1.00 95.44 354 ASN A N 1
ATOM 2931 C CA . ASN A 1 354 ? -24.925 3.659 60.331 1.00 95.44 354 ASN A CA 1
ATOM 2932 C C . ASN A 1 354 ? -25.074 2.296 61.035 1.00 95.44 354 ASN A C 1
ATOM 2934 O O . ASN A 1 354 ? -25.831 2.182 61.993 1.00 95.44 354 ASN A O 1
ATOM 2938 N N . ASN A 1 355 ? -24.284 1.284 60.653 1.00 95.81 355 ASN A N 1
ATOM 2939 C CA . ASN A 1 355 ? -24.251 -0.008 61.352 1.00 95.81 355 ASN A CA 1
ATOM 2940 C C . ASN A 1 355 ? -23.795 0.134 62.820 1.00 95.81 355 ASN A C 1
ATOM 2942 O O . ASN A 1 355 ? -24.320 -0.549 63.698 1.00 95.81 355 ASN A O 1
ATOM 2946 N N . SER A 1 356 ? -22.837 1.025 63.102 1.00 96.12 356 SER A N 1
ATOM 2947 C CA . SER A 1 356 ? -22.370 1.314 64.468 1.00 96.12 356 SER A CA 1
ATOM 2948 C C . SER A 1 356 ? -23.432 2.035 65.307 1.00 96.12 356 SER A C 1
ATOM 2950 O O . SER A 1 356 ? -23.603 1.728 66.488 1.00 96.12 356 SER A O 1
ATOM 2952 N N . LEU A 1 357 ? -24.175 2.969 64.705 1.00 95.12 357 LEU A N 1
ATOM 2953 C CA . LEU A 1 357 ? -25.299 3.652 65.349 1.00 95.12 357 LEU A CA 1
ATOM 2954 C C . LEU A 1 357 ? -26.476 2.699 65.595 1.00 95.12 357 LEU A C 1
ATOM 2956 O O . LEU A 1 357 ? -27.053 2.736 66.678 1.00 95.12 357 LEU A O 1
ATOM 2960 N N . GLN A 1 358 ? -26.781 1.799 64.654 1.00 96.06 358 GLN A N 1
ATOM 2961 C CA . GLN A 1 358 ? -27.797 0.761 64.842 1.00 96.06 358 GLN A CA 1
ATOM 2962 C C . GLN A 1 358 ? -27.425 -0.169 66.005 1.00 96.06 358 GLN A C 1
ATOM 2964 O O . GLN A 1 358 ? -28.229 -0.349 66.907 1.00 96.06 358 GLN A O 1
ATOM 2969 N N . ALA A 1 359 ? -26.183 -0.662 66.069 1.00 94.75 359 ALA A N 1
ATOM 2970 C CA . ALA A 1 359 ? -25.734 -1.507 67.180 1.00 94.75 359 ALA A CA 1
ATOM 2971 C C . ALA A 1 359 ? -25.759 -0.786 68.548 1.00 94.75 359 ALA A C 1
ATOM 2973 O O . ALA A 1 359 ? -25.955 -1.421 69.587 1.00 94.75 359 ALA A O 1
ATOM 2974 N N . GLN A 1 360 ? -25.578 0.540 68.571 1.00 96.06 360 GLN A N 1
ATOM 2975 C CA . GLN A 1 360 ? -25.765 1.354 69.778 1.00 96.06 360 GLN A CA 1
ATOM 2976 C C . GLN A 1 360 ? -27.248 1.506 70.144 1.00 96.06 360 GLN A C 1
ATOM 2978 O O . GLN A 1 360 ? -27.586 1.389 71.321 1.00 96.06 360 GLN A O 1
ATOM 2983 N N . LEU A 1 361 ? -28.127 1.716 69.160 1.00 95.31 361 LEU A N 1
ATOM 2984 C CA . LEU A 1 361 ? -29.577 1.776 69.351 1.00 95.31 361 LEU A CA 1
ATOM 2985 C C . LEU A 1 361 ? -30.129 0.438 69.863 1.00 95.31 361 LEU A C 1
ATOM 2987 O O . LEU A 1 361 ? -30.830 0.424 70.868 1.00 95.31 361 LEU A O 1
ATOM 2991 N N . ASP A 1 362 ? -29.747 -0.681 69.246 1.00 95.50 362 ASP A N 1
ATOM 2992 C CA . ASP A 1 362 ? -30.145 -2.033 69.657 1.00 95.50 362 ASP A CA 1
ATOM 2993 C C . ASP A 1 362 ? -29.726 -2.316 71.110 1.00 95.50 362 ASP A C 1
ATOM 2995 O O . ASP A 1 362 ? -30.506 -2.847 71.903 1.00 95.50 362 ASP A O 1
ATOM 2999 N N . LYS A 1 363 ? -28.510 -1.899 71.494 1.00 95.62 363 LYS A N 1
ATOM 3000 C CA . LYS A 1 363 ? -28.027 -2.004 72.877 1.00 95.62 363 LYS A CA 1
ATOM 3001 C C . LYS A 1 363 ? -28.836 -1.131 73.841 1.00 95.62 363 LYS A C 1
ATOM 3003 O O . LYS A 1 363 ? -29.146 -1.591 74.938 1.00 95.62 363 LYS A O 1
ATOM 3008 N N . LEU A 1 364 ? -29.169 0.103 73.454 1.00 94.19 364 LEU A N 1
ATOM 3009 C CA . LEU A 1 364 ? -29.986 1.001 74.275 1.00 94.19 364 LEU A CA 1
ATOM 3010 C C . LEU A 1 364 ? -31.399 0.441 74.476 1.00 94.19 364 LEU A C 1
ATOM 3012 O O . LEU A 1 364 ? -31.858 0.406 75.614 1.00 94.19 364 LEU A O 1
ATOM 3016 N N . LEU A 1 365 ? -32.029 -0.087 73.422 1.00 95.06 365 LEU A N 1
ATOM 3017 C CA . LEU A 1 365 ? -33.334 -0.757 73.481 1.00 95.06 365 LEU A CA 1
ATOM 3018 C C . LEU A 1 365 ? -33.309 -1.995 74.393 1.00 95.06 365 LEU A C 1
ATOM 3020 O O . LEU A 1 365 ? -34.253 -2.218 75.149 1.00 95.06 365 LEU A O 1
ATOM 3024 N N . CYS A 1 366 ? -32.219 -2.773 74.390 1.00 94.38 366 CYS A N 1
ATOM 3025 C CA . CYS A 1 366 ? -32.045 -3.866 75.354 1.00 94.38 366 CYS A CA 1
ATOM 3026 C C . CYS A 1 366 ? -32.002 -3.341 76.798 1.00 94.38 366 CYS A C 1
ATOM 3028 O O . CYS A 1 366 ? -32.733 -3.847 77.646 1.00 94.38 366 CYS A O 1
ATOM 3030 N N . THR A 1 367 ? -31.215 -2.295 77.078 1.00 94.56 367 THR A N 1
ATOM 3031 C CA . THR A 1 367 ? -31.152 -1.710 78.431 1.00 94.56 367 THR A CA 1
ATOM 3032 C C . THR A 1 367 ? -32.449 -1.013 78.853 1.00 94.56 367 THR A C 1
ATOM 3034 O O . THR A 1 367 ? -32.787 -1.029 80.031 1.00 94.56 367 THR A O 1
ATOM 3037 N N . GLU A 1 368 ? -33.209 -0.441 77.916 1.00 93.06 368 GLU A N 1
ATOM 3038 C CA . GLU A 1 368 ? -34.547 0.107 78.162 1.00 93.06 368 GLU A CA 1
ATOM 3039 C C . GLU A 1 368 ? -35.527 -1.009 78.549 1.00 93.06 368 GLU A C 1
ATOM 3041 O O . GLU A 1 368 ? -36.227 -0.886 79.552 1.00 93.06 368 GLU A O 1
ATOM 3046 N N . GLY A 1 369 ? -35.508 -2.141 77.835 1.00 93.00 369 GLY A N 1
ATOM 3047 C CA . GLY A 1 369 ? -36.287 -3.330 78.187 1.00 93.00 369 GLY A CA 1
ATOM 3048 C C . GLY A 1 369 ? -35.908 -3.923 79.549 1.00 93.00 369 GLY A C 1
ATOM 3049 O O . GLY A 1 369 ? -36.789 -4.240 80.346 1.00 93.00 369 GLY A O 1
ATOM 3050 N N . GLU A 1 370 ? -34.613 -4.023 79.861 1.00 93.81 370 GLU A N 1
ATOM 3051 C CA . GLU A 1 370 ? -34.125 -4.463 81.178 1.00 93.81 370 GLU A CA 1
ATOM 3052 C C . GLU A 1 370 ? -34.581 -3.527 82.309 1.00 93.81 370 GLU A C 1
ATOM 3054 O O . GLU A 1 370 ? -34.999 -4.000 83.369 1.00 93.81 370 GLU A O 1
ATOM 3059 N N . LEU A 1 371 ? -34.531 -2.208 82.091 1.00 92.00 371 LEU A N 1
ATOM 3060 C CA . LEU A 1 371 ? -34.993 -1.205 83.054 1.00 92.00 371 LEU A CA 1
ATOM 3061 C C . LEU A 1 371 ? -36.518 -1.212 83.210 1.00 92.00 371 LEU A C 1
ATOM 3063 O O . LEU A 1 371 ? -36.998 -1.091 84.335 1.00 92.00 371 LEU A O 1
ATOM 3067 N N . GLN A 1 372 ? -37.280 -1.407 82.130 1.00 94.69 372 GLN A N 1
ATOM 3068 C CA . GLN A 1 372 ? -38.736 -1.545 82.198 1.00 94.69 372 GLN A CA 1
ATOM 3069 C C . GLN A 1 372 ? -39.131 -2.790 83.001 1.00 94.69 372 GLN A C 1
ATOM 3071 O O . GLN A 1 372 ? -39.958 -2.692 83.901 1.00 94.69 372 GLN A O 1
ATOM 3076 N N . ILE A 1 373 ? -38.476 -3.934 82.766 1.00 93.44 373 ILE A N 1
ATOM 3077 C CA . ILE A 1 373 ? -38.703 -5.165 83.541 1.00 93.44 373 ILE A CA 1
ATOM 3078 C C . ILE A 1 373 ? -38.385 -4.950 85.031 1.00 93.44 373 ILE A C 1
ATOM 3080 O O . ILE A 1 373 ? -39.136 -5.409 85.890 1.00 93.44 373 ILE A O 1
ATOM 3084 N N . GLN A 1 374 ? -37.306 -4.230 85.362 1.00 93.06 374 GLN A N 1
ATOM 3085 C CA . GLN A 1 374 ? -36.987 -3.871 86.751 1.00 93.06 374 GLN A CA 1
ATOM 3086 C C . GLN A 1 374 ? -38.027 -2.921 87.364 1.00 93.06 374 GLN A C 1
ATOM 3088 O O . GLN A 1 374 ? -38.388 -3.079 88.530 1.00 93.06 374 GLN A O 1
ATOM 3093 N N . LEU A 1 375 ? -38.533 -1.955 86.593 1.00 92.12 375 LEU A N 1
ATOM 3094 C CA . LEU A 1 375 ? -39.558 -1.010 87.033 1.00 92.12 375 LEU A CA 1
ATOM 3095 C C . LEU A 1 375 ? -40.898 -1.716 87.283 1.00 92.12 375 LEU A C 1
ATOM 3097 O O . LEU A 1 375 ? -41.516 -1.482 88.320 1.00 92.12 375 LEU A O 1
ATOM 3101 N N . ASP A 1 376 ? -41.297 -2.637 86.405 1.00 92.81 376 ASP A N 1
ATOM 3102 C CA . ASP A 1 376 ? -42.497 -3.466 86.564 1.00 92.81 376 ASP A CA 1
ATOM 3103 C C . ASP A 1 376 ? -42.382 -4.381 87.799 1.00 92.81 376 ASP A C 1
ATOM 3105 O O . ASP A 1 376 ? -43.319 -4.476 88.595 1.00 92.81 376 ASP A O 1
ATOM 3109 N N . GLN A 1 377 ? -41.212 -4.995 88.029 1.00 93.75 377 GLN A N 1
ATOM 3110 C CA . GLN A 1 377 ? -40.932 -5.793 89.233 1.00 93.75 377 GLN A CA 1
ATOM 3111 C C . GLN A 1 377 ? -40.975 -4.956 90.520 1.00 93.75 377 GLN A C 1
ATOM 3113 O O . GLN A 1 377 ? -41.546 -5.392 91.524 1.00 93.75 377 GLN A O 1
ATOM 3118 N N . LEU A 1 378 ? -40.402 -3.747 90.510 1.00 91.00 378 LEU A N 1
ATOM 3119 C CA . LEU A 1 378 ? -40.463 -2.822 91.644 1.00 91.00 378 LEU A CA 1
ATOM 3120 C C . LEU A 1 378 ? -41.893 -2.335 91.899 1.00 91.00 378 LEU A C 1
ATOM 3122 O O . LEU A 1 378 ? -42.307 -2.267 93.055 1.00 91.00 378 LEU A O 1
ATOM 3126 N N . HIS A 1 379 ? -42.670 -2.063 90.848 1.00 92.62 379 HIS A N 1
ATOM 3127 C CA . HIS A 1 379 ? -44.081 -1.705 90.969 1.00 92.62 379 HIS A CA 1
ATOM 3128 C C . HIS A 1 379 ? -44.899 -2.864 91.554 1.00 92.62 379 HIS A C 1
ATOM 3130 O O . HIS A 1 379 ? -45.700 -2.646 92.463 1.00 92.62 379 HIS A O 1
ATOM 3136 N N . GLN A 1 380 ? -44.685 -4.100 91.090 1.00 92.25 380 GLN A N 1
ATOM 3137 C CA . GLN A 1 380 ? -45.349 -5.280 91.648 1.00 92.25 380 GLN A CA 1
ATOM 3138 C C . GLN A 1 380 ? -44.997 -5.456 93.134 1.00 92.25 380 GLN A C 1
ATOM 3140 O O . GLN A 1 380 ? -45.899 -5.538 93.968 1.00 92.25 380 GLN A O 1
ATOM 3145 N N . SER A 1 381 ? -43.706 -5.412 93.478 1.00 92.50 381 SER A N 1
ATOM 3146 C CA . SER A 1 381 ? -43.216 -5.482 94.861 1.00 92.50 381 SER A CA 1
ATOM 3147 C C . SER A 1 381 ? -43.821 -4.388 95.752 1.00 92.50 381 SER A C 1
ATOM 3149 O O . SER A 1 381 ? -44.291 -4.674 96.854 1.00 92.50 381 SER A O 1
ATOM 3151 N N . ASN A 1 382 ? -43.912 -3.148 95.258 1.00 90.12 382 ASN A N 1
ATOM 3152 C CA . ASN A 1 382 ? -44.561 -2.059 95.982 1.00 90.12 382 ASN A CA 1
ATOM 3153 C C . ASN A 1 382 ? -46.060 -2.331 96.202 1.00 90.12 382 ASN A C 1
ATOM 3155 O O . ASN A 1 382 ? -46.532 -2.198 97.326 1.00 90.12 382 ASN A O 1
ATOM 3159 N N . THR A 1 383 ? -46.796 -2.805 95.188 1.00 92.81 383 THR A N 1
ATOM 3160 C CA . THR A 1 383 ? -48.217 -3.164 95.370 1.00 92.81 383 THR A CA 1
ATOM 3161 C C . THR A 1 383 ? -48.424 -4.346 96.323 1.00 92.81 383 THR A C 1
ATOM 3163 O O . THR A 1 383 ? -49.417 -4.371 97.051 1.00 92.81 383 THR A O 1
ATOM 3166 N N . GLU A 1 384 ? -47.490 -5.301 96.398 1.00 92.25 384 GLU A N 1
ATOM 3167 C CA . GLU A 1 384 ? -47.516 -6.350 97.424 1.00 92.25 384 GLU A CA 1
ATOM 3168 C C . GLU A 1 384 ? -47.255 -5.791 98.828 1.00 92.25 384 GLU A C 1
ATOM 3170 O O . GLU A 1 384 ? -47.919 -6.196 99.783 1.00 92.25 384 GLU A O 1
ATOM 3175 N N . LEU A 1 385 ? -46.312 -4.857 98.979 1.00 91.56 385 LEU A N 1
ATOM 3176 C CA . LEU A 1 385 ? -46.027 -4.201 100.259 1.00 91.56 385 LEU A CA 1
ATOM 3177 C C . LEU A 1 385 ? -47.198 -3.324 100.724 1.00 91.56 385 LEU A C 1
ATOM 3179 O O . LEU A 1 385 ? -47.547 -3.367 101.902 1.00 91.56 385 LEU A O 1
ATOM 3183 N N . GLU A 1 386 ? -47.855 -2.604 99.815 1.00 91.06 386 GLU A N 1
ATOM 3184 C CA . GLU A 1 386 ? -49.081 -1.844 100.088 1.00 91.06 386 GLU A CA 1
ATOM 3185 C C . GLU A 1 386 ? -50.228 -2.761 100.538 1.00 91.06 386 GLU A C 1
ATOM 3187 O O . GLU A 1 386 ? -50.893 -2.469 101.533 1.00 91.06 386 GLU A O 1
ATOM 3192 N N . GLN A 1 387 ? -50.424 -3.909 99.878 1.00 92.00 387 GLN A N 1
ATOM 3193 C CA . GLN A 1 387 ? -51.418 -4.910 100.286 1.00 92.00 387 GLN A CA 1
ATOM 3194 C C . GLN A 1 387 ? -51.105 -5.514 101.664 1.00 92.00 387 GLN A C 1
ATOM 3196 O O . GLN A 1 387 ? -52.000 -5.616 102.505 1.00 92.00 387 GLN A O 1
ATOM 3201 N N . ARG A 1 388 ? -49.841 -5.868 101.936 1.00 92.00 388 ARG A N 1
ATOM 3202 C CA . ARG A 1 388 ? -49.404 -6.382 103.249 1.00 92.00 388 ARG A CA 1
ATOM 3203 C C . ARG A 1 388 ? -49.575 -5.330 104.350 1.00 92.00 388 ARG A C 1
ATOM 3205 O O . ARG A 1 388 ? -50.064 -5.657 105.427 1.00 92.00 388 ARG A O 1
ATOM 3212 N N . LEU A 1 389 ? -49.241 -4.068 104.074 1.00 90.69 389 LEU A N 1
ATOM 3213 C CA . LEU A 1 389 ? -49.433 -2.953 105.003 1.00 90.69 389 LEU A CA 1
ATOM 3214 C C . LEU A 1 389 ? -50.921 -2.692 105.276 1.00 90.69 389 LEU A C 1
ATOM 3216 O O . LEU A 1 389 ? -51.295 -2.459 106.423 1.00 90.69 389 LEU A O 1
ATOM 3220 N N . ALA A 1 390 ? -51.781 -2.769 104.257 1.00 91.31 390 ALA A N 1
ATOM 3221 C CA . ALA A 1 390 ? -53.227 -2.654 104.425 1.00 91.31 390 ALA A CA 1
ATOM 3222 C C . ALA A 1 390 ? -53.809 -3.811 105.260 1.00 91.31 390 ALA A C 1
ATOM 3224 O O . ALA A 1 390 ? -54.675 -3.573 106.102 1.00 91.31 390 ALA A O 1
ATOM 3225 N N . ALA A 1 391 ? -53.306 -5.038 105.076 1.00 90.81 391 ALA A N 1
ATOM 3226 C CA . ALA A 1 391 ? -53.695 -6.206 105.865 1.00 90.81 391 ALA A CA 1
ATOM 3227 C C . ALA A 1 391 ? -53.261 -6.088 107.339 1.00 90.81 391 ALA A C 1
ATOM 3229 O O . ALA A 1 391 ? -54.103 -6.233 108.223 1.00 90.81 391 ALA A O 1
ATOM 3230 N N . GLU A 1 392 ? -52.001 -5.728 107.615 1.00 89.38 392 GLU A N 1
ATOM 3231 C CA . GLU A 1 392 ? -51.515 -5.451 108.980 1.00 89.38 392 GLU A CA 1
ATOM 3232 C C . GLU A 1 392 ? -52.333 -4.317 109.621 1.00 89.38 392 GLU A C 1
ATOM 3234 O O . GLU A 1 392 ? -52.812 -4.454 110.742 1.00 89.38 392 GLU A O 1
ATOM 3239 N N . GLN A 1 393 ? -52.599 -3.216 108.905 1.00 90.00 393 GLN A N 1
ATOM 3240 C CA . GLN A 1 393 ? -53.452 -2.135 109.417 1.00 90.00 393 GLN A CA 1
ATOM 3241 C C . GLN A 1 393 ? -54.896 -2.577 109.701 1.00 90.00 393 GLN A C 1
ATOM 3243 O O . GLN A 1 393 ? -55.526 -2.019 110.601 1.00 90.00 393 GLN A O 1
ATOM 3248 N N . ALA A 1 394 ? -55.444 -3.530 108.944 1.00 89.38 394 ALA A N 1
ATOM 3249 C CA . ALA A 1 394 ? -56.762 -4.100 109.209 1.00 89.38 394 ALA A CA 1
ATOM 3250 C C . ALA A 1 394 ? -56.734 -4.993 110.459 1.00 89.38 394 ALA A C 1
ATOM 3252 O O . ALA A 1 394 ? -57.560 -4.797 111.350 1.00 89.38 394 ALA A O 1
ATOM 3253 N N . GLN A 1 395 ? -55.738 -5.877 110.581 1.00 91.31 395 GLN A N 1
ATOM 3254 C CA . GLN A 1 395 ? -55.537 -6.709 111.769 1.00 91.31 395 GLN A CA 1
ATOM 3255 C C . GLN A 1 395 ? -55.343 -5.848 113.025 1.00 91.31 395 GLN A C 1
ATOM 3257 O O . GLN A 1 395 ? -56.042 -6.047 114.011 1.00 91.31 395 GLN A O 1
ATOM 3262 N N . ARG A 1 396 ? -54.494 -4.812 112.983 1.00 86.06 396 ARG A N 1
ATOM 3263 C CA . ARG A 1 396 ? -54.301 -3.884 114.113 1.00 86.06 396 ARG A CA 1
ATOM 3264 C C . ARG A 1 396 ? -55.559 -3.114 114.500 1.00 86.06 396 ARG A C 1
ATOM 3266 O O . ARG A 1 396 ? -55.738 -2.810 115.676 1.00 86.06 396 ARG A O 1
ATOM 3273 N N . LYS A 1 397 ? -56.441 -2.799 113.547 1.00 88.56 397 LYS A N 1
ATOM 3274 C CA . LYS A 1 397 ? -57.756 -2.207 113.850 1.00 88.56 397 LYS A CA 1
ATOM 3275 C C . LYS A 1 397 ? -58.684 -3.221 114.517 1.00 88.56 397 LYS A C 1
ATOM 3277 O O . LYS A 1 397 ? -59.396 -2.833 115.437 1.00 88.56 397 LYS A O 1
ATOM 3282 N N . GLN A 1 398 ? -58.651 -4.487 114.101 1.00 89.81 398 GLN A N 1
ATOM 3283 C CA . GLN A 1 398 ? -59.403 -5.562 114.747 1.00 89.81 398 GLN A CA 1
ATOM 3284 C C . GLN A 1 398 ? -58.887 -5.829 116.172 1.00 89.81 398 GLN A C 1
ATOM 3286 O O . GLN A 1 398 ? -59.673 -5.734 117.106 1.00 89.81 398 GLN A O 1
ATOM 3291 N N . GLU A 1 399 ? -57.579 -6.037 116.363 1.00 89.19 399 GLU A N 1
ATOM 3292 C CA . GLU A 1 399 ? -56.939 -6.189 117.684 1.00 89.19 399 GLU A CA 1
ATOM 3293 C C . GLU A 1 399 ? -57.300 -5.023 118.623 1.00 89.19 399 GLU A C 1
ATOM 3295 O O . GLU A 1 399 ? -57.657 -5.226 119.782 1.00 89.19 399 GLU A O 1
ATOM 3300 N N . MET A 1 400 ? -57.258 -3.784 118.115 1.00 87.69 400 MET A N 1
ATOM 3301 C CA . MET A 1 400 ? -57.634 -2.589 118.874 1.00 87.69 400 MET A CA 1
ATOM 3302 C C . MET A 1 400 ? -59.122 -2.575 119.250 1.00 87.69 400 MET A C 1
ATOM 3304 O O . MET A 1 400 ? -59.452 -2.177 120.365 1.00 87.69 400 MET A O 1
ATOM 3308 N N . GLN A 1 401 ? -60.017 -3.006 118.356 1.00 86.75 401 GLN A N 1
ATOM 3309 C CA . GLN A 1 401 ? -61.451 -3.116 118.645 1.00 86.75 401 GLN A CA 1
ATOM 3310 C C . GLN A 1 401 ? -61.738 -4.221 119.666 1.00 86.75 401 GLN A C 1
ATOM 3312 O O . GLN A 1 401 ? -62.486 -3.983 120.612 1.00 86.75 401 GLN A O 1
ATOM 3317 N N . GLU A 1 402 ? -61.113 -5.390 119.528 1.00 88.12 402 GLU A N 1
ATOM 3318 C CA . GLU A 1 402 ? -61.238 -6.508 120.467 1.00 88.12 402 GLU A CA 1
ATOM 3319 C C . GLU A 1 402 ? -60.783 -6.081 121.872 1.00 88.12 402 GLU A C 1
ATOM 3321 O O . GLU A 1 402 ? -61.587 -6.123 122.808 1.00 88.12 402 GLU A O 1
ATOM 3326 N N . LEU A 1 403 ? -59.575 -5.518 122.003 1.00 87.81 403 LEU A N 1
ATOM 3327 C CA . LEU A 1 403 ? -59.061 -4.960 123.263 1.00 87.81 403 LEU A CA 1
ATOM 3328 C C . LEU A 1 403 ? -59.935 -3.822 123.817 1.00 87.81 403 LEU A C 1
ATOM 3330 O O . LEU A 1 403 ? -60.103 -3.708 125.031 1.00 87.81 403 LEU A O 1
ATOM 3334 N N . GLN A 1 404 ? -60.526 -2.983 122.960 1.00 88.38 404 GLN A N 1
ATOM 3335 C CA . GLN A 1 404 ? -61.447 -1.930 123.396 1.00 88.38 404 GLN A CA 1
ATOM 3336 C C . GLN A 1 404 ? -62.768 -2.510 123.927 1.00 88.38 404 GLN A C 1
ATOM 3338 O O . GLN A 1 404 ? -63.303 -1.987 124.908 1.00 88.38 404 GLN A O 1
ATOM 3343 N N . THR A 1 405 ? -63.281 -3.598 123.341 1.00 84.88 405 THR A N 1
ATOM 3344 C CA . THR A 1 405 ? -64.461 -4.301 123.874 1.00 84.88 405 THR A CA 1
ATOM 3345 C C . THR A 1 405 ? -64.153 -5.061 125.162 1.00 84.88 405 THR A C 1
ATOM 3347 O O . THR A 1 405 ? -64.963 -5.008 126.085 1.00 84.88 405 THR A O 1
ATOM 3350 N N . GLU A 1 406 ? -62.979 -5.687 125.286 1.00 87.19 406 GLU A N 1
ATOM 3351 C CA . GLU A 1 406 ? -62.544 -6.324 126.533 1.00 87.19 406 GLU A CA 1
ATOM 3352 C C . GLU A 1 406 ? -62.379 -5.282 127.650 1.00 87.19 406 GLU A C 1
ATOM 3354 O O . GLU A 1 406 ? -62.912 -5.461 128.744 1.00 87.19 406 GLU A O 1
ATOM 3359 N N . LEU A 1 407 ? -61.753 -4.134 127.366 1.00 88.12 407 LEU A N 1
ATOM 3360 C CA . LEU A 1 407 ? -61.646 -3.024 128.315 1.00 88.12 407 LEU A CA 1
ATOM 3361 C C . LEU A 1 407 ? -63.026 -2.495 128.744 1.00 88.12 407 LEU A C 1
ATOM 3363 O O . LEU A 1 407 ? -63.228 -2.203 129.922 1.00 88.12 407 LEU A O 1
ATOM 3367 N N . GLN A 1 408 ? -63.996 -2.401 127.829 1.00 85.56 408 GLN A N 1
ATOM 3368 C CA . GLN A 1 408 ? -65.373 -2.029 128.178 1.00 85.56 408 GLN A CA 1
ATOM 3369 C C . GLN A 1 408 ? -66.059 -3.083 129.060 1.00 85.56 408 GLN A C 1
ATOM 3371 O O . GLN A 1 408 ? -66.742 -2.709 130.014 1.00 85.56 408 GLN A O 1
ATOM 3376 N N . GLN A 1 409 ? -65.851 -4.378 128.801 1.00 86.06 409 GLN A N 1
ATOM 3377 C CA . GLN A 1 409 ? -66.361 -5.457 129.655 1.00 86.06 409 GLN A CA 1
ATOM 3378 C C . GLN A 1 409 ? -65.727 -5.414 131.054 1.00 86.06 409 GLN A C 1
ATOM 3380 O O . GLN A 1 409 ? -66.448 -5.478 132.046 1.00 86.06 409 GLN A O 1
ATOM 3385 N N . GLN A 1 410 ? -64.408 -5.216 131.151 1.00 83.31 410 GLN A N 1
ATOM 3386 C CA . GLN A 1 410 ? -63.700 -5.063 132.429 1.00 83.31 410 GLN A CA 1
ATOM 3387 C C . GLN A 1 410 ? -64.164 -3.816 133.203 1.00 83.31 410 GLN A C 1
ATOM 3389 O O . GLN A 1 410 ? -64.333 -3.858 134.419 1.00 83.31 410 GLN A O 1
ATOM 3394 N N . LEU A 1 411 ? -64.444 -2.703 132.518 1.00 85.62 411 LEU A N 1
ATOM 3395 C CA . LEU A 1 411 ? -65.028 -1.516 133.153 1.00 85.62 411 LEU A CA 1
ATOM 3396 C C . LEU A 1 411 ? -66.461 -1.771 133.651 1.00 85.62 411 LEU A C 1
ATOM 3398 O O . LEU A 1 411 ? -66.816 -1.291 134.727 1.00 85.62 411 LEU A O 1
ATOM 3402 N N . GLN A 1 412 ? -67.271 -2.552 132.928 1.00 83.75 412 GLN A N 1
ATOM 3403 C CA . GLN A 1 412 ? -68.603 -2.962 133.389 1.00 83.75 412 GLN A CA 1
ATOM 3404 C C . GLN A 1 412 ? -68.537 -3.906 134.599 1.00 83.75 412 GLN A C 1
ATOM 3406 O O . GLN A 1 412 ? -69.294 -3.714 135.553 1.00 83.75 412 GLN A O 1
ATOM 3411 N N . THR A 1 413 ? -67.623 -4.884 134.618 1.00 84.00 413 THR A N 1
ATOM 3412 C CA . THR A 1 413 ? -67.454 -5.764 135.786 1.00 84.00 413 THR A CA 1
ATOM 3413 C C . THR A 1 413 ? -66.956 -4.977 136.996 1.00 84.00 413 THR A C 1
ATOM 3415 O O . THR A 1 413 ? -67.557 -5.093 138.063 1.00 84.00 413 THR A O 1
ATOM 3418 N N . VAL A 1 414 ? -65.964 -4.092 136.841 1.00 84.38 414 VAL A N 1
ATOM 3419 C CA . VAL A 1 414 ? -65.501 -3.188 137.912 1.00 84.38 414 VAL A CA 1
ATOM 3420 C C . VAL A 1 414 ? -66.625 -2.275 138.416 1.00 84.38 414 VAL A C 1
ATOM 3422 O O . VAL A 1 414 ? -66.776 -2.126 139.627 1.00 84.38 414 VAL A O 1
ATOM 3425 N N . ALA A 1 415 ? -67.461 -1.719 137.534 1.00 82.00 415 ALA A N 1
ATOM 3426 C CA . ALA A 1 415 ? -68.626 -0.934 137.945 1.00 82.00 415 ALA A CA 1
ATOM 3427 C C . ALA A 1 415 ? -69.622 -1.772 138.770 1.00 82.00 415 ALA A C 1
ATOM 3429 O O . ALA A 1 415 ? -70.039 -1.334 139.840 1.00 82.00 415 ALA A O 1
ATOM 3430 N N . SER A 1 416 ? -69.935 -2.999 138.332 1.00 80.56 416 SER A N 1
ATOM 3431 C CA . SER A 1 416 ? -70.838 -3.908 139.058 1.00 80.56 416 SER A CA 1
ATOM 3432 C C . SER A 1 416 ? -70.283 -4.367 140.417 1.00 80.56 416 SER A C 1
ATOM 3434 O O . SER A 1 416 ? -71.033 -4.551 141.378 1.00 80.56 416 SER A O 1
ATOM 3436 N N . LEU A 1 417 ? -68.956 -4.509 140.524 1.00 79.38 417 LEU A N 1
ATOM 3437 C CA . LEU A 1 417 ? -68.267 -4.817 141.775 1.00 79.38 417 LEU A CA 1
ATOM 3438 C C . LEU A 1 417 ? -68.254 -3.606 142.715 1.00 79.38 417 LEU A C 1
ATOM 3440 O O . LEU A 1 417 ? -68.479 -3.783 143.909 1.00 79.38 417 LEU A O 1
ATOM 3444 N N . ASN A 1 418 ? -68.076 -2.387 142.197 1.00 81.00 418 ASN A N 1
ATOM 3445 C CA . ASN A 1 418 ? -68.187 -1.161 142.989 1.00 81.00 418 ASN A CA 1
ATOM 3446 C C . ASN A 1 418 ? -69.603 -0.979 143.547 1.00 81.00 418 ASN A C 1
ATOM 3448 O O . ASN A 1 418 ? -69.733 -0.799 144.754 1.00 81.00 418 ASN A O 1
ATOM 3452 N N . THR A 1 419 ? -70.661 -1.138 142.741 1.00 79.56 419 THR A N 1
ATOM 3453 C CA . THR A 1 419 ? -72.041 -1.087 143.264 1.00 79.56 419 THR A CA 1
ATOM 3454 C C . THR A 1 419 ? -72.288 -2.175 144.310 1.00 79.56 419 THR A C 1
ATOM 3456 O O . THR A 1 419 ? -72.928 -1.921 145.326 1.00 79.56 419 THR A O 1
ATOM 3459 N N . ARG A 1 420 ? -71.708 -3.374 144.142 1.00 83.44 420 ARG A N 1
ATOM 3460 C CA . ARG A 1 420 ? -71.803 -4.440 145.152 1.00 83.44 420 ARG A CA 1
ATOM 3461 C C . ARG A 1 420 ? -71.021 -4.123 146.437 1.00 83.44 420 ARG A C 1
ATOM 3463 O O . ARG A 1 420 ? -71.424 -4.546 147.518 1.00 83.44 420 ARG A O 1
ATOM 3470 N N . VAL A 1 421 ? -69.923 -3.374 146.346 1.00 79.75 421 VAL A N 1
ATOM 3471 C CA . VAL A 1 421 ? -69.175 -2.852 147.501 1.00 79.75 421 VAL A CA 1
ATOM 3472 C C . VAL A 1 421 ? -69.935 -1.709 148.184 1.00 79.75 421 VAL A C 1
ATOM 3474 O O . VAL A 1 421 ? -69.906 -1.624 149.409 1.00 79.75 421 VAL A O 1
ATOM 3477 N N . GLU A 1 422 ? -70.649 -0.864 147.443 1.00 81.06 422 GLU A N 1
ATOM 3478 C CA . GLU A 1 422 ? -71.535 0.170 147.997 1.00 81.06 422 GLU A CA 1
ATOM 3479 C C . GLU A 1 422 ? -72.710 -0.461 148.762 1.00 81.06 422 GLU A C 1
ATOM 3481 O O . GLU A 1 422 ? -72.893 -0.152 149.940 1.00 81.06 422 GLU A O 1
ATOM 3486 N N . GLU A 1 423 ? -73.405 -1.442 148.171 1.00 81.00 423 GLU A N 1
ATOM 3487 C CA . GLU A 1 423 ? -74.436 -2.253 148.843 1.00 81.00 423 GLU A CA 1
ATOM 3488 C C . GLU A 1 423 ? -73.924 -2.865 150.160 1.00 81.00 423 GLU A C 1
ATOM 3490 O O . GLU A 1 423 ? -74.555 -2.725 151.208 1.00 81.00 423 GLU A O 1
ATOM 3495 N N . LEU A 1 424 ? -72.746 -3.502 150.135 1.00 77.50 424 LEU A N 1
ATOM 3496 C CA . LEU A 1 424 ? -72.138 -4.109 151.325 1.00 77.50 424 LEU A CA 1
ATOM 3497 C C . LEU A 1 424 ? -71.701 -3.071 152.375 1.00 77.50 424 LEU A C 1
ATOM 3499 O O . LEU A 1 424 ? -71.691 -3.377 153.570 1.00 77.50 424 LEU A O 1
ATOM 3503 N N . ASN A 1 425 ? -71.359 -1.846 151.966 1.00 77.69 425 ASN A N 1
ATOM 3504 C CA . ASN A 1 425 ? -71.072 -0.748 152.890 1.00 77.69 425 ASN A CA 1
ATOM 3505 C C . ASN A 1 425 ? -72.346 -0.188 153.538 1.00 77.69 425 ASN A C 1
ATOM 3507 O O . ASN A 1 425 ? -72.310 0.138 154.727 1.00 77.69 425 ASN A O 1
ATOM 3511 N N . ASP A 1 426 ? -73.468 -0.126 152.820 1.00 82.19 426 ASP A N 1
ATOM 3512 C CA . ASP A 1 426 ? -74.761 0.260 153.394 1.00 82.19 426 ASP A CA 1
ATOM 3513 C C . ASP A 1 426 ? -75.339 -0.833 154.309 1.00 82.19 426 ASP A C 1
ATOM 3515 O O . ASP A 1 426 ? -75.828 -0.527 155.403 1.00 82.19 426 ASP A O 1
ATOM 3519 N N . ASP A 1 427 ? -75.179 -2.114 153.966 1.00 79.56 427 ASP A N 1
ATOM 3520 C CA . ASP A 1 427 ? -75.437 -3.230 154.886 1.00 79.56 427 ASP A CA 1
ATOM 3521 C C . ASP A 1 427 ? -74.571 -3.104 156.153 1.00 79.56 427 ASP A C 1
ATOM 3523 O O . ASP A 1 427 ? -75.084 -3.144 157.276 1.00 79.56 427 ASP A O 1
ATOM 3527 N N . LEU A 1 428 ? -73.265 -2.846 156.015 1.00 73.75 428 LEU A N 1
ATOM 3528 C CA . LEU A 1 428 ? -72.376 -2.608 157.156 1.00 73.75 428 LEU A CA 1
ATOM 3529 C C . LEU A 1 428 ? -72.806 -1.378 157.978 1.00 73.75 428 LEU A C 1
ATOM 3531 O O . LEU A 1 428 ? -72.734 -1.398 159.211 1.00 73.75 428 LEU A O 1
ATOM 3535 N N . ALA A 1 429 ? -73.271 -0.306 157.332 1.00 78.12 429 ALA A N 1
ATOM 3536 C CA . ALA A 1 429 ? -73.746 0.903 157.995 1.00 78.12 429 ALA A CA 1
ATOM 3537 C C . ALA A 1 429 ? -75.065 0.667 158.747 1.00 78.12 429 ALA A C 1
ATOM 3539 O O . ALA A 1 429 ? -75.217 1.141 159.878 1.00 78.12 429 ALA A O 1
ATOM 3540 N N . THR A 1 430 ? -76.008 -0.090 158.181 1.00 76.56 430 THR A N 1
ATOM 3541 C CA . THR A 1 430 ? -77.263 -0.443 158.863 1.00 76.56 430 THR A CA 1
ATOM 3542 C C . THR A 1 430 ? -77.035 -1.433 160.005 1.00 76.56 430 THR A C 1
ATOM 3544 O O . THR A 1 430 ? -77.632 -1.258 161.069 1.00 76.56 430 THR A O 1
ATOM 3547 N N . GLN A 1 431 ? -76.114 -2.395 159.869 1.00 74.06 431 GLN A N 1
ATOM 3548 C CA . GLN A 1 431 ? -75.703 -3.261 160.981 1.00 74.06 431 GLN A CA 1
ATOM 3549 C C . GLN A 1 431 ? -75.017 -2.458 162.096 1.00 74.06 431 GLN A C 1
ATOM 3551 O O . GLN A 1 431 ? -75.387 -2.597 163.261 1.00 74.06 431 GLN A O 1
ATOM 3556 N N . LYS A 1 432 ? -74.110 -1.523 161.772 1.00 72.81 432 LYS A N 1
ATOM 3557 C CA . LYS A 1 432 ? -73.526 -0.593 162.761 1.00 72.81 432 LYS A CA 1
ATOM 3558 C C . LYS A 1 432 ? -74.603 0.217 163.500 1.00 72.81 432 LYS A C 1
ATOM 3560 O O . LYS A 1 432 ? -74.518 0.348 164.721 1.00 72.81 432 LYS A O 1
ATOM 3565 N N . ARG A 1 433 ? -75.653 0.692 162.810 1.00 75.31 433 ARG A N 1
ATOM 3566 C CA . ARG A 1 433 ? -76.815 1.350 163.450 1.00 75.31 433 ARG A CA 1
ATOM 3567 C C . ARG A 1 433 ? -77.582 0.392 164.377 1.00 75.31 433 ARG A C 1
ATOM 3569 O O . ARG A 1 433 ? -77.857 0.771 165.513 1.00 75.31 433 ARG A O 1
ATOM 3576 N N . LYS A 1 434 ? -77.872 -0.847 163.950 1.00 73.62 434 LYS A N 1
ATOM 3577 C CA . LYS A 1 434 ? -78.528 -1.877 164.788 1.00 73.62 434 LYS A CA 1
ATOM 3578 C C . LYS A 1 434 ? -77.714 -2.187 166.050 1.00 73.62 434 LYS A C 1
ATOM 3580 O O . LYS A 1 434 ? -78.248 -2.125 167.154 1.00 73.62 434 LYS A O 1
ATOM 3585 N N . HIS A 1 435 ? -76.412 -2.440 165.916 1.00 73.94 435 HIS A N 1
ATOM 3586 C CA . HIS A 1 435 ? -75.531 -2.706 167.057 1.00 73.94 435 HIS A CA 1
ATOM 3587 C C . HIS A 1 435 ? -75.433 -1.510 168.019 1.00 73.94 435 HIS A C 1
ATOM 3589 O O . HIS A 1 435 ? -75.436 -1.713 169.231 1.00 73.94 435 HIS A O 1
ATOM 3595 N N . ALA A 1 436 ? -75.422 -0.270 167.514 1.00 73.62 436 ALA A N 1
ATOM 3596 C CA . ALA A 1 436 ? -75.429 0.933 168.351 1.00 73.62 436 ALA A CA 1
ATOM 3597 C C . ALA A 1 436 ? -76.739 1.123 169.146 1.00 73.62 436 ALA A C 1
ATOM 3599 O O . ALA A 1 436 ? -76.706 1.651 170.259 1.00 73.62 436 ALA A O 1
ATOM 3600 N N . VAL A 1 437 ? -77.884 0.677 168.611 1.00 73.69 437 VAL A N 1
ATOM 3601 C CA . VAL A 1 437 ? -79.158 0.632 169.353 1.00 73.69 437 VAL A CA 1
ATOM 3602 C C . VAL A 1 437 ? -79.116 -0.464 170.420 1.00 73.69 437 VAL A C 1
ATOM 3604 O O . VAL A 1 437 ? -79.365 -0.173 171.590 1.00 73.69 437 VAL A O 1
ATOM 3607 N N . ASN A 1 438 ? -78.708 -1.686 170.060 1.00 70.81 438 ASN A N 1
ATOM 3608 C CA . ASN A 1 438 ? -78.619 -2.803 171.006 1.00 70.81 438 ASN A CA 1
ATOM 3609 C C . ASN A 1 438 ? -77.656 -2.502 172.171 1.00 70.81 438 ASN A C 1
ATOM 3611 O O . ASN A 1 438 ? -77.977 -2.792 173.319 1.00 70.81 438 ASN A O 1
ATOM 3615 N N . LEU A 1 439 ? -76.512 -1.855 171.911 1.00 68.69 439 LEU A N 1
ATOM 3616 C CA . LEU A 1 439 ? -75.568 -1.433 172.955 1.00 68.69 439 LEU A CA 1
ATOM 3617 C C . LEU A 1 439 ? -76.191 -0.462 173.967 1.00 68.69 439 LEU A C 1
ATOM 3619 O O . LEU A 1 439 ? -75.915 -0.576 175.164 1.00 68.69 439 LEU A O 1
ATOM 3623 N N . LYS A 1 440 ? -77.048 0.469 173.524 1.00 73.56 440 LYS A N 1
ATOM 3624 C CA . LYS A 1 440 ? -77.755 1.384 174.435 1.00 73.56 440 LYS A CA 1
ATOM 3625 C C . LYS A 1 440 ? -78.757 0.650 175.324 1.00 73.56 440 LYS A C 1
ATOM 3627 O O . LYS A 1 440 ? -78.876 1.006 176.495 1.00 73.56 440 LYS A O 1
ATOM 3632 N N . ASP A 1 441 ? -79.430 -0.375 174.805 1.00 71.00 441 ASP A N 1
ATOM 3633 C CA . ASP A 1 441 ? -80.378 -1.162 175.596 1.00 71.00 441 ASP A CA 1
ATOM 3634 C C . ASP A 1 441 ? -79.669 -2.095 176.593 1.00 71.00 441 ASP A C 1
ATOM 3636 O O . ASP A 1 441 ? -79.933 -2.020 177.794 1.00 71.00 441 ASP A O 1
ATOM 3640 N N . LEU A 1 442 ? -78.658 -2.860 176.153 1.00 61.72 442 LEU A N 1
ATOM 3641 C CA . LEU A 1 442 ? -77.837 -3.692 177.049 1.00 61.72 442 LEU A CA 1
ATOM 3642 C C . LEU A 1 442 ? -77.169 -2.875 178.169 1.00 61.72 442 LEU A C 1
ATOM 3644 O O . LEU A 1 442 ? -77.112 -3.335 179.308 1.00 61.72 442 LEU A O 1
ATOM 3648 N N . THR A 1 443 ? -76.715 -1.648 177.888 1.00 63.66 443 THR A N 1
ATOM 3649 C CA . THR A 1 443 ? -76.151 -0.751 178.917 1.00 63.66 443 THR A CA 1
ATOM 3650 C C . THR A 1 443 ? -77.185 -0.389 179.990 1.00 63.66 443 THR A C 1
ATOM 3652 O O . THR A 1 443 ? -76.857 -0.315 181.176 1.00 63.66 443 THR A O 1
ATOM 3655 N N . LYS A 1 444 ? -78.450 -0.206 179.594 1.00 65.38 444 LYS A N 1
ATOM 3656 C CA . LYS A 1 444 ? -79.564 0.117 180.493 1.00 65.38 444 LYS A CA 1
ATOM 3657 C C . LYS A 1 444 ? -79.952 -1.081 181.368 1.00 65.38 444 LYS A C 1
ATOM 3659 O O . LYS A 1 444 ? -80.182 -0.910 182.564 1.00 65.38 444 LYS A O 1
ATOM 3664 N N . GLN A 1 445 ? -79.938 -2.290 180.802 1.00 62.84 445 GLN A N 1
ATOM 3665 C CA . GLN A 1 445 ? -80.143 -3.540 181.544 1.00 62.84 445 GLN A CA 1
ATOM 3666 C C . GLN A 1 445 ? -78.992 -3.801 182.544 1.00 62.84 445 GLN A C 1
ATOM 3668 O O . GLN A 1 445 ? -79.236 -4.105 183.714 1.00 62.84 445 GLN A O 1
ATOM 3673 N N . LEU A 1 446 ? -77.735 -3.575 182.138 1.00 57.47 446 LEU A N 1
ATOM 3674 C CA . LEU A 1 446 ? -76.545 -3.732 182.992 1.00 57.47 446 LEU A CA 1
ATOM 3675 C C . LEU A 1 446 ? -76.537 -2.821 184.231 1.00 57.47 446 LEU A C 1
ATOM 3677 O O . LEU A 1 446 ? -76.001 -3.213 185.268 1.00 57.47 446 LEU A O 1
ATOM 3681 N N . GLN A 1 447 ? -77.135 -1.628 184.164 1.00 60.00 447 GLN A N 1
ATOM 3682 C CA . GLN A 1 447 ? -77.261 -0.753 185.337 1.00 60.00 447 GLN A CA 1
ATOM 3683 C C . GLN A 1 447 ? -78.323 -1.229 186.341 1.00 60.00 447 GLN A C 1
ATOM 3685 O O . GLN A 1 447 ? -78.184 -0.948 187.530 1.00 60.00 447 GLN A O 1
ATOM 3690 N N . GLN A 1 448 ? -79.340 -1.983 185.910 1.00 59.22 448 GLN A N 1
ATOM 3691 C CA . GLN A 1 448 ? -80.341 -2.564 186.816 1.00 59.22 448 GLN A CA 1
ATOM 3692 C C . GLN A 1 448 ? -79.882 -3.894 187.437 1.00 59.22 448 GLN A C 1
ATOM 3694 O O . GLN A 1 448 ? -80.269 -4.201 188.564 1.00 59.22 448 GLN A O 1
ATOM 3699 N N . ALA A 1 449 ? -79.001 -4.643 186.765 1.00 46.53 449 ALA A N 1
ATOM 3700 C CA . ALA A 1 449 ? -78.444 -5.896 187.284 1.00 46.53 449 ALA A CA 1
ATOM 3701 C C . ALA A 1 449 ? -77.507 -5.711 188.501 1.00 46.53 449 ALA A C 1
ATOM 3703 O O . ALA A 1 449 ? -77.443 -6.579 189.366 1.00 46.53 449 ALA A O 1
ATOM 3704 N N . ARG A 1 450 ? -76.819 -4.565 188.630 1.00 48.19 450 ARG A N 1
ATOM 3705 C CA . ARG A 1 450 ? -75.773 -4.303 189.650 1.00 48.19 450 ARG A CA 1
ATOM 3706 C C . ARG A 1 450 ? -76.252 -4.159 191.112 1.00 48.19 450 ARG A C 1
ATOM 3708 O O . ARG A 1 450 ? -75.533 -3.584 191.926 1.00 48.19 450 ARG A O 1
ATOM 3715 N N . LYS A 1 451 ? -77.450 -4.637 191.472 1.00 48.72 451 LYS A N 1
ATOM 3716 C CA . LYS A 1 451 ? -77.999 -4.532 192.844 1.00 48.72 451 LYS A CA 1
ATOM 3717 C C . LYS A 1 451 ? -78.419 -5.865 193.484 1.00 48.72 451 LYS A C 1
ATOM 3719 O O . LYS A 1 451 ? -79.051 -5.851 194.539 1.00 48.72 451 LYS A O 1
ATOM 3724 N N . LYS A 1 452 ? -78.065 -7.001 192.872 1.00 37.94 452 LYS A N 1
ATOM 3725 C CA . LYS A 1 452 ? -78.090 -8.354 193.460 1.00 37.94 452 LYS A CA 1
ATOM 3726 C C . LYS A 1 452 ? -76.962 -9.185 192.837 1.00 37.94 452 LYS A C 1
ATOM 3728 O O . LYS A 1 452 ? -76.753 -9.049 191.638 1.00 37.94 452 LYS A O 1
ATOM 3733 N N . VAL A 1 453 ? -76.343 -10.068 193.629 1.00 41.66 453 VAL A N 1
ATOM 3734 C CA . VAL A 1 453 ? -75.206 -10.950 193.271 1.00 41.66 453 VAL A CA 1
ATOM 3735 C C . VAL A 1 453 ? -73.908 -10.168 192.985 1.00 41.66 453 VAL A C 1
ATOM 3737 O O . VAL A 1 453 ? -73.861 -9.388 192.042 1.00 41.66 453 VAL A O 1
ATOM 3740 N N . GLU A 1 454 ? -72.783 -10.265 193.703 1.00 32.12 454 GLU A N 1
ATOM 3741 C CA . GLU A 1 454 ? -72.324 -11.042 194.878 1.00 32.12 454 GLU A CA 1
ATOM 3742 C C . GLU A 1 454 ? -72.543 -12.571 194.925 1.00 32.12 454 GLU A C 1
ATOM 3744 O O . GLU A 1 454 ? -73.648 -13.053 195.147 1.00 32.12 454 GLU A O 1
ATOM 3749 N N . GLN A 1 455 ? -71.410 -13.291 194.887 1.00 27.17 455 GLN A N 1
ATOM 3750 C CA . GLN A 1 455 ? -71.204 -14.742 195.056 1.00 27.17 455 GLN A CA 1
ATOM 3751 C C . GLN A 1 455 ? -71.553 -15.656 193.861 1.00 27.17 455 GLN A C 1
ATOM 3753 O O . GLN A 1 455 ? -72.567 -15.478 193.197 1.00 27.17 455 GLN A O 1
ATOM 3758 N N . ILE A 1 456 ? -70.695 -16.679 193.680 1.00 34.69 456 ILE A N 1
ATOM 3759 C CA . ILE A 1 456 ? -70.759 -17.815 192.729 1.00 34.69 456 ILE A CA 1
ATOM 3760 C C . ILE A 1 456 ? -70.577 -17.384 191.253 1.00 34.69 456 ILE A C 1
ATOM 3762 O O . ILE A 1 456 ? -71.405 -16.668 190.706 1.00 34.69 456 ILE A O 1
ATOM 3766 N N . GLU A 1 457 ? -69.468 -17.629 190.540 1.00 27.27 457 GLU A N 1
ATOM 3767 C CA . GLU A 1 457 ? -68.542 -18.779 190.366 1.00 27.27 457 GLU A CA 1
ATOM 3768 C C . GLU A 1 457 ? -68.952 -19.838 189.313 1.00 27.27 457 GLU A C 1
ATOM 3770 O O . GLU A 1 457 ? -69.953 -20.528 189.450 1.00 27.27 457 GLU A O 1
ATOM 3775 N N . ASN A 1 458 ? -68.050 -20.012 188.333 1.00 27.00 458 ASN A N 1
ATOM 3776 C CA . ASN A 1 458 ? -67.737 -21.204 187.523 1.00 27.00 458 ASN A CA 1
ATOM 3777 C C . ASN A 1 458 ? -68.776 -21.860 186.574 1.00 27.00 458 ASN A C 1
ATOM 3779 O O . ASN A 1 458 ? -69.753 -22.476 186.986 1.00 27.00 458 ASN A O 1
ATOM 3783 N N . GLY A 1 459 ? -68.396 -21.899 185.284 1.00 27.27 459 GLY A N 1
ATOM 3784 C CA . GLY A 1 459 ? -68.873 -22.834 184.246 1.00 27.27 459 GLY A CA 1
ATOM 3785 C C . GLY A 1 459 ? -69.465 -22.174 182.981 1.00 27.27 459 GLY A C 1
ATOM 3786 O O . GLY A 1 459 ? -69.788 -20.993 183.014 1.00 27.27 459 GLY A O 1
ATOM 3787 N N . ASN A 1 460 ? -69.670 -22.850 181.836 1.00 24.39 460 ASN A N 1
ATOM 3788 C CA . ASN A 1 460 ? -69.059 -24.073 181.270 1.00 24.39 460 ASN A CA 1
ATOM 3789 C C . ASN A 1 460 ? -69.631 -24.346 179.840 1.00 24.39 460 ASN A C 1
ATOM 3791 O O . ASN A 1 460 ? -70.800 -24.702 179.787 1.00 24.39 460 ASN A O 1
ATOM 3795 N N . TYR A 1 461 ? -68.827 -24.306 178.748 1.00 29.00 461 TYR A N 1
ATOM 3796 C CA . TYR A 1 461 ? -69.070 -24.974 177.421 1.00 29.00 461 TYR A CA 1
ATOM 3797 C C . TYR A 1 461 ? -70.404 -24.611 176.673 1.00 29.00 461 TYR A C 1
ATOM 3799 O O . TYR A 1 461 ? -71.227 -23.895 177.226 1.00 29.00 461 TYR A O 1
ATOM 3807 N N . GLU A 1 462 ? -70.771 -24.984 175.429 1.00 31.81 462 GLU A N 1
ATOM 3808 C CA . GLU A 1 462 ? -70.146 -25.275 174.098 1.00 31.81 462 GLU A CA 1
ATOM 3809 C C . GLU A 1 462 ? -71.198 -24.812 173.011 1.00 31.81 462 GLU A C 1
ATOM 3811 O O . GLU A 1 462 ? -72.086 -24.054 173.396 1.00 31.81 462 GLU A O 1
ATOM 3816 N N . LYS A 1 463 ? -71.289 -25.093 171.688 1.00 36.00 463 LYS A N 1
ATOM 3817 C CA . LYS A 1 463 ? -70.673 -25.947 170.620 1.00 36.00 463 LYS A CA 1
ATOM 3818 C C . LYS A 1 463 ? -70.949 -25.251 169.236 1.00 36.00 463 LYS A C 1
ATOM 3820 O O . LYS A 1 463 ? -71.193 -24.050 169.280 1.00 36.00 463 LYS A O 1
ATOM 3825 N N . ASP A 1 464 ? -70.967 -25.757 167.984 1.00 31.30 464 ASP A N 1
ATOM 3826 C CA . ASP A 1 464 ? -70.775 -27.023 167.208 1.00 31.30 464 ASP A CA 1
ATOM 3827 C C . ASP A 1 464 ? -70.448 -26.595 165.723 1.00 31.30 464 ASP A C 1
ATOM 3829 O O . ASP A 1 464 ? -70.750 -25.460 165.361 1.00 31.30 464 ASP A O 1
ATOM 3833 N N . VAL A 1 465 ? -69.644 -27.279 164.879 1.00 32.28 465 VAL A N 1
ATOM 3834 C CA . VAL A 1 465 ? -69.925 -28.407 163.924 1.00 32.28 465 VAL A CA 1
ATOM 3835 C C . VAL A 1 465 ? -70.900 -28.058 162.764 1.00 32.28 465 VAL A C 1
ATOM 3837 O O . VAL A 1 465 ? -71.961 -27.510 163.021 1.00 32.28 465 VAL A O 1
ATOM 3840 N N . SER A 1 466 ? -70.671 -28.324 161.455 1.00 31.05 466 SER A N 1
ATOM 3841 C CA . SER A 1 466 ? -69.695 -29.125 160.641 1.00 31.05 466 SER A CA 1
ATOM 3842 C C . SER A 1 466 ? -69.357 -28.365 159.299 1.00 31.05 466 SER A C 1
ATOM 3844 O O . SER A 1 466 ? -69.667 -27.182 159.241 1.00 31.05 466 SER A O 1
ATOM 3846 N N . SER A 1 467 ? -68.768 -28.837 158.169 1.00 36.47 467 SER A N 1
ATOM 3847 C CA . SER A 1 467 ? -68.334 -30.161 157.638 1.00 36.47 467 SER A CA 1
ATOM 3848 C C . SER A 1 467 ? -67.278 -30.061 156.482 1.00 36.47 467 SER A C 1
ATOM 3850 O O . SER A 1 467 ? -66.577 -29.059 156.387 1.00 36.47 467 SER A O 1
ATOM 3852 N N . MET A 1 468 ? -67.137 -31.089 155.614 1.00 41.16 468 MET A N 1
ATOM 3853 C CA . MET A 1 468 ? -66.096 -31.257 154.555 1.00 41.16 468 MET A CA 1
ATOM 3854 C C . MET A 1 468 ? -66.567 -31.170 153.071 1.00 41.16 468 MET A C 1
ATOM 3856 O O . MET A 1 468 ? -67.750 -31.317 152.783 1.00 41.16 468 MET A O 1
ATOM 3860 N N . GLY A 1 469 ? -65.614 -31.079 152.114 1.00 29.25 469 GLY A N 1
ATOM 3861 C CA . GLY A 1 469 ? -65.774 -31.345 150.658 1.00 29.25 469 GLY A CA 1
ATOM 3862 C C . GLY A 1 469 ? -64.423 -31.374 149.887 1.00 29.25 469 GLY A C 1
ATOM 3863 O O . GLY A 1 469 ? -63.460 -30.787 150.377 1.00 29.25 469 GLY A O 1
ATOM 3864 N N . SER A 1 470 ? -64.272 -32.088 148.746 1.00 36.62 470 SER A N 1
ATOM 3865 C CA . SER A 1 470 ? -62.963 -32.289 148.038 1.00 36.62 470 SER A CA 1
ATOM 3866 C C . SER A 1 470 ? -63.039 -32.866 146.589 1.00 36.62 470 SER A C 1
ATOM 3868 O O . SER A 1 470 ? -64.084 -33.390 146.212 1.00 36.62 470 SER A O 1
ATOM 3870 N N . ARG A 1 471 ? -61.870 -32.942 145.890 1.00 36.94 471 ARG A N 1
ATOM 3871 C CA . ARG A 1 471 ? -61.512 -33.673 144.616 1.00 36.94 471 ARG A CA 1
ATOM 3872 C C . ARG A 1 471 ? -61.759 -32.888 143.288 1.00 36.94 471 ARG A C 1
ATOM 3874 O O . ARG A 1 471 ? -62.600 -32.005 143.296 1.00 36.94 471 ARG A O 1
ATOM 3881 N N . SER A 1 472 ? -61.086 -33.113 142.131 1.00 24.22 472 SER A N 1
ATOM 3882 C CA . SER A 1 472 ? -60.052 -34.107 141.708 1.00 24.22 472 SER A CA 1
ATOM 3883 C C . SER A 1 472 ? -59.262 -33.724 140.412 1.00 24.22 472 SER A C 1
ATOM 3885 O O . SER A 1 472 ? -59.820 -33.003 139.599 1.00 24.22 472 SER A O 1
ATOM 3887 N N . SER A 1 473 ? -58.071 -34.342 140.194 1.00 27.12 473 SER A N 1
ATOM 3888 C CA . SER A 1 473 ? -57.509 -34.967 138.936 1.00 27.12 473 SER A CA 1
ATOM 3889 C C . SER A 1 473 ? -57.343 -34.181 137.594 1.00 27.12 473 SER A C 1
ATOM 3891 O O . SER A 1 473 ? -58.076 -33.238 137.354 1.00 27.12 473 SER A O 1
ATOM 3893 N N . SER A 1 474 ? -56.474 -34.530 136.609 1.00 29.75 474 SER A N 1
ATOM 3894 C CA . SER A 1 474 ? -55.308 -35.467 136.490 1.00 29.75 474 SER A CA 1
ATOM 3895 C C . SER A 1 474 ? -54.257 -35.030 135.406 1.00 29.75 474 SER A C 1
ATOM 3897 O O . SER A 1 474 ? -53.652 -33.977 135.591 1.00 29.75 474 SER A O 1
ATOM 3899 N N . SER A 1 475 ? -53.911 -35.821 134.356 1.00 37.62 475 SER A N 1
ATOM 3900 C CA . SER A 1 475 ? -52.764 -35.569 133.417 1.00 37.62 475 SER A CA 1
ATOM 3901 C C . SER A 1 475 ? -52.784 -36.370 132.076 1.00 37.62 475 SER A C 1
ATOM 3903 O O . SER A 1 475 ? -53.325 -37.473 132.061 1.00 37.62 475 SER A O 1
ATOM 3905 N N . GLY A 1 476 ? -52.101 -35.896 131.003 1.00 27.56 476 GLY A N 1
ATOM 3906 C CA . GLY A 1 476 ? -51.694 -36.669 129.783 1.00 27.56 476 GLY A CA 1
ATOM 3907 C C . GLY A 1 476 ? -51.983 -36.008 128.400 1.00 27.56 476 GLY A C 1
ATOM 3908 O O . GLY A 1 476 ? -52.745 -35.052 128.369 1.00 27.56 476 GLY A O 1
ATOM 3909 N N . SER A 1 477 ? -51.472 -36.452 127.222 1.00 27.73 477 SER A N 1
ATOM 3910 C CA . SER A 1 477 ? -50.291 -37.301 126.883 1.00 27.73 477 SER A CA 1
ATOM 3911 C C . SER A 1 477 ? -49.968 -37.393 125.348 1.00 27.73 477 SER A C 1
ATOM 3913 O O . SER A 1 477 ? -50.895 -37.464 124.553 1.00 27.73 477 SER A O 1
ATOM 3915 N N . LEU A 1 478 ? -48.671 -37.510 124.975 1.00 27.25 478 LEU A N 1
ATOM 3916 C CA . LEU A 1 478 ? -48.022 -38.131 123.769 1.00 27.25 478 LEU A CA 1
ATOM 3917 C C . LEU A 1 478 ? -48.316 -37.768 122.267 1.00 27.25 478 LEU A C 1
ATOM 3919 O O . LEU A 1 478 ? -49.435 -37.843 121.783 1.00 27.25 478 LEU A O 1
ATOM 3923 N N . ASN A 1 479 ? -47.199 -37.685 121.505 1.00 28.61 479 ASN A N 1
ATOM 3924 C CA . ASN A 1 479 ? -46.914 -38.156 120.115 1.00 28.61 479 ASN A CA 1
ATOM 3925 C C . ASN A 1 479 ? -47.483 -37.511 118.819 1.00 28.61 479 ASN A C 1
ATOM 3927 O O . ASN A 1 479 ? -48.662 -37.626 118.501 1.00 28.61 479 ASN A O 1
ATOM 3931 N N . THR A 1 480 ? -46.564 -37.167 117.894 1.00 30.75 480 THR A N 1
ATOM 3932 C CA . THR A 1 480 ? -46.419 -37.840 116.566 1.00 30.75 480 THR A CA 1
ATOM 3933 C C . THR A 1 480 ? -44.999 -37.643 115.981 1.00 30.75 480 THR A C 1
ATOM 3935 O O . THR A 1 480 ? -44.165 -37.011 116.627 1.00 30.75 480 THR A O 1
ATOM 3938 N N . ARG A 1 481 ? -44.663 -38.281 114.842 1.00 29.84 481 ARG A N 1
ATOM 3939 C CA . ARG A 1 481 ? -43.277 -38.511 114.355 1.00 29.84 481 ARG A CA 1
ATOM 3940 C C . ARG A 1 481 ? -43.189 -38.498 112.808 1.00 29.84 481 ARG A C 1
ATOM 3942 O O . ARG A 1 481 ? -44.230 -38.545 112.161 1.00 29.84 481 ARG A O 1
ATOM 3949 N N . ASN A 1 482 ? -41.959 -38.557 112.270 1.00 29.05 482 ASN A N 1
ATOM 3950 C CA . ASN A 1 482 ? -41.539 -38.657 110.847 1.00 29.05 482 ASN A CA 1
ATOM 3951 C C . ASN A 1 482 ? -41.399 -37.296 110.110 1.00 29.05 482 ASN A C 1
ATOM 3953 O O . ASN A 1 482 ? -42.076 -36.344 110.476 1.00 29.05 482 ASN A O 1
ATOM 3957 N N . ASN A 1 483 ? -40.529 -37.127 109.097 1.00 29.47 483 ASN A N 1
ATOM 3958 C CA . ASN A 1 483 ? -39.613 -38.085 108.441 1.00 29.47 483 ASN A CA 1
ATOM 3959 C C . ASN A 1 483 ? -38.241 -37.464 108.074 1.00 29.47 483 ASN A C 1
ATOM 3961 O O . ASN A 1 483 ? -38.089 -36.247 108.070 1.00 29.47 483 ASN A O 1
ATOM 3965 N N . GLU A 1 484 ? -37.271 -38.311 107.719 1.00 31.61 484 GLU A N 1
ATOM 3966 C CA . GLU A 1 484 ? -35.995 -37.946 107.071 1.00 31.61 484 GLU A CA 1
ATOM 3967 C C . GLU A 1 484 ? -36.177 -37.714 105.548 1.00 31.61 484 GLU A C 1
ATOM 3969 O O . GLU A 1 484 ? -37.135 -38.242 104.976 1.00 31.61 484 GLU A O 1
ATOM 3974 N N . ASP A 1 485 ? -35.255 -37.006 104.870 1.00 30.00 485 ASP A N 1
ATOM 3975 C CA . ASP A 1 485 ? -34.194 -37.670 104.070 1.00 30.00 485 ASP A CA 1
ATOM 3976 C C . ASP A 1 485 ? -33.038 -36.717 103.629 1.00 30.00 485 ASP A C 1
ATOM 3978 O O . ASP A 1 485 ? -33.237 -35.526 103.405 1.00 30.00 485 ASP A O 1
ATOM 3982 N N . ARG A 1 486 ? -31.836 -37.303 103.517 1.00 31.20 486 ARG A N 1
ATOM 3983 C CA . ARG A 1 486 ? -30.639 -37.015 102.676 1.00 31.20 486 ARG A CA 1
ATOM 3984 C C . ARG A 1 486 ? -30.127 -35.610 102.264 1.00 31.20 486 ARG A C 1
ATOM 3986 O O . ARG A 1 486 ? -30.698 -34.909 101.436 1.00 31.20 486 ARG A O 1
ATOM 3993 N N . SER A 1 487 ? -28.846 -35.399 102.604 1.00 32.31 487 SER A N 1
ATOM 3994 C CA . SER A 1 487 ? -27.752 -34.905 101.717 1.00 32.31 487 SER A CA 1
ATOM 3995 C C . SER A 1 487 ? -27.291 -36.016 100.718 1.00 32.31 487 SER A C 1
ATOM 3997 O O . SER A 1 487 ? -27.790 -37.133 100.868 1.00 32.31 487 SER A O 1
ATOM 3999 N N . PRO A 1 488 ? -26.297 -35.856 99.796 1.00 55.78 488 PRO A N 1
ATOM 4000 C CA . PRO A 1 488 ? -25.388 -34.724 99.531 1.00 55.78 488 PRO A CA 1
ATOM 4001 C C . PRO A 1 488 ? -25.136 -34.421 98.014 1.00 55.78 488 PRO A C 1
ATOM 4003 O O . PRO A 1 488 ? -25.918 -34.791 97.147 1.00 55.78 488 PRO A O 1
ATOM 4006 N N . GLU A 1 489 ? -24.030 -33.713 97.745 1.00 31.11 489 GLU A N 1
ATOM 4007 C CA . GLU A 1 489 ? -23.219 -33.534 96.512 1.00 31.11 489 GLU A CA 1
ATOM 4008 C C . GLU A 1 489 ? -23.456 -34.461 95.283 1.00 31.11 489 GLU A C 1
ATOM 4010 O O . GLU A 1 489 ? -23.563 -35.676 95.435 1.00 31.11 489 GLU A O 1
ATOM 4015 N N . ASN A 1 490 ? -23.294 -33.946 94.043 1.00 29.48 490 ASN A N 1
ATOM 4016 C CA . ASN A 1 490 ? -22.004 -33.936 93.289 1.00 29.48 490 ASN A CA 1
ATOM 4017 C C . ASN A 1 490 ? -22.144 -33.873 91.729 1.00 29.48 490 ASN A C 1
ATOM 4019 O O . ASN A 1 490 ? -23.077 -34.435 91.170 1.00 29.48 490 ASN A O 1
ATOM 4023 N N . THR A 1 491 ? -21.113 -33.351 91.031 1.00 33.31 491 THR A N 1
ATOM 4024 C CA . THR A 1 491 ? -20.677 -33.627 89.619 1.00 33.31 491 THR A CA 1
ATOM 4025 C C . THR A 1 491 ? -21.587 -33.408 88.381 1.00 33.31 491 THR A C 1
ATOM 4027 O O . THR A 1 491 ? -22.776 -33.688 88.386 1.00 33.31 491 THR A O 1
ATOM 4030 N N . GLY A 1 492 ? -20.948 -33.043 87.247 1.00 29.22 492 GLY A N 1
ATOM 4031 C CA . GLY A 1 492 ? -21.498 -33.075 85.867 1.00 29.22 492 GLY A CA 1
ATOM 4032 C C . GLY A 1 492 ? -21.492 -31.702 85.169 1.00 29.22 492 GLY A C 1
ATOM 4033 O O . GLY A 1 492 ? -22.445 -30.953 85.311 1.00 29.22 492 GLY A O 1
ATOM 4034 N N . THR A 1 493 ? -20.445 -31.202 84.496 1.00 40.47 493 THR A N 1
ATOM 4035 C CA . THR A 1 493 ? -19.770 -31.708 83.274 1.00 40.47 493 THR A CA 1
ATOM 4036 C C . THR A 1 493 ? -20.682 -32.283 82.180 1.00 40.47 493 THR A C 1
ATOM 4038 O O . THR A 1 493 ? -21.002 -33.466 82.180 1.00 40.47 493 THR A O 1
ATOM 4041 N N . THR A 1 494 ? -20.977 -31.461 81.166 1.00 35.62 494 THR A N 1
ATOM 4042 C CA . THR A 1 494 ? -21.437 -31.877 79.825 1.00 35.62 494 THR A CA 1
ATOM 4043 C C . THR A 1 494 ? -20.790 -30.983 78.756 1.00 35.62 494 THR A C 1
ATOM 4045 O O . THR A 1 494 ? -20.820 -29.762 78.925 1.00 35.62 494 THR A O 1
ATOM 4048 N N . PRO A 1 495 ? -20.221 -31.526 77.664 1.00 42.28 495 PRO A N 1
ATOM 4049 C CA . PRO A 1 495 ? -19.688 -30.721 76.566 1.00 42.28 495 PRO A CA 1
ATOM 4050 C C . PRO A 1 495 ? -20.804 -30.261 75.615 1.00 42.28 495 PRO A C 1
ATOM 4052 O O . PRO A 1 495 ? -21.717 -31.026 75.305 1.00 42.28 495 PRO A O 1
ATOM 4055 N N . ALA A 1 496 ? -20.703 -29.034 75.100 1.00 36.47 496 ALA A N 1
ATOM 4056 C CA . ALA A 1 496 ? -21.487 -28.613 73.941 1.00 36.47 496 ALA A CA 1
ATOM 4057 C C . ALA A 1 496 ? -20.903 -29.246 72.665 1.00 36.47 496 ALA A C 1
ATOM 4059 O O . ALA A 1 496 ? -19.684 -29.298 72.499 1.00 36.47 496 ALA A O 1
ATOM 4060 N N . VAL A 1 497 ? -21.765 -29.741 71.775 1.00 36.62 497 VAL A N 1
ATOM 4061 C CA . VAL A 1 497 ? -21.356 -30.376 70.513 1.00 36.62 497 VAL A CA 1
ATOM 4062 C C . VAL A 1 497 ? -21.347 -29.330 69.401 1.00 36.62 497 VAL A C 1
ATOM 4064 O O . VAL A 1 497 ? -22.408 -28.847 69.005 1.00 36.62 497 VAL A O 1
ATOM 4067 N N . ASP A 1 498 ? -20.162 -29.005 68.879 1.00 33.28 498 ASP A N 1
ATOM 4068 C CA . ASP A 1 498 ? -20.014 -28.130 67.710 1.00 33.28 498 ASP A CA 1
ATOM 4069 C C . ASP A 1 498 ? -20.514 -28.842 66.445 1.00 33.28 498 ASP A C 1
ATOM 4071 O O . ASP A 1 498 ? -19.856 -29.716 65.872 1.00 33.28 498 ASP A O 1
ATOM 4075 N N . ASN A 1 499 ? -21.723 -28.483 66.020 1.00 36.34 499 ASN A N 1
ATOM 4076 C CA . ASN A 1 499 ? -22.437 -29.165 64.951 1.00 36.34 499 ASN A CA 1
ATOM 4077 C C . ASN A 1 499 ? -22.145 -28.509 63.588 1.00 36.34 499 ASN A C 1
ATOM 4079 O O . ASN A 1 499 ? -22.909 -27.669 63.108 1.00 36.34 499 ASN A O 1
ATOM 4083 N N . PHE A 1 500 ? -21.021 -28.885 62.968 1.00 39.38 500 PHE A N 1
ATOM 4084 C CA . PHE A 1 500 ? -20.662 -28.431 61.617 1.00 39.38 500 PHE A CA 1
ATOM 4085 C C . PHE A 1 500 ? -21.748 -28.804 60.584 1.00 39.38 500 PHE A C 1
ATOM 4087 O O . PHE A 1 500 ? -22.236 -29.937 60.605 1.00 39.38 500 PHE A O 1
ATOM 4094 N N . PRO A 1 501 ? -22.103 -27.916 59.631 1.00 50.06 501 PRO A N 1
ATOM 4095 C CA . PRO A 1 501 ? -23.058 -28.252 58.577 1.00 50.06 501 PRO A CA 1
ATOM 4096 C C . PRO A 1 501 ? -22.513 -29.356 57.663 1.00 50.06 501 PRO A C 1
ATOM 4098 O O . PRO A 1 501 ? -21.444 -29.200 57.068 1.00 50.06 501 PRO A O 1
ATOM 4101 N N . GLU A 1 502 ? -23.256 -30.455 57.499 1.00 51.75 502 GLU A N 1
ATOM 4102 C CA . GLU A 1 502 ? -22.892 -31.492 56.531 1.00 51.75 502 GLU A CA 1
ATOM 4103 C C . GLU A 1 502 ? -23.091 -30.963 55.102 1.00 51.75 502 GLU A C 1
ATOM 4105 O O . GLU A 1 502 ? -24.204 -30.893 54.580 1.00 51.75 502 GLU A O 1
ATOM 4110 N N . VAL A 1 503 ? -21.989 -30.564 54.463 1.00 64.00 503 VAL A N 1
ATOM 4111 C CA . VAL A 1 503 ? -21.983 -30.154 53.056 1.00 64.00 503 VAL A CA 1
ATOM 4112 C C . VAL A 1 503 ? -22.302 -31.366 52.186 1.00 64.00 503 VAL A C 1
ATOM 4114 O O . VAL A 1 503 ? -21.578 -32.363 52.217 1.00 64.00 503 VAL A O 1
ATOM 4117 N N . ASP A 1 504 ? -23.362 -31.258 51.381 1.00 72.31 504 ASP A N 1
ATOM 4118 C CA . ASP A 1 504 ? -23.808 -32.329 50.492 1.00 72.31 504 ASP A CA 1
ATOM 4119 C C . ASP A 1 504 ? -22.669 -32.802 49.570 1.00 72.31 504 ASP A C 1
ATOM 4121 O O . ASP A 1 504 ? -22.168 -32.085 48.692 1.00 72.31 504 ASP A O 1
ATOM 4125 N N . LYS A 1 505 ? -22.274 -34.059 49.785 1.00 75.88 505 LYS A N 1
ATOM 4126 C CA . LYS A 1 505 ? -21.201 -34.752 49.069 1.00 75.88 505 LYS A CA 1
ATOM 4127 C C . LYS A 1 505 ? -21.502 -34.848 47.569 1.00 75.88 505 LYS A C 1
ATOM 4129 O O . LYS A 1 505 ? -20.567 -34.790 46.772 1.00 75.88 505 LYS A O 1
ATOM 4134 N N . VAL A 1 506 ? -22.774 -34.916 47.165 1.00 76.69 506 VAL A N 1
ATOM 4135 C CA . VAL A 1 506 ? -23.196 -34.923 45.755 1.00 76.69 506 VAL A CA 1
ATOM 4136 C C . VAL A 1 506 ? -22.937 -33.559 45.112 1.00 76.69 506 VAL A C 1
ATOM 4138 O O . VAL A 1 506 ? -22.300 -33.491 44.061 1.00 76.69 506 VAL A O 1
ATOM 4141 N N . VAL A 1 507 ? -23.330 -32.464 45.771 1.00 79.19 507 VAL A N 1
ATOM 4142 C CA . VAL A 1 507 ? -23.081 -31.089 45.291 1.00 79.19 507 VAL A CA 1
ATOM 4143 C C . VAL A 1 507 ? -21.579 -30.799 45.188 1.00 79.19 507 VAL A C 1
ATOM 4145 O O . VAL A 1 507 ? -21.133 -30.169 44.223 1.00 79.19 507 VAL A O 1
ATOM 4148 N N . LEU A 1 508 ? -20.778 -31.297 46.136 1.00 83.69 508 LEU A N 1
ATOM 4149 C CA . LEU A 1 508 ? -19.320 -31.170 46.093 1.00 83.69 508 LEU A CA 1
ATOM 4150 C C . LEU A 1 508 ? -18.713 -31.944 44.907 1.00 83.69 508 LEU A C 1
ATOM 4152 O O . LEU A 1 508 ? -17.902 -31.385 44.165 1.00 83.69 508 LEU A O 1
ATOM 4156 N N . ILE A 1 509 ? -19.149 -33.188 44.670 1.00 87.56 509 ILE A N 1
ATOM 4157 C CA . ILE A 1 509 ? -18.726 -34.001 43.516 1.00 87.56 509 ILE A CA 1
ATOM 4158 C C . ILE A 1 509 ? -19.129 -33.330 42.196 1.00 87.56 509 ILE A C 1
ATOM 4160 O O . ILE A 1 509 ? -18.291 -33.190 41.303 1.00 87.56 509 ILE A O 1
ATOM 4164 N N . GLU A 1 510 ? -20.361 -32.831 42.064 1.00 88.19 510 GLU A N 1
ATOM 4165 C CA . GLU A 1 510 ? -20.774 -32.086 40.870 1.00 88.19 510 GLU A CA 1
ATOM 4166 C C . GLU A 1 510 ? -19.928 -30.832 40.633 1.00 88.19 510 GLU A C 1
ATOM 4168 O O . GLU A 1 510 ? -19.627 -30.494 39.483 1.00 88.19 510 GLU A O 1
ATOM 4173 N N . ARG A 1 511 ? -19.562 -30.112 41.701 1.00 90.12 511 ARG A N 1
ATOM 4174 C CA . ARG A 1 511 ? -18.714 -28.920 41.606 1.00 90.12 511 ARG A CA 1
ATOM 4175 C C . ARG A 1 511 ? -17.311 -29.292 41.131 1.00 90.12 511 ARG A C 1
ATOM 4177 O O . ARG A 1 511 ? -16.789 -28.604 40.255 1.00 90.12 511 ARG A O 1
ATOM 4184 N N . ILE A 1 512 ? -16.744 -30.389 41.635 1.00 89.06 512 ILE A N 1
ATOM 4185 C CA . ILE A 1 512 ? -15.457 -30.940 41.185 1.00 89.06 512 ILE A CA 1
ATOM 4186 C C . ILE A 1 512 ? -15.532 -31.340 39.704 1.00 89.06 512 ILE A C 1
ATOM 4188 O O . ILE A 1 512 ? -14.712 -30.874 38.915 1.00 89.06 512 ILE A O 1
ATOM 4192 N N . VAL A 1 513 ? -16.552 -32.095 39.283 1.00 92.38 513 VAL A N 1
ATOM 4193 C CA . VAL A 1 513 ? -16.73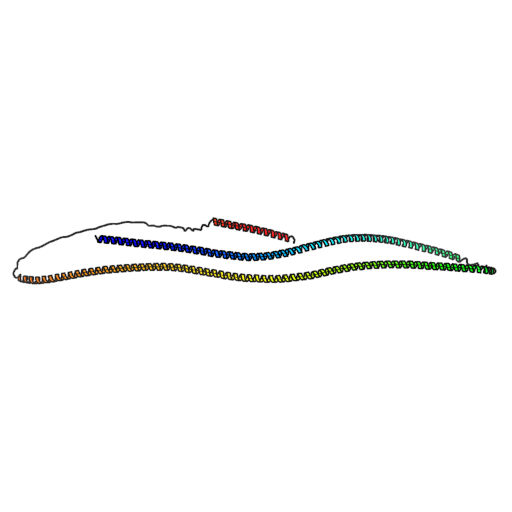1 -32.511 37.876 1.00 92.38 513 VAL A CA 1
ATOM 4194 C C . VAL A 1 513 ? -16.939 -31.307 36.946 1.00 92.38 513 VAL A C 1
ATOM 4196 O O . VAL A 1 513 ? -16.396 -31.276 35.839 1.00 92.38 513 VAL A O 1
ATOM 4199 N N . ARG A 1 514 ? -17.675 -30.274 37.381 1.00 89.25 514 ARG A N 1
ATOM 4200 C CA . ARG A 1 514 ? -17.820 -29.013 36.629 1.00 89.25 514 ARG A CA 1
ATOM 4201 C C . ARG A 1 514 ? -16.495 -28.257 36.506 1.00 89.25 514 ARG A C 1
ATOM 4203 O O . ARG A 1 514 ? -16.202 -27.754 35.423 1.00 89.25 514 ARG A O 1
ATOM 4210 N N . LEU A 1 515 ? -15.685 -28.209 37.565 1.00 92.38 515 LEU A N 1
ATOM 4211 C CA . LEU A 1 515 ? -14.353 -27.593 37.538 1.00 92.38 515 LEU A CA 1
ATOM 4212 C C . LEU A 1 515 ? -13.379 -28.381 36.650 1.00 92.38 515 LEU A C 1
ATOM 4214 O O . LEU A 1 515 ? -12.703 -27.773 35.825 1.00 92.38 515 LEU A O 1
ATOM 4218 N N . GLN A 1 516 ? -13.373 -29.714 36.711 1.00 88.50 516 GLN A N 1
ATOM 4219 C CA . GLN A 1 516 ? -12.579 -30.575 35.824 1.00 88.50 516 GLN A CA 1
ATOM 4220 C C . GLN A 1 516 ? -12.965 -30.379 34.347 1.00 88.50 516 GLN A C 1
ATOM 4222 O O . GLN A 1 516 ? -12.098 -30.133 33.512 1.00 88.50 516 GLN A O 1
ATOM 4227 N N . LYS A 1 517 ? -14.267 -30.354 34.018 1.00 91.00 517 LYS A N 1
ATOM 4228 C CA . LYS A 1 517 ? -14.769 -30.048 32.659 1.00 91.00 517 LYS A CA 1
ATOM 4229 C C . LYS A 1 517 ? -14.541 -28.595 32.213 1.00 91.00 517 LYS A C 1
ATOM 4231 O O . LYS A 1 517 ? -14.728 -28.289 31.033 1.00 91.00 517 LYS A O 1
ATOM 4236 N N . ALA A 1 518 ? -14.192 -27.687 33.122 1.00 88.81 518 ALA A N 1
ATOM 4237 C CA . ALA A 1 518 ? -13.744 -26.333 32.794 1.00 88.81 518 ALA A CA 1
ATOM 4238 C C . ALA A 1 518 ? -12.214 -26.260 32.640 1.00 88.81 518 ALA A C 1
ATOM 4240 O O . ALA A 1 518 ? -11.729 -25.494 31.814 1.00 88.81 518 ALA A O 1
ATOM 4241 N N . HIS A 1 519 ? -11.463 -27.074 33.388 1.00 92.00 519 HIS A N 1
ATOM 4242 C CA . HIS A 1 519 ? -10.010 -27.185 33.283 1.00 92.00 519 HIS A CA 1
ATOM 4243 C C . HIS A 1 519 ? -9.585 -27.886 31.988 1.00 92.00 519 HIS A C 1
ATOM 4245 O O . HIS A 1 519 ? -8.719 -27.371 31.292 1.00 92.00 519 HIS A O 1
ATOM 4251 N N . ALA A 1 520 ? -10.236 -28.993 31.612 1.00 91.81 520 ALA A N 1
ATOM 4252 C CA . ALA A 1 520 ? -9.969 -29.700 30.354 1.00 91.81 520 ALA A CA 1
ATOM 4253 C C . ALA A 1 520 ? -10.102 -28.763 29.138 1.00 91.81 520 ALA A C 1
ATOM 4255 O O . ALA A 1 520 ? -9.150 -28.576 28.392 1.00 91.81 520 ALA A O 1
ATOM 4256 N N . ARG A 1 521 ? -11.222 -28.031 29.039 1.00 91.94 521 ARG A N 1
ATOM 4257 C CA . ARG A 1 521 ? -11.457 -27.031 27.977 1.00 91.94 521 ARG A CA 1
ATOM 4258 C C . ARG A 1 521 ? -10.549 -25.795 28.037 1.00 91.94 521 ARG A C 1
ATOM 4260 O O . ARG A 1 521 ? -10.484 -25.041 27.069 1.00 91.94 521 ARG A O 1
ATOM 4267 N N . LYS A 1 522 ? -9.854 -25.557 29.156 1.00 93.25 522 LYS A N 1
ATOM 4268 C CA . LYS A 1 522 ? -8.755 -24.578 29.221 1.00 93.25 522 LYS A CA 1
ATOM 4269 C C . LYS A 1 522 ? -7.451 -25.180 28.694 1.00 93.25 522 LYS A C 1
ATOM 4271 O O . LYS A 1 522 ? -6.784 -24.503 27.925 1.00 93.25 522 LYS A O 1
ATOM 4276 N N . ASN A 1 523 ? -7.138 -26.428 29.043 1.00 91.12 523 ASN A N 1
ATOM 4277 C CA . ASN A 1 523 ? -5.991 -27.179 28.519 1.00 91.12 523 ASN A CA 1
ATOM 4278 C C . ASN A 1 523 ? -6.044 -27.313 26.992 1.00 91.12 523 ASN A C 1
ATOM 4280 O O . ASN A 1 523 ? -5.146 -26.820 26.324 1.00 91.12 523 ASN A O 1
ATOM 4284 N N . GLU A 1 524 ? -7.150 -27.826 26.445 1.00 93.69 524 GLU A N 1
ATOM 4285 C CA . GLU A 1 524 ? -7.391 -27.947 24.995 1.00 93.69 524 GLU A CA 1
ATOM 4286 C C . GLU A 1 524 ? -7.152 -26.613 24.257 1.00 93.69 524 GLU A C 1
ATOM 4288 O O . GLU A 1 524 ? -6.591 -26.573 23.162 1.00 93.69 524 GLU A O 1
ATOM 4293 N N . LYS A 1 525 ? -7.545 -25.488 24.876 1.00 94.19 525 LYS A N 1
ATOM 4294 C CA . LYS A 1 525 ? -7.338 -24.146 24.318 1.00 94.19 525 LYS A CA 1
ATOM 4295 C C . LYS A 1 525 ? -5.892 -23.648 24.451 1.00 94.19 525 LYS A C 1
ATOM 4297 O O . LYS A 1 525 ? -5.443 -22.914 23.575 1.00 94.19 525 LYS A O 1
ATOM 4302 N N . ILE A 1 526 ? -5.182 -24.014 25.518 1.00 91.88 526 ILE A N 1
ATOM 4303 C CA . ILE A 1 526 ? -3.754 -23.708 25.692 1.00 91.88 526 ILE A CA 1
ATOM 4304 C C . ILE A 1 526 ? -2.938 -24.494 24.664 1.00 91.88 526 ILE A C 1
ATOM 4306 O O . ILE A 1 526 ? -2.192 -23.883 23.910 1.00 91.88 526 ILE A O 1
ATOM 4310 N N . GLU A 1 527 ? -3.164 -25.802 24.548 1.00 92.19 527 GLU A N 1
ATOM 4311 C CA . GLU A 1 527 ? -2.503 -26.694 23.586 1.00 92.19 527 GLU A CA 1
ATOM 4312 C C . GLU A 1 527 ? -2.703 -26.202 22.137 1.00 92.19 527 GLU A C 1
ATOM 4314 O O . GLU A 1 527 ? -1.733 -26.035 21.396 1.00 92.19 527 GLU A O 1
ATOM 4319 N N . PHE A 1 528 ? -3.934 -25.825 21.765 1.00 95.50 528 PHE A N 1
ATOM 4320 C CA . PHE A 1 528 ? -4.227 -25.192 20.471 1.00 95.50 528 PHE A CA 1
ATOM 4321 C C . PHE A 1 528 ? -3.473 -23.865 20.253 1.00 95.50 528 PHE A C 1
ATOM 4323 O O . PHE A 1 528 ? -2.987 -23.593 19.152 1.00 95.50 528 PHE A O 1
ATOM 4330 N N . MET A 1 529 ? -3.370 -23.015 21.281 1.00 94.50 529 MET A N 1
ATOM 4331 C CA . MET A 1 529 ? -2.630 -21.752 21.181 1.00 94.50 529 MET A CA 1
ATOM 4332 C C . MET A 1 529 ? -1.116 -21.976 21.090 1.00 94.50 529 MET A C 1
ATOM 4334 O O . MET A 1 529 ? -0.453 -21.267 20.336 1.00 94.50 529 MET A O 1
ATOM 4338 N N . GLU A 1 530 ? -0.568 -22.965 21.795 1.00 93.50 530 GLU A N 1
ATOM 4339 C CA . GLU A 1 530 ? 0.845 -23.335 21.708 1.00 93.50 530 GLU A CA 1
ATOM 4340 C C . GLU A 1 530 ? 1.218 -23.857 20.318 1.00 93.50 530 GLU A C 1
ATOM 4342 O O . GLU A 1 530 ? 2.238 -23.437 19.773 1.00 93.50 530 GLU A O 1
ATOM 4347 N N . ASP A 1 531 ? 0.404 -24.725 19.711 1.00 95.56 531 ASP A N 1
ATOM 4348 C CA . ASP A 1 531 ? 0.660 -25.225 18.354 1.00 95.56 531 ASP A CA 1
ATOM 4349 C C . ASP A 1 531 ? 0.529 -24.126 17.291 1.00 95.56 531 ASP A C 1
ATOM 4351 O O . ASP A 1 531 ? 1.375 -24.028 16.399 1.00 95.56 531 ASP A O 1
ATOM 4355 N N . HIS A 1 532 ? -0.439 -23.215 17.431 1.00 95.62 532 HIS A N 1
ATOM 4356 C CA . HIS A 1 532 ? -0.532 -22.041 16.560 1.00 95.62 532 HIS A CA 1
ATOM 4357 C C . HIS A 1 532 ? 0.696 -21.117 16.706 1.00 95.62 532 HIS A C 1
ATOM 4359 O O . HIS A 1 532 ? 1.229 -20.633 15.705 1.00 95.62 532 HIS A O 1
ATOM 4365 N N . ILE A 1 533 ? 1.213 -20.923 17.926 1.00 94.12 533 ILE A N 1
ATOM 4366 C CA . ILE A 1 533 ? 2.457 -20.171 18.168 1.00 94.12 533 ILE A CA 1
ATOM 4367 C C . ILE A 1 533 ? 3.666 -20.886 17.542 1.00 94.12 533 ILE A C 1
ATOM 4369 O O . ILE A 1 533 ? 4.473 -20.227 16.884 1.00 94.12 533 ILE A O 1
ATOM 4373 N N . LYS A 1 534 ? 3.784 -22.218 17.668 1.00 94.56 534 LYS A N 1
ATOM 4374 C CA . LYS A 1 534 ? 4.841 -23.010 17.003 1.00 94.56 534 LYS A CA 1
ATOM 4375 C C . LYS A 1 534 ? 4.792 -22.816 15.483 1.00 94.56 534 LYS A C 1
ATOM 4377 O O . LYS A 1 534 ? 5.827 -22.533 14.878 1.00 94.56 534 LYS A O 1
ATOM 4382 N N . GLN A 1 535 ? 3.604 -22.894 14.881 1.00 94.56 535 GLN A N 1
ATOM 4383 C CA . GLN A 1 535 ? 3.411 -22.709 13.440 1.00 94.56 535 GLN A CA 1
ATOM 4384 C C . GLN A 1 535 ? 3.792 -21.293 12.977 1.00 94.56 535 GLN A C 1
ATOM 4386 O O . GLN A 1 535 ? 4.522 -21.154 11.996 1.00 94.56 535 GLN A O 1
ATOM 4391 N N . LEU A 1 536 ? 3.381 -20.246 13.703 1.00 93.69 536 LEU A N 1
ATOM 4392 C CA . LEU A 1 536 ? 3.761 -18.858 13.404 1.00 93.69 536 LEU A CA 1
ATOM 4393 C C . LEU A 1 536 ? 5.277 -18.632 13.524 1.00 93.69 536 LEU A C 1
ATOM 4395 O O . LEU A 1 536 ? 5.877 -18.010 12.647 1.00 93.69 536 LEU A O 1
ATOM 4399 N N . VAL A 1 537 ? 5.920 -19.173 14.564 1.00 94.38 537 VAL A N 1
ATOM 4400 C CA . VAL A 1 537 ? 7.383 -19.106 14.734 1.00 94.38 537 VAL A CA 1
ATOM 4401 C C . VAL A 1 537 ? 8.107 -19.844 13.606 1.00 94.38 537 VAL A C 1
ATOM 4403 O O . VAL A 1 537 ? 9.140 -19.370 13.128 1.00 94.38 537 VAL A O 1
ATOM 4406 N N . GLU A 1 538 ? 7.583 -20.979 13.140 1.00 94.06 538 GLU A N 1
ATOM 4407 C CA . GLU A 1 538 ? 8.182 -21.716 12.028 1.00 94.06 538 GLU A CA 1
ATOM 4408 C C . GLU A 1 538 ? 7.962 -21.023 10.672 1.00 94.06 538 GLU A C 1
ATOM 4410 O O . GLU A 1 538 ? 8.874 -20.998 9.846 1.00 94.06 538 GLU A O 1
ATOM 4415 N N . GLU A 1 539 ? 6.809 -20.387 10.448 1.00 93.12 539 GLU A N 1
ATOM 4416 C CA . GLU A 1 539 ? 6.589 -19.519 9.286 1.00 93.12 539 GLU A CA 1
ATOM 4417 C C . GLU A 1 539 ? 7.528 -18.311 9.271 1.00 93.12 539 GLU A C 1
ATOM 4419 O O . GLU A 1 539 ? 8.099 -18.006 8.224 1.00 93.12 539 GLU A O 1
ATOM 4424 N N . ILE A 1 540 ? 7.721 -17.645 10.415 1.00 91.31 540 ILE A N 1
ATOM 4425 C CA . ILE A 1 540 ? 8.681 -16.543 10.548 1.00 91.31 540 ILE A CA 1
ATOM 4426 C C . ILE A 1 540 ? 10.089 -17.055 10.229 1.00 91.31 540 ILE A C 1
ATOM 4428 O O . ILE A 1 540 ? 10.744 -16.502 9.353 1.00 91.31 540 ILE A O 1
ATOM 4432 N N . ARG A 1 541 ? 10.525 -18.172 10.831 1.00 84.88 541 ARG A N 1
ATOM 4433 C CA . ARG A 1 541 ? 11.832 -18.791 10.535 1.00 84.88 541 ARG A CA 1
ATOM 4434 C C . ARG A 1 541 ? 12.003 -19.165 9.062 1.00 84.88 541 ARG A C 1
ATOM 4436 O O . ARG A 1 541 ? 13.102 -19.011 8.540 1.00 84.88 541 ARG A O 1
ATOM 4443 N N . LYS A 1 542 ? 10.952 -19.641 8.385 1.00 88.06 542 LYS A N 1
ATOM 4444 C CA . LYS A 1 542 ? 10.975 -19.911 6.937 1.00 88.06 542 LYS A CA 1
ATOM 4445 C C . LYS A 1 542 ? 11.130 -18.609 6.146 1.00 88.06 542 LYS A C 1
ATOM 4447 O O . LYS A 1 542 ? 12.028 -18.525 5.319 1.00 88.06 542 LYS A O 1
ATOM 4452 N N . LYS A 1 543 ? 10.328 -17.579 6.439 1.00 84.88 543 LYS A N 1
ATOM 4453 C CA . LYS A 1 543 ? 10.379 -16.261 5.774 1.00 84.88 543 LYS A CA 1
ATOM 4454 C C . LYS A 1 543 ? 11.740 -15.569 5.964 1.00 84.88 543 LYS A C 1
ATOM 4456 O O . LYS A 1 543 ? 12.329 -15.134 4.984 1.00 84.88 543 LYS A O 1
ATOM 4461 N N . THR A 1 544 ? 12.297 -15.575 7.176 1.00 77.56 544 THR A N 1
ATOM 4462 C CA . THR A 1 544 ? 13.637 -15.038 7.498 1.00 77.56 544 THR A CA 1
ATOM 4463 C C . THR A 1 544 ? 14.794 -15.851 6.896 1.00 77.56 544 THR A C 1
ATOM 4465 O O . THR A 1 544 ? 15.927 -15.396 6.935 1.00 77.56 544 THR A O 1
ATOM 4468 N N . LYS A 1 545 ? 14.550 -17.040 6.325 1.00 70.25 545 LYS A N 1
ATOM 4469 C CA . LYS A 1 545 ? 15.574 -17.846 5.629 1.00 70.25 545 LYS A CA 1
ATOM 4470 C C . LYS A 1 545 ? 15.597 -17.622 4.105 1.00 70.25 545 LYS A C 1
ATOM 4472 O O . LYS A 1 545 ? 16.398 -18.242 3.411 1.00 70.25 545 LYS A O 1
ATOM 4477 N N . TYR A 1 546 ? 14.720 -16.757 3.591 1.00 56.16 546 TYR A N 1
ATOM 4478 C CA . TYR A 1 546 ? 14.680 -16.316 2.190 1.00 56.16 546 TYR A CA 1
ATOM 4479 C C . TYR A 1 546 ? 14.974 -14.808 2.039 1.00 56.16 546 TYR A C 1
ATOM 4481 O O . TYR A 1 546 ? 14.645 -14.219 1.010 1.00 56.16 546 TYR A O 1
ATOM 4489 N N . VAL A 1 547 ? 15.581 -14.207 3.070 1.00 42.56 547 VAL A N 1
ATOM 4490 C CA . VAL A 1 547 ? 16.107 -12.833 3.133 1.00 42.56 547 VAL A CA 1
ATOM 4491 C C . VAL A 1 547 ? 17.572 -12.919 3.549 1.00 42.56 547 VAL A C 1
ATOM 4493 O O . VAL A 1 547 ? 18.379 -12.181 2.950 1.00 42.56 547 VAL A O 1
#

InterPro domains:
  IPR038830 Coiled-coil domain-containing protein 186 [PTHR18911] (1-545)

Sequence (547 aa):
QLEGKLEEFSRELKTAKERHIAQDAASKNTIHHLHKELALRTEQANKKCEEARQEKEAMVMKYVRGEKESLDLRKEKEVLERKLREANKEIEKNSARIKILTQEKGRLHQLHEAKENETSRQNREIEKLKEEVNSYAIKVKWAHNKLKTELDTHKETKDKLRDTTAKLNQAKEEAEQIRRNCQEMIKTYQESEEIKSNELDAKLRVTKVELEKQMQEKSNHLEVHQAKMKELDDLKRTFTEGMDELRTLRTKVKCLEAERLRTEEELSKYKELINRQKTEIQNLLEKVKVIEEQEQQHQRDQQEIQSLKDEVSSLNSVICDLQRDIEGSRTRESELLGFTEKLTSKNAQIQSENNSLQAQLDKLLCTEGELQIQLDQLHQSNTELEQRLAAEQAQRKQEMQELQTELQQQLQTVASLNTRVEELNDDLATQKRKHAVNLKDLTKQLQQARKKVEQIENGNYEKDVSSMGSRSSSSGSLNTRNNEDRSPENTGTTPAVDNFPEVDKVVLIERIVRLQKAHARKNEKIEFMEDHIKQLVEEIRKKTKYV

pLDDT: mean 83.05, std 20.82, range [24.22, 98.25]

Secondary structure (DSSP, 8-state):
-HHHHHHHHHHHHHHHHHHHHHHHHHHHHHHHHHHHHHHHHHHHHHHHHHHHHHHHHHHHHHHHHHHHHHHHHHHHHHHHHHHHHHHHHHHHHHHHHHHHHHHHHHHHHHHHHHHHHHHHHHHHHHHHHHHHHHHHHHHHHHHHHHHHHHHHHHHHHHHHHHHHHHHHHHHHHHHHHHHHHHHHHHHHHHTT--------TTS-SSTHHHHHHHHHHHHHHHHHHHHHHHHHHHHHHHHHHHHHHHHHHHHHHHHHHHHHHHHHHHHHHHHHHHHHHHHHHHHHHHHHHHHHHHHHHHHHHHHHHHHHHHHHHHHHHHHHHHHHHHHHHHHHHHHHHHHHHHHHHHHHHHHHHHHHHHHHHHHHHHHHHHHHHHHHHHHHHHHHHHHHHHHHHHHHHHHHHHHHHHHHHHHHHHHHHHHHHHHHHHHHHHHHHHHHHHHHHHHHHHHHHTTS----------------------------------------------------HHHHHHHHHHHHHHHHHHHHHHHHHHHHHHHHHHHHHHHTT--

Radius of gyration: 98.69 Å; chains: 1; bounding box: 200×60×323 Å